Protein 1UI5 (pdb70)

Foldseek 3Di:
DVLVVLPVLLLQLLLVCCLPPNLPPDDLVSSCVSSVHDSVSVCVQDVDSLSSLQVLLVVLQVVLVVLLVVLVPPPDQLVLSLVSLLCCVVVVVGSSNSSNLSCLLVPSDHPVPDRVLVVQLVSQLVSVVSCCVVQFAPPPDPSSVVSNVLSVQSSDCVSCVSLVSNLVVLVVLVVGPPVSRPVSNVSSVVSSVVD/DVLVVLLVLLLQLLLVCCLAPFLVVDDSVNSCVSSVHDSVSVCVNDVDSLVSLQVLLVVLVVLLVVLLVPDPQLVLSLLSLLCLLDQQPGRSNLSLLSCVVVPRDYDPDRDLVVQLVSQLVSVVSCCVVQQDPPPDDSSVVSVQLVCLSCPVSSNRVVVDDGDCNLVSNLVLLVRLVVGDPVCSVVSNVSSVVSSVVRD

Solvent-accessible surface area: 18192 Å² total

InterPro domains:
  IPR001647 DNA-binding HTH domain, TetR-type [PF00440] (14-60)
  IPR001647 DNA-binding HTH domain, TetR-type [PR00455] (14-27)
  IPR001647 DNA-binding HTH domain, TetR-type [PR00455] (35-58)
  IPR001647 DNA-binding HTH domain, TetR-type [PS50977] (8-68)
  IPR009057 Homedomain-like superfamily [SSF46689] (2-75)
  IPR023772 DNA-binding HTH domain, TetR-type, conserved site [PS01081] (26-56)
  IPR036271 Tetracyclin repressor-like, C-terminal domain superfamily [SSF48498] (81-207)
  IPR047923 A-factor receptor protein-like [NF041196] (4-193)
  IPR054126 CprB tetracyclin repressor-like, C-terminal domain [PF21935] (80-194)

Radius of gyration: 22.36 Å; Cα contacts (8 Å, |Δi|>4): 502; chains: 2; bounding box: 39×65×65 Å

Structure (mmCIF, N/CA/C/O backbone):
data_1UI5
#
_entry.id   1UI5
#
_cell.length_a   38.153
_cell.length_b   68.066
_cell.length_c   145.422
_cell.angle_alpha   90.00
_cell.angle_beta   90.00
_cell.angle_gamma   90.00
#
_symmetry.space_group_name_H-M   'P 21 21 21'
#
loop_
_entity.id
_entity.type
_entity.pdbx_description
1 polymer 'A-factor receptor homolog'
2 water water
#
loop_
_atom_site.group_PDB
_atom_site.id
_atom_site.type_symbol
_atom_site.label_atom_id
_atom_site.label_alt_id
_atom_site.label_comp_id
_atom_site.label_asym_id
_atom_site.label_entity_id
_atom_site.label_seq_id
_atom_site.pdbx_PDB_ins_code
_atom_site.Cartn_x
_atom_site.Cartn_y
_atom_site.Cartn_z
_atom_site.occupancy
_atom_site.B_iso_or_equiv
_atom_site.auth_seq_id
_atom_site.auth_comp_id
_atom_site.auth_asym_id
_atom_site.auth_atom_id
_atom_site.pdbx_PDB_model_num
ATOM 1 N N . LEU A 1 5 ? 27.910 69.000 -21.687 1.00 41.00 5 LEU A N 1
ATOM 2 C CA . LEU A 1 5 ? 27.738 67.701 -20.947 1.00 40.86 5 LEU A CA 1
ATOM 3 C C . LEU A 1 5 ? 28.932 66.723 -21.036 1.00 39.49 5 LEU A C 1
ATOM 4 O O . LEU A 1 5 ? 28.727 65.509 -21.113 1.00 39.17 5 LEU A O 1
ATOM 9 N N . ARG A 1 6 ? 30.144 67.277 -21.177 1.00 37.57 6 ARG A N 1
ATOM 10 C CA . ARG A 1 6 ? 31.405 66.609 -20.787 1.00 36.07 6 ARG A CA 1
ATOM 11 C C . ARG A 1 6 ? 31.970 67.285 -19.519 1.00 33.52 6 ARG A C 1
ATOM 12 O O . ARG A 1 6 ? 32.926 66.802 -18.884 1.00 32.65 6 ARG A O 1
ATOM 20 N N . ALA A 1 7 ? 31.381 68.431 -19.188 1.00 30.63 7 ALA A N 1
ATOM 21 C CA . ALA A 1 7 ? 31.686 69.147 -17.977 1.00 28.69 7 ALA A CA 1
ATOM 22 C C . ALA A 1 7 ? 31.230 68.359 -16.745 1.00 26.87 7 ALA A C 1
ATOM 23 O O . ALA A 1 7 ? 31.697 68.609 -15.647 1.00 26.37 7 ALA A O 1
ATOM 25 N N . GLU A 1 8 ? 30.301 67.431 -16.931 1.00 24.91 8 GLU A N 1
ATOM 26 C CA . GLU A 1 8 ? 29.772 66.662 -15.834 1.00 24.14 8 GLU A CA 1
ATOM 27 C C . GLU A 1 8 ? 30.749 65.607 -15.308 1.00 23.56 8 GLU A C 1
ATOM 28 O O . GLU A 1 8 ? 30.771 65.371 -14.090 1.00 23.17 8 GLU A O 1
ATOM 34 N N . GLN A 1 9 ? 31.542 64.996 -16.206 1.00 22.02 9 GLN A N 1
ATOM 35 C CA . GLN A 1 9 ? 32.509 63.958 -15.835 1.00 21.30 9 GLN A CA 1
ATOM 36 C C . GLN A 1 9 ? 33.760 64.524 -15.096 1.00 19.84 9 GLN A C 1
ATOM 37 O O . GLN A 1 9 ? 34.473 63.779 -14.386 1.00 19.63 9 GLN A O 1
ATOM 43 N N . THR A 1 10 ? 34.000 65.833 -15.215 1.00 17.80 10 THR A N 1
ATOM 44 C CA . THR A 1 10 ? 35.154 66.443 -14.558 1.00 16.53 10 THR A CA 1
ATOM 45 C C . THR A 1 10 ? 35.008 66.614 -13.041 1.00 15.34 10 THR A C 1
ATOM 46 O O . THR A 1 10 ? 35.996 66.891 -12.359 1.00 15.42 10 THR A O 1
ATOM 50 N N . ARG A 1 11 ? 33.794 66.460 -12.515 1.00 14.74 11 ARG A N 1
ATOM 51 C CA . ARG A 1 11 ? 33.504 66.707 -11.099 1.00 14.00 11 ARG A CA 1
ATOM 52 C C . ARG A 1 11 ? 34.313 65.847 -10.147 1.00 13.26 11 ARG A C 1
ATOM 53 O O . ARG A 1 11 ? 34.823 66.358 -9.118 1.00 11.97 11 ARG A O 1
ATOM 61 N N . ALA A 1 12 ? 34.398 64.562 -10.489 1.00 12.08 12 ALA A N 1
ATOM 62 C CA . ALA A 1 12 ? 35.122 63.569 -9.699 1.00 12.61 12 ALA A CA 1
ATOM 63 C C . ALA A 1 12 ? 36.652 63.796 -9.763 1.00 12.59 12 ALA A C 1
ATOM 64 O O . ALA A 1 12 ? 37.397 63.526 -8.774 1.00 12.11 12 ALA A O 1
ATOM 66 N N . THR A 1 13 ? 37.103 64.284 -10.914 1.00 11.53 13 THR A N 1
ATOM 67 C CA . THR A 1 13 ? 38.490 64.669 -11.075 1.00 11.19 13 THR A CA 1
ATOM 68 C C . THR A 1 13 ? 38.777 65.863 -10.169 1.00 10.28 13 THR A C 1
ATOM 69 O O . THR A 1 13 ? 39.800 65.870 -9.491 1.00 8.49 13 THR A O 1
ATOM 73 N N . ILE A 1 14 ? 37.888 66.865 -10.172 1.00 9.51 14 ILE A N 1
ATOM 74 C CA . ILE A 1 14 ? 38.091 68.082 -9.329 1.00 9.08 14 ILE A CA 1
ATOM 75 C C . ILE A 1 14 ? 38.106 67.693 -7.861 1.00 8.50 14 ILE A C 1
ATOM 76 O O . ILE A 1 14 ? 38.991 68.065 -7.141 1.00 8.32 14 ILE A O 1
ATOM 81 N N . ILE A 1 15 ? 37.124 66.915 -7.428 1.00 8.74 15 ILE A N 1
ATOM 82 C CA . ILE A 1 15 ? 37.054 66.434 -6.060 1.00 9.36 15 ILE A CA 1
ATOM 83 C C . ILE A 1 15 ? 38.304 65.681 -5.646 1.00 9.20 15 ILE A C 1
ATOM 84 O O . ILE A 1 15 ? 38.856 65.904 -4.541 1.00 9.14 15 ILE A O 1
ATOM 89 N N . GLY A 1 16 ? 38.751 64.770 -6.511 1.00 10.00 16 GLY A N 1
ATOM 90 C CA . GLY A 1 16 ? 39.977 63.999 -6.270 1.00 9.09 16 GLY A CA 1
ATOM 91 C C . GLY A 1 16 ? 41.170 64.926 -6.073 1.00 8.99 16 GLY A C 1
ATOM 92 O O . GLY A 1 16 ? 41.969 64.747 -5.163 1.00 8.76 16 GLY A O 1
ATOM 93 N N . ALA A 1 17 ? 41.249 65.958 -6.914 1.00 8.56 17 ALA A N 1
ATOM 94 C CA . ALA A 1 17 ? 42.344 66.917 -6.884 1.00 8.07 17 ALA A CA 1
ATOM 95 C C . ALA A 1 17 ? 42.306 67.744 -5.613 1.00 8.16 17 ALA A C 1
ATOM 96 O O . ALA A 1 17 ? 43.342 68.022 -4.997 1.00 7.14 17 ALA A O 1
ATOM 98 N N . ALA A 1 18 ? 41.098 68.146 -5.235 1.00 8.07 18 ALA A N 1
ATOM 99 C CA . ALA A 1 18 ? 40.890 68.929 -4.017 1.00 8.06 18 ALA A CA 1
ATOM 100 C C . ALA A 1 18 ? 41.173 68.043 -2.838 1.00 8.16 18 ALA A C 1
ATOM 101 O O . ALA A 1 18 ? 41.835 68.474 -1.887 1.00 8.56 18 ALA A O 1
ATOM 103 N N . ALA A 1 19 ? 40.660 66.813 -2.880 1.00 8.66 19 ALA A N 1
ATOM 104 C CA . ALA A 1 19 ? 40.893 65.866 -1.771 1.00 8.92 19 ALA A CA 1
ATOM 105 C C . ALA A 1 19 ? 42.373 65.677 -1.549 1.00 8.43 19 ALA A C 1
ATOM 106 O O . ALA A 1 19 ? 42.814 65.720 -0.438 1.00 8.50 19 ALA A O 1
ATOM 108 N N . ASP A 1 20 ? 43.121 65.474 -2.623 1.00 8.31 20 ASP A N 1
ATOM 109 C CA . ASP A 1 20 ? 44.562 65.244 -2.536 1.00 9.28 20 ASP A CA 1
ATOM 110 C C . ASP A 1 20 ? 45.345 66.420 -1.930 1.00 9.79 20 ASP A C 1
ATOM 111 O O . ASP A 1 20 ? 46.285 66.212 -1.145 1.00 10.57 20 ASP A O 1
ATOM 116 N N . LEU A 1 21 ? 44.955 67.630 -2.285 1.00 10.17 21 LEU A N 1
ATOM 117 C CA . LEU A 1 21 ? 45.601 68.837 -1.765 1.00 11.11 21 LEU A CA 1
ATOM 118 C C . LEU A 1 21 ? 45.163 69.065 -0.314 1.00 11.39 21 LEU A C 1
ATOM 119 O O . LEU A 1 21 ? 46.016 69.263 0.551 1.00 12.52 21 LEU A O 1
ATOM 124 N N . PHE A 1 22 ? 43.865 69.001 -0.032 1.00 11.62 22 PHE A N 1
ATOM 125 C CA . PHE A 1 22 ? 43.393 69.158 1.344 1.00 12.55 22 PHE A CA 1
ATOM 126 C C . PHE A 1 22 ? 44.068 68.128 2.293 1.00 13.93 22 PHE A C 1
ATOM 127 O O . PHE A 1 22 ? 44.411 68.428 3.440 1.00 13.85 22 PHE A O 1
ATOM 135 N N . ASP A 1 23 ? 44.260 66.917 1.806 1.00 15.17 23 ASP A N 1
ATOM 136 C CA . ASP A 1 23 ? 44.815 65.858 2.608 1.00 16.40 23 ASP A CA 1
ATOM 137 C C . ASP A 1 23 ? 46.245 66.149 2.944 1.00 17.98 23 ASP A C 1
ATOM 138 O O . ASP A 1 23 ? 46.618 66.094 4.107 1.00 19.24 23 ASP A O 1
ATOM 143 N N . ARG A 1 24 ? 47.041 66.457 1.929 1.00 18.88 24 ARG A N 1
ATOM 144 C CA . ARG A 1 24 ? 48.470 66.612 2.102 1.00 20.26 24 ARG A CA 1
ATOM 145 C C . ARG A 1 24 ? 48.848 67.966 2.655 1.00 20.52 24 ARG A C 1
ATOM 146 O O . ARG A 1 24 ? 49.694 68.053 3.548 1.00 20.32 24 ARG A O 1
ATOM 154 N N . ARG A 1 25 ? 48.227 69.016 2.112 1.00 20.94 25 ARG A N 1
ATOM 155 C CA . ARG A 1 25 ? 48.646 70.388 2.398 1.00 21.54 25 ARG A CA 1
ATOM 156 C C . ARG A 1 25 ? 47.646 71.194 3.243 1.00 20.72 25 ARG A C 1
ATOM 157 O O . ARG A 1 25 ? 47.935 72.341 3.616 1.00 19.74 25 ARG A O 1
ATOM 165 N N . GLY A 1 26 ? 46.476 70.600 3.525 1.00 20.02 26 GLY A N 1
ATOM 166 C CA . GLY A 1 26 ? 45.457 71.238 4.361 1.00 19.34 26 GLY A CA 1
ATOM 167 C C . GLY A 1 26 ? 44.461 72.137 3.643 1.00 18.46 26 GLY A C 1
ATOM 168 O O . GLY A 1 26 ? 44.668 72.565 2.519 1.00 18.48 26 GLY A O 1
ATOM 169 N N . TYR A 1 27 ? 43.374 72.457 4.319 1.00 17.63 27 TYR A N 1
ATOM 170 C CA . TYR A 1 27 ? 42.293 73.212 3.703 1.00 16.72 27 TYR A CA 1
ATOM 171 C C . TYR A 1 27 ? 42.597 74.672 3.484 1.00 16.11 27 TYR A C 1
ATOM 172 O O . TYR A 1 27 ? 42.413 75.195 2.390 1.00 15.70 27 TYR A O 1
ATOM 181 N N . GLU A 1 28 ? 43.050 75.323 4.538 1.00 15.54 28 GLU A N 1
ATOM 182 C CA . GLU A 1 28 ? 43.271 76.761 4.516 1.00 16.13 28 GLU A CA 1
ATOM 183 C C . GLU A 1 28 ? 44.195 77.234 3.403 1.00 15.50 28 GLU A C 1
ATOM 184 O O . GLU A 1 28 ? 43.883 78.212 2.741 1.00 15.12 28 GLU A O 1
ATOM 190 N N . SER A 1 29 ? 45.301 76.535 3.197 1.00 15.41 29 SER A N 1
ATOM 191 C CA . SER A 1 29 ? 46.355 77.004 2.300 1.00 16.35 29 SER A CA 1
ATOM 192 C C . SER A 1 29 ? 46.194 76.620 0.814 1.00 15.70 29 SER A C 1
ATOM 193 O O . SER A 1 29 ? 46.867 77.183 -0.040 1.00 15.60 29 SER A O 1
ATOM 196 N N . THR A 1 30 ? 45.308 75.662 0.540 1.00 14.62 30 THR A N 1
ATOM 197 C CA . THR A 1 30 ? 44.996 75.225 -0.812 1.00 13.27 30 THR A CA 1
ATOM 198 C C . THR A 1 30 ? 44.048 76.221 -1.446 1.00 13.10 30 THR A C 1
ATOM 199 O O . THR A 1 30 ? 43.037 76.585 -0.844 1.00 12.51 30 THR A O 1
ATOM 203 N N . THR A 1 31 ? 44.393 76.691 -2.645 1.00 13.01 31 THR A N 1
ATOM 204 C CA . THR A 1 31 ? 43.542 77.615 -3.369 1.00 13.34 31 THR A CA 1
ATOM 205 C C . THR A 1 31 ? 42.814 76.908 -4.505 1.00 13.55 31 THR A C 1
ATOM 206 O O . THR A 1 31 ? 43.171 75.790 -4.886 1.00 13.31 31 THR A O 1
ATOM 210 N N . LEU A 1 32 ? 41.784 77.582 -5.017 1.00 13.52 32 LEU A N 1
ATOM 211 C CA . LEU A 1 32 ? 41.025 77.133 -6.163 1.00 14.01 32 LEU A CA 1
ATOM 212 C C . LEU A 1 32 ? 41.907 77.031 -7.407 1.00 13.74 32 LEU A C 1
ATOM 213 O O . LEU A 1 32 ? 41.688 76.165 -8.261 1.00 13.73 32 LEU A O 1
ATOM 218 N N . SER A 1 33 ? 42.900 77.908 -7.506 1.00 12.97 33 SER A N 1
ATOM 219 C CA . SER A 1 33 ? 43.806 77.926 -8.643 1.00 12.52 33 SER A CA 1
ATOM 220 C C . SER A 1 33 ? 44.738 76.727 -8.609 1.00 12.45 33 SER A C 1
ATOM 221 O O . SER A 1 33 ? 45.041 76.138 -9.637 1.00 12.38 33 SER A O 1
ATOM 224 N N . GLU A 1 34 ? 45.214 76.371 -7.425 1.00 12.54 34 GLU A N 1
ATOM 225 C CA . GLU A 1 34 ? 45.995 75.156 -7.262 1.00 12.06 34 GLU A CA 1
ATOM 226 C C . GLU A 1 34 ? 45.145 73.954 -7.678 1.00 11.23 34 GLU A C 1
ATOM 227 O O . GLU A 1 34 ? 45.561 73.171 -8.501 1.00 11.97 34 GLU A O 1
ATOM 233 N N . ILE A 1 35 ? 43.940 73.828 -7.138 1.00 10.42 35 ILE A N 1
ATOM 234 C CA . ILE A 1 35 ? 43.076 72.692 -7.452 1.00 10.49 35 ILE A CA 1
ATOM 235 C C . ILE A 1 35 ? 42.779 72.524 -8.961 1.00 10.83 35 ILE A C 1
ATOM 236 O O . ILE A 1 35 ? 42.826 71.420 -9.509 1.00 10.96 35 ILE A O 1
ATOM 241 N N . VAL A 1 36 ? 42.470 73.628 -9.613 1.00 10.52 36 VAL A N 1
ATOM 242 C CA . VAL A 1 36 ? 42.202 73.637 -11.023 1.00 11.26 36 VAL A CA 1
ATOM 243 C C . VAL A 1 36 ? 43.442 73.279 -11.853 1.00 11.33 36 VAL A C 1
ATOM 244 O O . VAL A 1 36 ? 43.322 72.632 -12.901 1.00 11.46 36 VAL A O 1
ATOM 248 N N . ALA A 1 37 ? 44.619 73.730 -11.422 1.00 10.79 37 ALA A N 1
ATOM 249 C CA . ALA A 1 37 ? 45.832 73.426 -12.163 1.00 11.40 37 ALA A CA 1
ATOM 250 C C . ALA A 1 37 ? 46.192 71.945 -11.976 1.00 11.91 37 ALA A C 1
ATOM 251 O O . ALA A 1 37 ? 46.640 71.313 -12.921 1.00 11.94 37 ALA A O 1
ATOM 253 N N . HIS A 1 38 ? 45.990 71.414 -10.766 1.00 11.72 38 HIS A N 1
ATOM 254 C CA . HIS A 1 38 ? 46.256 70.002 -10.461 1.00 12.05 38 HIS A CA 1
ATOM 255 C C . HIS A 1 38 ? 45.318 69.111 -11.282 1.00 11.71 38 HIS A C 1
ATOM 256 O O . HIS A 1 38 ? 45.754 68.186 -11.973 1.00 11.39 38 HIS A O 1
ATOM 263 N N . ALA A 1 39 ? 44.042 69.447 -11.283 1.00 11.21 39 ALA A N 1
ATOM 264 C CA . ALA A 1 39 ? 43.055 68.690 -12.053 1.00 11.31 39 ALA A CA 1
ATOM 265 C C . ALA A 1 39 ? 43.144 68.860 -13.578 1.00 10.59 39 ALA A C 1
ATOM 266 O O . ALA A 1 39 ? 42.522 68.133 -14.344 1.00 10.72 39 ALA A O 1
ATOM 268 N N . GLY A 1 40 ? 43.872 69.859 -14.030 1.00 10.66 40 GLY A N 1
ATOM 269 C CA . GLY A 1 40 ? 44.009 70.076 -15.464 1.00 10.51 40 GLY A CA 1
ATOM 270 C C . GLY A 1 40 ? 42.745 70.578 -16.149 1.00 10.47 40 GLY A C 1
ATOM 271 O O . GLY A 1 40 ? 42.552 70.306 -17.334 1.00 10.95 40 GLY A O 1
ATOM 272 N N . VAL A 1 41 ? 41.904 71.322 -15.438 1.00 9.97 41 VAL A N 1
ATOM 273 C CA . VAL A 1 41 ? 40.705 71.894 -16.060 1.00 10.79 41 VAL A CA 1
ATOM 274 C C . VAL A 1 41 ? 40.748 73.394 -16.046 1.00 10.77 41 VAL A C 1
ATOM 275 O O . VAL A 1 41 ? 41.712 73.975 -15.616 1.00 11.46 41 VAL A O 1
ATOM 279 N N . THR A 1 42 ? 39.695 74.021 -16.527 1.00 12.30 42 THR A N 1
ATOM 280 C CA . THR A 1 42 ? 39.529 75.484 -16.434 1.00 12.93 42 THR A CA 1
ATOM 281 C C . THR A 1 42 ? 38.848 75.882 -15.122 1.00 13.38 42 THR A C 1
ATOM 282 O O . THR A 1 42 ? 38.285 75.023 -14.412 1.00 12.54 42 THR A O 1
ATOM 286 N N . LYS A 1 43 ? 38.916 77.179 -14.802 1.00 13.99 43 LYS A N 1
ATOM 287 C CA . LYS A 1 43 ? 38.187 77.760 -13.670 1.00 14.15 43 LYS A CA 1
ATOM 288 C C . LYS A 1 43 ? 36.682 77.633 -13.920 1.00 12.94 43 LYS A C 1
ATOM 289 O O . LYS A 1 43 ? 35.906 77.520 -12.993 1.00 12.40 43 LYS A O 1
ATOM 295 N N . GLY A 1 44 ? 36.277 77.663 -15.181 1.00 12.46 44 GLY A N 1
ATOM 296 C CA . GLY A 1 44 ? 34.872 77.479 -15.526 1.00 12.57 44 GLY A CA 1
ATOM 297 C C . GLY A 1 44 ? 34.329 76.062 -15.213 1.00 12.41 44 GLY A C 1
ATOM 298 O O . GLY A 1 44 ? 33.180 75.872 -14.779 1.00 12.61 44 GLY A O 1
ATOM 299 N N . ALA A 1 45 ? 35.152 75.062 -15.445 1.00 11.19 45 ALA A N 1
ATOM 300 C CA . ALA A 1 45 ? 34.757 73.723 -15.158 1.00 11.15 45 ALA A CA 1
ATOM 301 C C . ALA A 1 45 ? 34.539 73.599 -13.662 1.00 10.83 45 ALA A C 1
ATOM 302 O O . ALA A 1 45 ? 33.631 72.921 -13.211 1.00 10.93 45 ALA A O 1
ATOM 304 N N . LEU A 1 46 ? 35.330 74.290 -12.867 1.00 10.53 46 LEU A N 1
ATOM 305 C CA . LEU A 1 46 ? 35.179 74.138 -11.445 1.00 10.92 46 LEU A CA 1
ATOM 306 C C . LEU A 1 46 ? 33.923 74.862 -11.002 1.00 11.21 46 LEU A C 1
ATOM 307 O O . LEU A 1 46 ? 33.132 74.303 -10.251 1.00 11.39 46 LEU A O 1
ATOM 312 N N . TYR A 1 47 ? 33.727 76.088 -11.483 1.00 10.31 47 TYR A N 1
ATOM 313 C CA . TYR A 1 47 ? 32.567 76.843 -11.114 1.00 11.36 47 TYR A CA 1
ATOM 314 C C . TYR A 1 47 ? 31.288 76.187 -11.594 1.00 11.59 47 TYR A C 1
ATOM 315 O O . TYR A 1 47 ? 30.225 76.420 -11.007 1.00 13.10 47 TYR A O 1
ATOM 324 N N . PHE A 1 48 ? 31.361 75.397 -12.655 1.00 10.58 48 PHE A N 1
ATOM 325 C CA . PHE A 1 48 ? 30.206 74.632 -13.078 1.00 11.54 48 PHE A CA 1
ATOM 326 C C . PHE A 1 48 ? 29.682 73.755 -11.915 1.00 11.31 48 PHE A C 1
ATOM 327 O O . PHE A 1 48 ? 28.499 73.681 -11.742 1.00 10.64 48 PHE A O 1
ATOM 335 N N . HIS A 1 49 ? 30.582 73.149 -11.116 1.00 11.37 49 HIS A N 1
ATOM 336 C CA . HIS A 1 49 ? 30.207 72.241 -9.982 1.00 11.81 49 HIS A CA 1
ATOM 337 C C . HIS A 1 49 ? 30.225 72.844 -8.583 1.00 12.18 49 HIS A C 1
ATOM 338 O O . HIS A 1 49 ? 29.445 72.433 -7.741 1.00 12.51 49 HIS A O 1
ATOM 345 N N . PHE A 1 50 ? 31.100 73.822 -8.356 1.00 12.79 50 PHE A N 1
ATOM 346 C CA . PHE A 1 50 ? 31.325 74.398 -7.038 1.00 13.03 50 PHE A CA 1
ATOM 347 C C . PHE A 1 50 ? 31.506 75.951 -7.099 1.00 13.51 50 PHE A C 1
ATOM 348 O O . PHE A 1 50 ? 32.398 76.461 -7.785 1.00 13.27 50 PHE A O 1
ATOM 356 N N . ALA A 1 51 ? 30.640 76.693 -6.407 1.00 13.16 51 ALA A N 1
ATOM 357 C CA . ALA A 1 51 ? 30.755 78.140 -6.378 1.00 13.22 51 ALA A CA 1
ATOM 358 C C . ALA A 1 51 ? 31.979 78.599 -5.582 1.00 13.69 51 ALA A C 1
ATOM 359 O O . ALA A 1 51 ? 32.550 79.625 -5.884 1.00 13.06 51 ALA A O 1
ATOM 361 N N . ALA A 1 52 ? 32.384 77.816 -4.576 1.00 14.12 52 ALA A N 1
ATOM 362 C CA . ALA A 1 52 ? 33.423 78.249 -3.643 1.00 14.59 52 ALA A CA 1
ATOM 363 C C . ALA A 1 52 ? 34.149 77.097 -2.935 1.00 14.98 52 ALA A C 1
ATOM 364 O O . ALA A 1 52 ? 33.768 75.927 -3.034 1.00 14.97 52 ALA A O 1
ATOM 366 N N . LYS A 1 53 ? 35.212 77.436 -2.231 1.00 15.67 53 LYS A N 1
ATOM 367 C CA . LYS A 1 53 ? 36.048 76.435 -1.612 1.00 16.78 53 LYS A CA 1
ATOM 368 C C . LYS A 1 53 ? 35.234 75.557 -0.674 1.00 17.78 53 LYS A C 1
ATOM 369 O O . LYS A 1 53 ? 35.365 74.331 -0.709 1.00 16.17 53 LYS A O 1
ATOM 375 N N . GLU A 1 54 ? 34.374 76.198 0.128 1.00 19.44 54 GLU A N 1
ATOM 376 C CA . GLU A 1 54 ? 33.528 75.526 1.104 1.00 20.92 54 GLU A CA 1
ATOM 377 C C . GLU A 1 54 ? 32.627 74.448 0.484 1.00 19.20 54 GLU A C 1
ATOM 378 O O . GLU A 1 54 ? 32.371 73.437 1.127 1.00 18.32 54 GLU A O 1
ATOM 384 N N . ASP A 1 55 ? 32.204 74.640 -0.763 1.00 18.67 55 ASP A N 1
ATOM 385 C CA . ASP A 1 55 ? 31.360 73.675 -1.457 1.00 18.15 55 ASP A CA 1
ATOM 386 C C . ASP A 1 55 ? 32.094 72.366 -1.805 1.00 18.03 55 ASP A C 1
ATOM 387 O O . ASP A 1 55 ? 31.476 71.316 -1.875 1.00 18.35 55 ASP A O 1
ATOM 392 N N . LEU A 1 56 ? 33.376 72.448 -2.093 1.00 17.74 56 LEU A N 1
ATOM 393 C CA . LEU A 1 56 ? 34.216 71.286 -2.291 1.00 18.97 56 LEU A CA 1
ATOM 394 C C . LEU A 1 56 ? 34.368 70.591 -0.962 1.00 18.37 56 LEU A C 1
ATOM 395 O O . LEU A 1 56 ? 34.420 69.355 -0.891 1.00 18.52 56 LEU A O 1
ATOM 400 N N . ALA A 1 57 ? 34.478 71.370 0.100 1.00 18.63 57 ALA A N 1
ATOM 401 C CA . ALA A 1 57 ? 34.656 70.776 1.427 1.00 18.75 57 ALA A CA 1
ATOM 402 C C . ALA A 1 57 ? 33.404 70.043 1.808 1.00 17.43 57 ALA A C 1
ATOM 403 O O . ALA A 1 57 ? 33.457 68.931 2.326 1.00 18.60 57 ALA A O 1
ATOM 405 N N . HIS A 1 58 ? 32.273 70.645 1.506 1.00 15.48 58 HIS A N 1
ATOM 406 C CA . HIS A 1 58 ? 31.014 70.021 1.831 1.00 15.81 58 HIS A CA 1
ATOM 407 C C . HIS A 1 58 ? 30.800 68.778 0.998 1.00 14.59 58 HIS A C 1
ATOM 408 O O . HIS A 1 58 ? 30.220 67.806 1.468 1.00 11.93 58 HIS A O 1
ATOM 415 N N . ALA A 1 59 ? 31.245 68.815 -0.248 1.00 15.26 59 ALA A N 1
ATOM 416 C CA . ALA A 1 59 ? 31.056 67.698 -1.136 1.00 15.17 59 ALA A CA 1
ATOM 417 C C . ALA A 1 59 ? 31.864 66.499 -0.616 1.00 14.80 59 ALA A C 1
ATOM 418 O O . ALA A 1 59 ? 31.375 65.366 -0.624 1.00 13.76 59 ALA A O 1
ATOM 420 N N . ILE A 1 60 ? 33.069 66.757 -0.117 1.00 14.55 60 ILE A N 1
ATOM 421 C CA . ILE A 1 60 ? 33.942 65.682 0.340 1.00 14.66 60 ILE A CA 1
ATOM 422 C C . ILE A 1 60 ? 33.349 65.064 1.632 1.00 15.70 60 ILE A C 1
ATOM 423 O O . ILE A 1 60 ? 33.332 63.844 1.805 1.00 15.73 60 ILE A O 1
ATOM 428 N N . LEU A 1 61 ? 32.777 65.907 2.491 1.00 16.91 61 LEU A N 1
ATOM 429 C CA . LEU A 1 61 ? 32.164 65.470 3.750 1.00 16.65 61 LEU A CA 1
ATOM 430 C C . LEU A 1 61 ? 30.865 64.718 3.482 1.00 16.71 61 LEU A C 1
ATOM 431 O O . LEU A 1 61 ? 30.457 63.826 4.238 1.00 14.79 61 LEU A O 1
ATOM 436 N N . GLU A 1 62 ? 30.169 65.120 2.436 1.00 17.41 62 GLU A N 1
ATOM 437 C CA . GLU A 1 62 ? 29.016 64.355 2.028 1.00 18.87 62 GLU A CA 1
ATOM 438 C C . GLU A 1 62 ? 29.448 62.922 1.712 1.00 18.07 62 GLU A C 1
ATOM 439 O O . GLU A 1 62 ? 28.823 61.967 2.133 1.00 18.08 62 GLU A O 1
ATOM 445 N N . ILE A 1 63 ? 30.485 62.767 0.945 1.00 17.93 63 ILE A N 1
ATOM 446 C CA . ILE A 1 63 ? 30.877 61.445 0.481 1.00 18.86 63 ILE A CA 1
ATOM 447 C C . ILE A 1 63 ? 31.335 60.567 1.635 1.00 18.48 63 ILE A C 1
ATOM 448 O O . ILE A 1 63 ? 30.911 59.408 1.741 1.00 18.24 63 ILE A O 1
ATOM 453 N N . GLN A 1 64 ? 32.143 61.151 2.515 1.00 18.76 64 GLN A N 1
ATOM 454 C CA . GLN A 1 64 ? 32.663 60.459 3.692 1.00 18.92 64 GLN A CA 1
ATOM 455 C C . GLN A 1 64 ? 31.511 59.950 4.552 1.00 19.32 64 GLN A C 1
ATOM 456 O O . GLN A 1 64 ? 31.584 58.834 5.072 1.00 18.99 64 GLN A O 1
ATOM 462 N N . SER A 1 65 ? 30.433 60.730 4.625 1.00 18.53 65 SER A N 1
ATOM 463 C CA . SER A 1 65 ? 29.271 60.389 5.439 1.00 19.45 65 SER A CA 1
ATOM 464 C C . SER A 1 65 ? 28.380 59.305 4.829 1.00 19.57 65 SER A C 1
ATOM 465 O O . SER A 1 65 ? 27.935 58.425 5.551 1.00 19.33 65 SER A O 1
ATOM 468 N N . ARG A 1 66 ? 28.056 59.434 3.539 1.00 19.69 66 ARG A N 1
ATOM 469 C CA . ARG A 1 66 ? 27.388 58.395 2.787 1.00 20.12 66 ARG A CA 1
ATOM 470 C C . ARG A 1 66 ? 28.167 57.066 2.875 1.00 19.19 66 ARG A C 1
ATOM 471 O O . ARG A 1 66 ? 27.587 56.011 3.121 1.00 19.00 66 ARG A O 1
ATOM 479 N N . THR A 1 67 ? 29.486 57.128 2.659 1.00 18.24 67 THR A N 1
ATOM 480 C CA . THR A 1 67 ? 30.326 55.952 2.647 1.00 17.96 67 THR A CA 1
ATOM 481 C C . THR A 1 67 ? 30.220 55.222 3.994 1.00 19.01 67 THR A C 1
ATOM 482 O O . THR A 1 67 ? 29.995 54.011 4.035 1.00 17.98 67 THR A O 1
ATOM 486 N N . SER A 1 68 ? 30.359 55.997 5.070 1.00 20.02 68 SER A N 1
ATOM 487 C CA . SER A 1 68 ? 30.188 55.516 6.434 1.00 20.82 68 SER A CA 1
ATOM 488 C C . SER A 1 68 ? 28.854 54.812 6.587 1.00 21.80 68 SER A C 1
ATOM 489 O O . SER A 1 68 ? 28.785 53.694 7.087 1.00 21.29 68 SER A O 1
ATOM 492 N N . ARG A 1 69 ? 27.794 55.493 6.186 1.00 23.09 69 ARG A N 1
ATOM 493 C CA . ARG A 1 69 ? 26.464 54.993 6.396 1.00 25.28 69 ARG A CA 1
ATOM 494 C C . ARG A 1 69 ? 26.199 53.695 5.610 1.00 25.25 69 ARG A C 1
ATOM 495 O O . ARG A 1 69 ? 25.553 52.776 6.098 1.00 25.93 69 ARG A O 1
ATOM 503 N N . ARG A 1 70 ? 26.735 53.630 4.409 1.00 25.15 70 ARG A N 1
ATOM 504 C CA . ARG A 1 70 ? 26.483 52.539 3.502 1.00 24.91 70 ARG A CA 1
ATOM 505 C C . ARG A 1 70 ? 27.193 51.315 4.021 1.00 23.68 70 ARG A C 1
ATOM 506 O O . ARG A 1 70 ? 26.619 50.255 4.102 1.00 23.38 70 ARG A O 1
ATOM 514 N N . LEU A 1 71 ? 28.452 51.469 4.392 1.00 22.55 71 LEU A N 1
ATOM 515 C CA . LEU A 1 71 ? 29.207 50.363 4.921 1.00 22.58 71 LEU A CA 1
ATOM 516 C C . LEU A 1 71 ? 28.558 49.841 6.218 1.00 21.92 71 LEU A C 1
ATOM 517 O O . LEU A 1 71 ? 28.383 48.630 6.370 1.00 21.35 71 LEU A O 1
ATOM 522 N N . ALA A 1 72 ? 28.146 50.740 7.103 1.00 21.53 72 ALA A N 1
ATOM 523 C CA . ALA A 1 72 ? 27.508 50.330 8.364 1.00 22.68 72 ALA A CA 1
ATOM 524 C C . ALA A 1 72 ? 26.200 49.550 8.135 1.00 22.28 72 ALA A C 1
ATOM 525 O O . ALA A 1 72 ? 25.934 48.597 8.843 1.00 20.85 72 ALA A O 1
ATOM 527 N N . LYS A 1 73 ? 25.402 49.990 7.163 1.00 22.59 73 LYS A N 1
ATOM 528 C CA . LYS A 1 73 ? 24.098 49.396 6.893 1.00 23.69 73 LYS A CA 1
ATOM 529 C C . LYS A 1 73 ? 24.289 48.033 6.230 1.00 21.94 73 LYS A C 1
ATOM 530 O O . LYS A 1 73 ? 23.667 47.072 6.586 1.00 21.41 73 LYS A O 1
ATOM 536 N N . ASP A 1 74 ? 25.196 47.972 5.278 1.00 21.19 74 ASP A N 1
ATOM 537 C CA . ASP A 1 74 ? 25.533 46.716 4.612 1.00 20.70 74 ASP A CA 1
ATOM 538 C C . ASP A 1 74 ? 26.065 45.655 5.586 1.00 19.85 74 ASP A C 1
ATOM 539 O O . ASP A 1 74 ? 25.595 44.523 5.553 1.00 19.36 74 ASP A O 1
ATOM 544 N N . LEU A 1 75 ? 27.028 46.020 6.432 1.00 18.60 75 LEU A N 1
ATOM 545 C CA . LEU A 1 75 ? 27.546 45.106 7.440 1.00 18.67 75 LEU A CA 1
ATOM 546 C C . LEU A 1 75 ? 26.535 44.734 8.555 1.00 18.69 75 LEU A C 1
ATOM 547 O O . LEU A 1 75 ? 26.812 43.838 9.354 1.00 20.07 75 LEU A O 1
ATOM 552 N N . ASP A 1 76 ? 25.393 45.411 8.626 1.00 17.64 76 ASP A N 1
ATOM 553 C CA . ASP A 1 76 ? 24.344 45.063 9.572 1.00 17.50 76 ASP A CA 1
ATOM 554 C C . ASP A 1 76 ? 23.282 44.154 8.960 1.00 15.53 76 ASP A C 1
ATOM 555 O O . ASP A 1 76 ? 22.333 43.732 9.644 1.00 13.85 76 ASP A O 1
ATOM 560 N N . GLY A 1 77 ? 23.416 43.885 7.664 1.00 13.27 77 GLY A N 1
ATOM 561 C CA . GLY A 1 77 ? 22.482 43.010 6.981 1.00 11.71 77 GLY A CA 1
ATOM 562 C C . GLY A 1 77 ? 23.057 41.658 6.603 1.00 9.77 77 GLY A C 1
ATOM 563 O O . GLY A 1 77 ? 22.422 40.950 5.868 1.00 9.89 77 GLY A O 1
ATOM 564 N N . ARG A 1 78 ? 24.211 41.275 7.137 1.00 8.27 78 ARG A N 1
ATOM 565 C CA . ARG A 1 78 ? 24.880 40.023 6.714 1.00 7.70 78 ARG A CA 1
ATOM 566 C C . ARG A 1 78 ? 24.846 38.881 7.722 1.00 6.61 78 ARG A C 1
ATOM 567 O O . ARG A 1 78 ? 25.617 37.930 7.587 1.00 5.90 78 ARG A O 1
ATOM 575 N N . GLY A 1 79 ? 23.952 38.972 8.714 1.00 5.87 79 GLY A N 1
ATOM 576 C CA . GLY A 1 79 ? 23.749 37.917 9.680 1.00 4.90 79 GLY A CA 1
ATOM 577 C C . GLY A 1 79 ? 24.847 37.829 10.737 1.00 5.26 79 GLY A C 1
ATOM 578 O O . GLY A 1 79 ? 24.897 36.837 11.489 1.00 4.91 79 GLY A O 1
ATOM 579 N N . TYR A 1 80 ? 25.720 38.836 10.788 1.00 3.77 80 TYR A N 1
ATOM 580 C CA . TYR A 1 80 ? 26.785 38.853 11.746 1.00 4.37 80 TYR A CA 1
ATOM 581 C C . TYR A 1 80 ? 26.246 39.214 13.135 1.00 4.48 80 TYR A C 1
ATOM 582 O O . TYR A 1 80 ? 25.175 39.788 13.252 1.00 4.23 80 TYR A O 1
ATOM 591 N N . SER A 1 81 ? 26.998 38.834 14.171 1.00 3.95 81 SER A N 1
ATOM 592 C CA . SER A 1 81 ? 26.818 39.369 15.512 1.00 4.53 81 SER A CA 1
ATOM 593 C C . SER A 1 81 ? 27.081 40.890 15.467 1.00 4.60 81 SER A C 1
ATOM 594 O O . SER A 1 81 ? 27.803 41.386 14.609 1.00 5.12 81 SER A O 1
ATOM 597 N N . SER A 1 82 ? 26.454 41.634 16.353 1.00 4.72 82 SER A N 1
ATOM 598 C CA . SER A 1 82 ? 26.666 43.057 16.387 1.00 5.98 82 SER A CA 1
ATOM 599 C C . SER A 1 82 ? 28.159 43.479 16.594 1.00 6.01 82 SER A C 1
ATOM 600 O O . SER A 1 82 ? 28.619 44.462 16.005 1.00 4.96 82 SER A O 1
ATOM 603 N N . LEU A 1 83 ? 28.916 42.726 17.400 1.00 5.63 83 LEU A N 1
ATOM 604 C CA . LEU A 1 83 ? 30.321 43.042 17.601 1.00 4.93 83 LEU A CA 1
ATOM 605 C C . LEU A 1 83 ? 31.177 42.730 16.355 1.00 4.81 83 LEU A C 1
ATOM 606 O O . LEU A 1 83 ? 32.163 43.424 16.103 1.00 4.34 83 LEU A O 1
ATOM 611 N N . GLU A 1 84 ? 30.817 41.702 15.592 1.00 4.08 84 GLU A N 1
ATOM 612 C CA . GLU A 1 84 ? 31.544 41.382 14.370 1.00 4.10 84 GLU A CA 1
ATOM 613 C C . GLU A 1 84 ? 31.309 42.407 13.286 1.00 4.05 84 GLU A C 1
ATOM 614 O O . GLU A 1 84 ? 32.200 42.673 12.454 1.00 3.34 84 GLU A O 1
ATOM 620 N N . ALA A 1 85 ? 30.103 42.982 13.295 1.00 3.90 85 ALA A N 1
ATOM 621 C CA . ALA A 1 85 ? 29.753 44.033 12.352 1.00 3.97 85 ALA A CA 1
ATOM 622 C C . ALA A 1 85 ? 30.590 45.258 12.627 1.00 4.23 85 ALA A C 1
ATOM 623 O O . ALA A 1 85 ? 31.140 45.867 11.702 1.00 4.64 85 ALA A O 1
ATOM 625 N N . LEU A 1 86 ? 30.635 45.651 13.890 1.00 4.14 86 LEU A N 1
ATOM 626 C CA . LEU A 1 86 ? 31.387 46.824 14.288 1.00 4.53 86 LEU A CA 1
ATOM 627 C C . LEU A 1 86 ? 32.854 46.600 13.925 1.00 4.37 86 LEU A C 1
ATOM 628 O O . LEU A 1 86 ? 33.517 47.519 13.433 1.00 5.27 86 LEU A O 1
ATOM 641 N N . ARG A 1 88 ? 34.185 44.676 11.677 1.00 3.13 88 ARG A N 1
ATOM 642 C CA . ARG A 1 88 ? 34.413 44.696 10.217 1.00 4.79 88 ARG A CA 1
ATOM 643 C C . ARG A 1 88 ? 34.281 46.103 9.651 1.00 5.65 88 ARG A C 1
ATOM 644 O O . ARG A 1 88 ? 34.917 46.426 8.643 1.00 6.51 88 ARG A O 1
ATOM 652 N N . LEU A 1 89 ? 33.416 46.915 10.258 1.00 6.03 89 LEU A N 1
ATOM 653 C CA . LEU A 1 89 ? 33.235 48.286 9.852 1.00 6.44 89 LEU A CA 1
ATOM 654 C C . LEU A 1 89 ? 34.499 49.108 10.064 1.00 6.35 89 LEU A C 1
ATOM 655 O O . LEU A 1 89 ? 34.846 49.902 9.205 1.00 6.67 89 LEU A O 1
ATOM 660 N N . THR A 1 90 ? 35.196 48.920 11.178 1.00 5.70 90 THR A N 1
ATOM 661 C CA . THR A 1 90 ? 36.437 49.655 11.395 1.00 5.34 90 THR A CA 1
ATOM 662 C C . THR A 1 90 ? 37.469 49.272 10.337 1.00 5.21 90 THR A C 1
ATOM 663 O O . THR A 1 90 ? 38.114 50.134 9.752 1.00 6.06 90 THR A O 1
ATOM 667 N N . PHE A 1 91 ? 37.573 47.986 10.043 1.00 4.57 91 PHE A N 1
ATOM 668 C CA . PHE A 1 91 ? 38.580 47.514 9.110 1.00 4.44 91 PHE A CA 1
ATOM 669 C C . PHE A 1 91 ? 38.194 47.854 7.718 1.00 4.42 91 PHE A C 1
ATOM 670 O O . PHE A 1 91 ? 39.054 48.043 6.857 1.00 4.40 91 PHE A O 1
ATOM 678 N N . GLY A 1 92 ? 36.887 47.928 7.500 1.00 5.04 92 GLY A N 1
ATOM 679 C CA . GLY A 1 92 ? 36.338 48.251 6.203 1.00 5.01 92 GLY A CA 1
ATOM 680 C C . GLY A 1 92 ? 36.571 49.715 5.891 1.00 5.35 92 GLY A C 1
ATOM 681 O O . GLY A 1 92 ? 36.988 50.048 4.775 1.00 6.52 92 GLY A O 1
ATOM 690 N N . ALA A 1 94 ? 39.040 51.571 7.192 1.00 6.24 94 ALA A N 1
ATOM 691 C CA . ALA A 1 94 ? 40.504 51.717 7.010 1.00 6.74 94 ALA A CA 1
ATOM 692 C C . ALA A 1 94 ? 40.933 51.282 5.636 1.00 6.60 94 ALA A C 1
ATOM 693 O O . ALA A 1 94 ? 41.782 51.879 5.066 1.00 5.96 94 ALA A O 1
ATOM 695 N N . ARG A 1 95 ? 40.375 50.197 5.143 1.00 8.64 95 ARG A N 1
ATOM 696 C CA . ARG A 1 95 ? 40.652 49.713 3.788 1.00 10.07 95 ARG A CA 1
ATOM 697 C C . ARG A 1 95 ? 40.262 50.735 2.719 1.00 10.12 95 ARG A C 1
ATOM 698 O O . ARG A 1 95 ? 41.014 50.961 1.775 1.00 9.60 95 ARG A O 1
ATOM 706 N N . LEU A 1 96 ? 39.115 51.378 2.874 1.00 10.63 96 LEU A N 1
ATOM 707 C CA . LEU A 1 96 ? 38.709 52.402 1.888 1.00 11.75 96 LEU A CA 1
ATOM 708 C C . LEU A 1 96 ? 39.576 53.677 1.997 1.00 11.55 96 LEU A C 1
ATOM 709 O O . LEU A 1 96 ? 39.837 54.345 0.993 1.00 11.08 96 LEU A O 1
ATOM 714 N N . CYS A 1 97 ? 40.044 53.967 3.207 1.00 11.80 97 CYS A N 1
ATOM 715 C CA . CYS A 1 97 ? 40.830 55.153 3.472 1.00 12.81 97 CYS A CA 1
ATOM 716 C C . CYS A 1 97 ? 42.243 55.108 2.882 1.00 12.26 97 CYS A C 1
ATOM 717 O O . CYS A 1 97 ? 42.750 56.118 2.473 1.00 11.73 97 CYS A O 1
ATOM 720 N N . VAL A 1 98 ? 42.897 53.961 2.859 1.00 11.87 98 VAL A N 1
ATOM 721 C CA . VAL A 1 98 ? 44.186 53.912 2.198 1.00 12.56 98 VAL A CA 1
ATOM 722 C C . VAL A 1 98 ? 44.001 53.856 0.687 1.00 12.44 98 VAL A C 1
ATOM 723 O O . VAL A 1 98 ? 44.908 54.175 -0.028 1.00 12.60 98 VAL A O 1
ATOM 727 N N . GLN A 1 99 ? 42.810 53.473 0.233 1.00 12.77 99 GLN A N 1
ATOM 728 C CA . GLN A 1 99 ? 42.465 53.350 -1.180 1.00 14.08 99 GLN A CA 1
ATOM 729 C C . GLN A 1 99 ? 41.954 54.640 -1.830 1.00 14.09 99 GLN A C 1
ATOM 730 O O . GLN A 1 99 ? 41.804 54.708 -3.042 1.00 12.81 99 GLN A O 1
ATOM 736 N N . GLY A 1 100 ? 41.669 55.653 -1.031 1.00 14.72 100 GLY A N 1
ATOM 737 C CA . GLY A 1 100 ? 41.232 56.904 -1.622 1.00 15.38 100 GLY A CA 1
ATOM 738 C C . GLY A 1 100 ? 41.450 58.123 -0.744 1.00 15.09 100 GLY A C 1
ATOM 739 O O . GLY A 1 100 ? 41.127 58.097 0.443 1.00 16.33 100 GLY A O 1
ATOM 740 N N . PRO A 1 101 ? 41.952 59.198 -1.322 1.00 13.74 101 PRO A N 1
ATOM 741 C CA . PRO A 1 101 ? 42.109 60.449 -0.599 1.00 13.16 101 PRO A CA 1
ATOM 742 C C . PRO A 1 101 ? 40.832 61.116 -0.134 1.00 12.03 101 PRO A C 1
ATOM 743 O O . PRO A 1 101 ? 40.924 61.937 0.744 1.00 10.80 101 PRO A O 1
ATOM 747 N N . VAL A 1 102 ? 39.678 60.778 -0.677 1.00 11.36 102 VAL A N 1
ATOM 748 C CA . VAL A 1 102 ? 38.483 61.517 -0.333 1.00 11.17 102 VAL A CA 1
ATOM 749 C C . VAL A 1 102 ? 38.124 61.385 1.138 1.00 11.03 102 VAL A C 1
ATOM 750 O O . VAL A 1 102 ? 37.658 62.345 1.758 1.00 11.61 102 VAL A O 1
ATOM 754 N N . LEU A 1 103 ? 38.346 60.218 1.713 1.00 11.12 103 LEU A N 1
ATOM 755 C CA . LEU A 1 103 ? 38.063 60.022 3.135 1.00 11.47 103 LEU A CA 1
ATOM 756 C C . LEU A 1 103 ? 39.150 60.630 3.977 1.00 10.89 103 LEU A C 1
ATOM 757 O O . LEU A 1 103 ? 38.902 61.118 5.110 1.00 12.12 103 LEU A O 1
ATOM 762 N N . ARG A 1 104 ? 40.370 60.610 3.455 1.00 9.45 104 ARG A N 1
ATOM 763 C CA . ARG A 1 104 ? 41.487 61.177 4.191 1.00 9.42 104 ARG A CA 1
ATOM 764 C C . ARG A 1 104 ? 41.290 62.686 4.304 1.00 8.93 104 ARG A C 1
ATOM 765 O O . ARG A 1 104 ? 41.417 63.264 5.372 1.00 8.97 104 ARG A O 1
ATOM 773 N N . ALA A 1 105 ? 40.994 63.313 3.177 1.00 8.78 105 ALA A N 1
ATOM 774 C CA . ALA A 1 105 ? 40.612 64.703 3.137 1.00 8.73 105 ALA A CA 1
ATOM 775 C C . ALA A 1 105 ? 39.430 64.942 4.075 1.00 9.42 105 ALA A C 1
ATOM 776 O O . ALA A 1 105 ? 39.403 65.917 4.788 1.00 8.90 105 ALA A O 1
ATOM 778 N N . GLY A 1 106 ? 38.429 64.073 4.050 1.00 10.01 106 GLY A N 1
ATOM 779 C CA . GLY A 1 106 ? 37.304 64.274 4.942 1.00 11.83 106 GLY A CA 1
ATOM 780 C C . GLY A 1 106 ? 37.726 64.307 6.409 1.00 12.97 106 GLY A C 1
ATOM 781 O O . GLY A 1 106 ? 37.254 65.132 7.198 1.00 13.76 106 GLY A O 1
ATOM 782 N N . LEU A 1 107 ? 38.617 63.397 6.779 1.00 14.15 107 LEU A N 1
ATOM 783 C CA . LEU A 1 107 ? 39.164 63.378 8.130 1.00 15.21 107 LEU A CA 1
ATOM 784 C C . LEU A 1 107 ? 39.989 64.623 8.404 1.00 15.51 107 LEU A C 1
ATOM 785 O O . LEU A 1 107 ? 39.900 65.156 9.491 1.00 16.08 107 LEU A O 1
ATOM 790 N N . ARG A 1 108 ? 40.775 65.105 7.431 1.00 15.81 108 ARG A N 1
ATOM 791 C CA . ARG A 1 108 ? 41.587 66.300 7.640 1.00 16.45 108 ARG A CA 1
ATOM 792 C C . ARG A 1 108 ? 40.726 67.543 7.781 1.00 16.65 108 ARG A C 1
ATOM 793 O O . ARG A 1 108 ? 41.094 68.495 8.484 1.00 17.57 108 ARG A O 1
ATOM 801 N N . LEU A 1 109 ? 39.587 67.577 7.101 1.00 16.40 109 LEU A N 1
ATOM 802 C CA . LEU A 1 109 ? 38.709 68.717 7.221 1.00 16.34 109 LEU A CA 1
ATOM 803 C C . LEU A 1 109 ? 38.111 68.763 8.636 1.00 16.41 109 LEU A C 1
ATOM 804 O O . LEU A 1 109 ? 37.943 69.832 9.205 1.00 14.26 109 LEU A O 1
ATOM 809 N N . ALA A 1 110 ? 37.788 67.587 9.180 1.00 17.05 110 ALA A N 1
ATOM 810 C CA . ALA A 1 110 ? 37.248 67.486 10.533 1.00 18.33 110 ALA A CA 1
ATOM 811 C C . ALA A 1 110 ? 38.254 67.909 11.577 1.00 18.65 110 ALA A C 1
ATOM 812 O O . ALA A 1 110 ? 37.908 68.657 12.478 1.00 18.78 110 ALA A O 1
ATOM 814 N N . THR A 1 111 ? 39.502 67.473 11.445 1.00 19.52 111 THR A N 1
ATOM 815 C CA . THR A 1 111 ? 40.537 67.833 12.427 1.00 20.53 111 THR A CA 1
ATOM 816 C C . THR A 1 111 ? 40.798 69.316 12.455 1.00 20.88 111 THR A C 1
ATOM 817 O O . THR A 1 111 ? 41.086 69.870 13.514 1.00 21.89 111 THR A O 1
ATOM 821 N N . ALA A 1 112 ? 40.700 69.963 11.297 1.00 21.02 112 ALA A N 1
ATOM 822 C CA . ALA A 1 112 ? 40.958 71.395 11.184 1.00 21.05 112 ALA A CA 1
ATOM 823 C C . ALA A 1 112 ? 39.722 72.251 11.492 1.00 21.13 112 ALA A C 1
ATOM 824 O O . ALA A 1 112 ? 39.778 73.475 11.485 1.00 20.77 112 ALA A O 1
ATOM 826 N N . GLY A 1 113 ? 38.587 71.614 11.712 1.00 21.96 113 GLY A N 1
ATOM 827 C CA . GLY A 1 113 ? 37.412 72.337 12.174 1.00 22.83 113 GLY A CA 1
ATOM 828 C C . GLY A 1 113 ? 36.591 73.116 11.152 1.00 23.74 113 GLY A C 1
ATOM 829 O O . GLY A 1 113 ? 35.840 74.033 11.511 1.00 23.09 113 GLY A O 1
ATOM 830 N N . VAL A 1 114 ? 36.716 72.746 9.881 1.00 24.99 114 VAL A N 1
ATOM 831 C CA . VAL A 1 114 ? 35.878 73.319 8.826 1.00 26.20 114 VAL A CA 1
ATOM 832 C C . VAL A 1 114 ? 34.437 72.932 9.114 1.00 27.29 114 VAL A C 1
ATOM 833 O O . VAL A 1 114 ? 34.119 71.765 9.222 1.00 27.41 114 VAL A O 1
ATOM 837 N N . PRO A 1 115 ? 33.545 73.890 9.232 1.00 28.86 115 PRO A N 1
ATOM 838 C CA . PRO A 1 115 ? 32.174 73.574 9.667 1.00 29.88 115 PRO A CA 1
ATOM 839 C C . PRO A 1 115 ? 31.468 72.576 8.770 1.00 30.60 115 PRO A C 1
ATOM 840 O O . PRO A 1 115 ? 31.676 72.570 7.557 1.00 30.93 115 PRO A O 1
ATOM 844 N N . VAL A 1 116 ? 30.674 71.710 9.387 1.00 31.27 116 VAL A N 1
ATOM 845 C CA . VAL A 1 116 ? 29.838 70.782 8.666 1.00 32.05 116 VAL A CA 1
ATOM 846 C C . VAL A 1 116 ? 28.499 71.483 8.487 1.00 32.65 116 VAL A C 1
ATOM 847 O O . VAL A 1 116 ? 28.025 72.141 9.400 1.00 32.85 116 VAL A O 1
ATOM 851 N N . ARG A 1 117 ? 27.888 71.315 7.323 1.00 33.52 117 ARG A N 1
ATOM 852 C CA . ARG A 1 117 ? 26.651 72.006 6.961 1.00 34.35 117 ARG A CA 1
ATOM 853 C C . ARG A 1 117 ? 25.397 71.371 7.569 1.00 35.03 117 ARG A C 1
ATOM 854 O O . ARG A 1 117 ? 25.230 70.168 7.510 1.00 34.46 117 ARG A O 1
ATOM 862 N N . PRO A 1 118 ? 24.514 72.174 8.159 1.00 36.56 118 PRO A N 1
ATOM 863 C CA . PRO A 1 118 ? 23.253 71.649 8.671 1.00 37.41 118 PRO A CA 1
ATOM 864 C C . PRO A 1 118 ? 22.215 71.562 7.546 1.00 37.65 118 PRO A C 1
ATOM 865 O O . PRO A 1 118 ? 22.045 70.463 6.994 1.00 38.12 118 PRO A O 1
ATOM 869 N N . LEU A 1 120 ? 23.771 68.006 7.706 1.00 20.76 120 LEU A N 1
ATOM 870 C CA . LEU A 1 120 ? 24.793 66.932 7.939 1.00 20.61 120 LEU A CA 1
ATOM 871 C C . LEU A 1 120 ? 25.421 67.030 9.345 1.00 19.30 120 LEU A C 1
ATOM 872 O O . LEU A 1 120 ? 25.907 68.094 9.757 1.00 19.64 120 LEU A O 1
ATOM 877 N N . PRO A 1 121 ? 25.422 65.927 10.085 1.00 17.48 121 PRO A N 1
ATOM 878 C CA . PRO A 1 121 ? 26.036 65.894 11.415 1.00 15.82 121 PRO A CA 1
ATOM 879 C C . PRO A 1 121 ? 27.554 65.753 11.366 1.00 13.60 121 PRO A C 1
ATOM 880 O O . PRO A 1 121 ? 28.093 65.340 10.348 1.00 12.96 121 PRO A O 1
ATOM 884 N N . HIS A 1 122 ? 28.238 66.107 12.453 1.00 11.86 122 HIS A N 1
ATOM 885 C CA . HIS A 1 122 ? 29.677 65.944 12.517 1.00 10.62 122 HIS A CA 1
ATOM 886 C C . HIS A 1 122 ? 30.006 64.448 12.317 1.00 10.21 122 HIS A C 1
ATOM 887 O O . HIS A 1 122 ? 29.385 63.593 12.925 1.00 9.92 122 HIS A O 1
ATOM 894 N N . PRO A 1 123 ? 30.972 64.128 11.476 1.00 9.88 123 PRO A N 1
ATOM 895 C CA . PRO A 1 123 ? 31.328 62.724 11.234 1.00 9.53 123 PRO A CA 1
ATOM 896 C C . PRO A 1 123 ? 31.715 61.977 12.499 1.00 9.79 123 PRO A C 1
ATOM 897 O O . PRO A 1 123 ? 31.376 60.815 12.622 1.00 8.71 123 PRO A O 1
ATOM 901 N N . PHE A 1 124 ? 32.384 62.642 13.436 1.00 10.68 124 PHE A N 1
ATOM 902 C CA . PHE A 1 124 ? 32.817 61.988 14.675 1.00 11.17 124 PHE A CA 1
ATOM 903 C C . PHE A 1 124 ? 31.655 61.666 15.567 1.00 11.03 124 PHE A C 1
ATOM 904 O O . PHE A 1 124 ? 31.725 60.693 16.298 1.00 10.37 124 PHE A O 1
ATOM 912 N N . THR A 1 125 ? 30.620 62.515 15.559 1.00 11.80 125 THR A N 1
ATOM 913 C CA . THR A 1 125 ? 29.396 62.265 16.358 1.00 12.41 125 THR A CA 1
ATOM 914 C C . THR A 1 125 ? 28.581 61.071 15.740 1.00 13.09 125 THR A C 1
ATOM 915 O O . THR A 1 125 ? 28.062 60.215 16.437 1.00 12.78 125 THR A O 1
ATOM 919 N N . GLU A 1 126 ? 28.478 61.063 14.421 1.00 13.42 126 GLU A N 1
ATOM 920 C CA . GLU A 1 126 ? 27.854 59.992 13.654 1.00 13.98 126 GLU A CA 1
ATOM 921 C C . GLU A 1 126 ? 28.588 58.659 13.933 1.00 12.86 126 GLU A C 1
ATOM 922 O O . GLU A 1 126 ? 27.948 57.652 14.208 1.00 13.46 126 GLU A O 1
ATOM 928 N N . TRP A 1 127 ? 29.913 58.653 13.909 1.00 10.98 127 TRP A N 1
ATOM 929 C CA . TRP A 1 127 ? 30.635 57.423 14.144 1.00 11.11 127 TRP A CA 1
ATOM 930 C C . TRP A 1 127 ? 30.459 56.959 15.592 1.00 10.29 127 TRP A C 1
ATOM 931 O O . TRP A 1 127 ? 30.372 55.775 15.843 1.00 9.39 127 TRP A O 1
ATOM 942 N N . ARG A 1 128 ? 30.425 57.891 16.541 1.00 10.25 128 ARG A N 1
ATOM 943 C CA . ARG A 1 128 ? 30.248 57.528 17.941 1.00 10.86 128 ARG A CA 1
ATOM 944 C C . ARG A 1 128 ? 28.890 56.892 18.163 1.00 10.02 128 ARG A C 1
ATOM 945 O O . ARG A 1 128 ? 28.742 55.994 18.972 1.00 8.42 128 ARG A O 1
ATOM 953 N N . GLU A 1 129 ? 27.891 57.393 17.448 1.00 10.50 129 GLU A N 1
ATOM 954 C CA . GLU A 1 129 ? 26.509 56.868 17.531 1.00 10.73 129 GLU A CA 1
ATOM 955 C C . GLU A 1 129 ? 26.443 55.426 17.036 1.00 9.27 129 GLU A C 1
ATOM 956 O O . GLU A 1 129 ? 25.818 54.583 17.659 1.00 8.48 129 GLU A O 1
ATOM 962 N N . ILE A 1 130 ? 27.089 55.185 15.904 1.00 9.24 130 ILE A N 1
ATOM 963 C CA . ILE A 1 130 ? 27.203 53.862 15.294 1.00 9.77 130 ILE A CA 1
ATOM 964 C C . ILE A 1 130 ? 27.893 52.875 16.234 1.00 9.20 130 ILE A C 1
ATOM 965 O O . ILE A 1 130 ? 27.396 51.797 16.517 1.00 8.35 130 ILE A O 1
ATOM 970 N N . ALA A 1 131 ? 29.046 53.262 16.741 1.00 9.14 131 ALA A N 1
ATOM 971 C CA . ALA A 1 131 ? 29.745 52.399 17.641 1.00 9.24 131 ALA A CA 1
ATOM 972 C C . ALA A 1 131 ? 28.897 52.157 18.890 1.00 9.09 131 ALA A C 1
ATOM 973 O O . ALA A 1 131 ? 28.824 51.051 19.419 1.00 8.57 131 ALA A O 1
ATOM 975 N N . THR A 1 132 ? 28.257 53.203 19.368 1.00 9.17 132 THR A N 1
ATOM 976 C CA . THR A 1 132 ? 27.481 53.095 20.591 1.00 10.04 132 THR A CA 1
ATOM 977 C C . THR A 1 132 ? 26.352 52.112 20.426 1.00 9.42 132 THR A C 1
ATOM 978 O O . THR A 1 132 ? 26.113 51.280 21.300 1.00 10.01 132 THR A O 1
ATOM 982 N N . SER A 1 133 ? 25.667 52.225 19.297 1.00 8.62 133 SER A N 1
ATOM 983 C CA . SER A 1 133 ? 24.554 51.350 19.000 1.00 8.69 133 SER A CA 1
ATOM 984 C C . SER A 1 133 ? 24.988 49.896 18.791 1.00 7.85 133 SER A C 1
ATOM 985 O O . SER A 1 133 ? 24.302 49.008 19.165 1.00 7.61 133 SER A O 1
ATOM 988 N N . ARG A 1 134 ? 26.136 49.657 18.190 1.00 7.85 134 ARG A N 1
ATOM 989 C CA . ARG A 1 134 ? 26.596 48.307 18.007 1.00 8.74 134 ARG A CA 1
ATOM 990 C C . ARG A 1 134 ? 27.084 47.748 19.328 1.00 8.40 134 ARG A C 1
ATOM 991 O O . ARG A 1 134 ? 26.944 46.570 19.583 1.00 7.87 134 ARG A O 1
ATOM 999 N N . LEU A 1 135 ? 27.663 48.598 20.176 1.00 8.16 135 LEU A N 1
ATOM 1000 C CA . LEU A 1 135 ? 28.156 48.155 21.482 1.00 7.91 135 LEU A CA 1
ATOM 1001 C C . LEU A 1 135 ? 27.016 47.757 22.423 1.00 7.39 135 LEU A C 1
ATOM 1002 O O . LEU A 1 135 ? 27.146 46.814 23.173 1.00 6.28 135 LEU A O 1
ATOM 1007 N N . LEU A 1 136 ? 25.903 48.477 22.364 1.00 7.33 136 LEU A N 1
ATOM 1008 C CA . LEU A 1 136 ? 24.713 48.123 23.132 1.00 7.12 136 LEU A CA 1
ATOM 1009 C C . LEU A 1 136 ? 24.106 46.807 22.639 1.00 6.69 136 LEU A C 1
ATOM 1010 O O . LEU A 1 136 ? 23.726 45.948 23.447 1.00 5.84 136 LEU A O 1
ATOM 1015 N N . ASP A 1 137 ? 24.020 46.631 21.320 1.00 6.43 137 ASP A N 1
ATOM 1016 C CA . ASP A 1 137 ? 23.556 45.350 20.764 1.00 6.97 137 ASP A CA 1
ATOM 1017 C C . ASP A 1 137 ? 24.411 44.166 21.211 1.00 5.68 137 ASP A C 1
ATOM 1018 O O . ASP A 1 137 ? 23.894 43.091 21.503 1.00 4.36 137 ASP A O 1
ATOM 1023 N N . ALA A 1 138 ? 25.718 44.387 21.229 1.00 5.13 138 ALA A N 1
ATOM 1024 C CA . ALA A 1 138 ? 26.686 43.397 21.610 1.00 5.78 138 ALA A CA 1
ATOM 1025 C C . ALA A 1 138 ? 26.529 43.001 23.065 1.00 6.19 138 ALA A C 1
ATOM 1026 O O . ALA A 1 138 ? 26.656 41.822 23.408 1.00 5.21 138 ALA A O 1
ATOM 1028 N N . VAL A 1 139 ? 26.253 43.981 23.925 1.00 6.58 139 VAL A N 1
ATOM 1029 C CA . VAL A 1 139 ? 26.011 43.697 25.345 1.00 7.21 139 VAL A CA 1
ATOM 1030 C C . VAL A 1 139 ? 24.791 42.801 25.494 1.00 7.79 139 VAL A C 1
ATOM 1031 O O . VAL A 1 139 ? 24.844 41.820 26.210 1.00 7.49 139 VAL A O 1
ATOM 1035 N N . ARG A 1 140 ? 23.703 43.152 24.806 1.00 9.44 140 ARG A N 1
ATOM 1036 C CA . ARG A 1 140 ? 22.455 42.357 24.763 1.00 10.64 140 ARG A CA 1
ATOM 1037 C C . ARG A 1 140 ? 22.650 40.935 24.201 1.00 10.47 140 ARG A C 1
ATOM 1038 O O . ARG A 1 140 ? 21.959 39.976 24.593 1.00 10.98 140 ARG A O 1
ATOM 1046 N N . GLN A 1 141 ? 23.615 40.783 23.301 1.00 10.03 141 GLN A N 1
ATOM 1047 C CA . GLN A 1 141 ? 23.942 39.473 22.716 1.00 9.22 141 GLN A CA 1
ATOM 1048 C C . GLN A 1 141 ? 24.965 38.708 23.551 1.00 8.73 141 GLN A C 1
ATOM 1049 O O . GLN A 1 141 ? 25.421 37.660 23.128 1.00 8.04 141 GLN A O 1
ATOM 1055 N N . SER A 1 142 ? 25.336 39.271 24.707 1.00 8.42 142 SER A N 1
ATOM 1056 C CA . SER A 1 142 ? 26.274 38.669 25.648 1.00 8.40 142 SER A CA 1
ATOM 1057 C C . SER A 1 142 ? 27.722 38.591 25.129 1.00 8.12 142 SER A C 1
ATOM 1058 O O . SER A 1 142 ? 28.511 37.829 25.625 1.00 8.46 142 SER A O 1
ATOM 1061 N N . ASP A 1 143 ? 28.065 39.375 24.129 1.00 8.08 143 ASP A N 1
ATOM 1062 C CA . ASP A 1 143 ? 29.442 39.434 23.653 1.00 8.10 143 ASP A CA 1
ATOM 1063 C C . ASP A 1 143 ? 30.311 40.471 24.367 1.00 7.92 143 ASP A C 1
ATOM 1064 O O . ASP A 1 143 ? 31.505 40.390 24.246 1.00 8.32 143 ASP A O 1
ATOM 1069 N N . VAL A 1 144 ? 29.707 41.425 25.080 1.00 7.95 144 VAL A N 1
ATOM 1070 C CA . VAL A 1 144 ? 30.394 42.458 25.869 1.00 7.89 144 VAL A CA 1
ATOM 1071 C C . VAL A 1 144 ? 29.750 42.515 27.292 1.00 8.62 144 VAL A C 1
ATOM 1072 O O . VAL A 1 144 ? 28.528 42.433 27.415 1.00 7.81 144 VAL A O 1
ATOM 1076 N N . HIS A 1 145 ? 30.565 42.627 28.355 1.00 9.69 145 HIS A N 1
ATOM 1077 C CA . HIS A 1 145 ? 30.064 42.531 29.723 1.00 10.54 145 HIS A CA 1
ATOM 1078 C C . HIS A 1 145 ? 28.976 43.557 29.971 1.00 10.07 145 HIS A C 1
ATOM 1079 O O . HIS A 1 145 ? 29.068 44.689 29.500 1.00 9.85 145 HIS A O 1
ATOM 1086 N N . GLN A 1 146 ? 27.972 43.153 30.723 1.00 9.41 146 GLN A N 1
ATOM 1087 C CA . GLN A 1 146 ? 26.857 43.999 31.075 1.00 10.89 146 GLN A CA 1
ATOM 1088 C C . GLN A 1 146 ? 27.234 45.310 31.768 1.00 10.76 146 GLN A C 1
ATOM 1089 O O . GLN A 1 146 ? 26.530 46.296 31.602 1.00 9.58 146 GLN A O 1
ATOM 1095 N N . ASP A 1 147 ? 28.323 45.317 32.541 1.00 11.14 147 ASP A N 1
ATOM 1096 C CA . ASP A 1 147 ? 28.680 46.489 33.350 1.00 12.56 147 ASP A CA 1
ATOM 1097 C C . ASP A 1 147 ? 29.602 47.481 32.614 1.00 12.25 147 ASP A C 1
ATOM 1098 O O . ASP A 1 147 ? 30.004 48.487 33.158 1.00 12.13 147 ASP A O 1
ATOM 1103 N N . ILE A 1 148 ? 29.900 47.190 31.355 1.00 12.18 148 ILE A N 1
ATOM 1104 C CA . ILE A 1 148 ? 30.707 48.044 30.543 1.00 11.93 148 ILE A CA 1
ATOM 1105 C C . ILE A 1 148 ? 29.934 49.294 30.164 1.00 11.60 148 ILE A C 1
ATOM 1106 O O . ILE A 1 148 ? 28.808 49.230 29.692 1.00 11.42 148 ILE A O 1
ATOM 1111 N N . ASP A 1 149 ? 30.555 50.431 30.412 1.00 11.21 149 ASP A N 1
ATOM 1112 C CA . ASP A 1 149 ? 30.068 51.718 29.962 1.00 11.57 149 ASP A CA 1
ATOM 1113 C C . ASP A 1 149 ? 30.323 51.845 28.441 1.00 11.28 149 ASP A C 1
ATOM 1114 O O . ASP A 1 149 ? 31.382 52.256 28.001 1.00 10.75 149 ASP A O 1
ATOM 1119 N N . VAL A 1 150 ? 29.337 51.500 27.633 1.00 11.59 150 VAL A N 1
ATOM 1120 C CA . VAL A 1 150 ? 29.526 51.507 26.187 1.00 12.03 150 VAL A CA 1
ATOM 1121 C C . VAL A 1 150 ? 29.831 52.900 25.634 1.00 11.63 150 VAL A C 1
ATOM 1122 O O . VAL A 1 150 ? 30.699 53.051 24.776 1.00 11.92 150 VAL A O 1
ATOM 1126 N N . ASP A 1 151 ? 29.123 53.910 26.120 1.00 10.50 151 ASP A N 1
ATOM 1127 C CA . ASP A 1 151 ? 29.363 55.267 25.699 1.00 10.83 151 ASP A CA 1
ATOM 1128 C C . ASP A 1 151 ? 30.849 55.672 25.768 1.00 10.28 151 ASP A C 1
ATOM 1129 O O . ASP A 1 151 ? 31.384 56.261 24.834 1.00 10.77 151 ASP A O 1
ATOM 1134 N N . SER A 1 152 ? 31.523 55.334 26.866 1.00 9.15 152 SER A N 1
ATOM 1135 C CA . SER A 1 152 ? 32.925 55.667 27.019 1.00 7.47 152 SER A CA 1
ATOM 1136 C C . SER A 1 152 ? 33.818 54.913 26.031 1.00 6.97 152 SER A C 1
ATOM 1137 O O . SER A 1 152 ? 34.795 55.465 25.496 1.00 5.10 152 SER A O 1
ATOM 1140 N N . VAL A 1 153 ? 33.492 53.650 25.788 1.00 6.64 153 VAL A N 1
ATOM 1141 C CA . VAL A 1 153 ? 34.225 52.852 24.813 1.00 6.81 153 VAL A CA 1
ATOM 1142 C C . VAL A 1 153 ? 34.045 53.425 23.386 1.00 6.15 153 VAL A C 1
ATOM 1143 O O . VAL A 1 153 ? 34.999 53.528 22.642 1.00 6.28 153 VAL A O 1
ATOM 1147 N N . ALA A 1 154 ? 32.821 53.800 23.024 1.00 5.98 154 ALA A N 1
ATOM 1148 C CA . ALA A 1 154 ? 32.529 54.354 21.706 1.00 5.68 154 ALA A CA 1
ATOM 1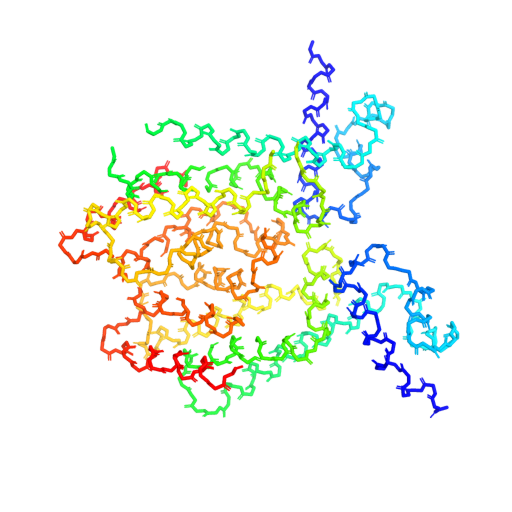149 C C . ALA A 1 154 ? 33.362 55.579 21.469 1.00 5.89 154 ALA A C 1
ATOM 1150 O O . ALA A 1 154 ? 33.926 55.698 20.400 1.00 5.77 154 ALA A O 1
ATOM 1152 N N . HIS A 1 155 ? 33.460 56.478 22.461 1.00 6.13 155 HIS A N 1
ATOM 1153 C CA . HIS A 1 155 ? 34.337 57.641 22.332 1.00 6.76 155 HIS A CA 1
ATOM 1154 C C . HIS A 1 155 ? 35.803 57.256 22.084 1.00 7.07 155 HIS A C 1
ATOM 1155 O O . HIS A 1 155 ? 36.507 57.863 21.273 1.00 7.06 155 HIS A O 1
ATOM 1162 N N . THR A 1 156 ? 36.268 56.248 22.780 1.00 7.80 156 THR A N 1
ATOM 1163 C CA . THR A 1 156 ? 37.679 55.857 22.720 1.00 8.16 156 THR A CA 1
ATOM 1164 C C . THR A 1 156 ? 37.981 55.220 21.386 1.00 8.40 156 THR A C 1
ATOM 1165 O O . THR A 1 156 ? 39.023 55.468 20.801 1.00 7.94 156 THR A O 1
ATOM 1169 N N . LEU A 1 157 ? 37.058 54.374 20.947 1.00 9.71 157 LEU A N 1
ATOM 1170 C CA . LEU A 1 157 ? 37.113 53.666 19.664 1.00 10.51 157 LEU A CA 1
ATOM 1171 C C . LEU A 1 157 ? 37.139 54.624 18.511 1.00 9.80 157 LEU A C 1
ATOM 1172 O O . LEU A 1 157 ? 37.877 54.453 17.562 1.00 10.76 157 LEU A O 1
ATOM 1177 N N . VAL A 1 158 ? 36.318 55.646 18.589 1.00 9.94 158 VAL A N 1
ATOM 1178 C CA . VAL A 1 158 ? 36.212 56.587 17.492 1.00 9.24 158 VAL A CA 1
ATOM 1179 C C . VAL A 1 158 ? 37.517 57.356 17.422 1.00 9.30 158 VAL A C 1
ATOM 1180 O O . VAL A 1 158 ? 38.078 57.480 16.356 1.00 9.71 158 VAL A O 1
ATOM 1184 N N . CYS A 1 159 ? 38.019 57.831 18.552 1.00 9.06 159 CYS A N 1
ATOM 1185 C CA . CYS A 1 159 ? 39.300 58.542 18.576 1.00 9.97 159 CYS A CA 1
ATOM 1186 C C . CYS A 1 159 ? 40.460 57.620 18.184 1.00 10.80 159 CYS A C 1
ATOM 1187 O O . CYS A 1 159 ? 41.358 58.039 17.493 1.00 10.50 159 CYS A O 1
ATOM 1190 N N . SER A 1 160 ? 40.412 56.363 18.610 1.00 12.01 160 SER A N 1
ATOM 1191 C CA . SER A 1 160 ? 41.466 55.387 18.308 1.00 13.39 160 SER A CA 1
ATOM 1192 C C . SER A 1 160 ? 41.534 55.029 16.804 1.00 14.11 160 SER A C 1
ATOM 1193 O O . SER A 1 160 ? 42.520 55.279 16.133 1.00 14.21 160 SER A O 1
ATOM 1196 N N . VAL A 1 161 ? 40.444 54.483 16.290 1.00 15.27 161 VAL A N 1
ATOM 1197 C CA . VAL A 1 161 ? 40.316 54.074 14.893 1.00 15.84 161 VAL A CA 1
ATOM 1198 C C . VAL A 1 161 ? 40.759 55.164 13.944 1.00 15.99 161 VAL A C 1
ATOM 1199 O O . VAL A 1 161 ? 41.397 54.916 12.944 1.00 16.22 161 VAL A O 1
ATOM 1203 N N . VAL A 1 162 ? 40.412 56.389 14.268 1.00 16.41 162 VAL A N 1
ATOM 1204 C CA . VAL A 1 162 ? 40.659 57.512 13.376 1.00 16.53 162 VAL A CA 1
ATOM 1205 C C . VAL A 1 162 ? 42.173 57.768 13.151 1.00 16.87 162 VAL A C 1
ATOM 1206 O O . VAL A 1 162 ? 42.556 58.340 12.169 1.00 16.03 162 VAL A O 1
ATOM 1210 N N . GLY A 1 163 ? 43.026 57.357 14.081 1.00 17.79 163 GLY A N 1
ATOM 1211 C CA . GLY A 1 163 ? 44.465 57.320 13.828 1.00 18.09 163 GLY A CA 1
ATOM 1212 C C . GLY A 1 163 ? 45.258 58.386 14.544 1.00 18.44 163 GLY A C 1
ATOM 1213 O O . GLY A 1 163 ? 44.679 59.373 14.962 1.00 18.01 163 GLY A O 1
ATOM 1214 N N . THR A 1 164 ? 46.576 58.215 14.627 1.00 19.52 164 THR A N 1
ATOM 1215 C CA . THR A 1 164 ? 47.413 59.153 15.368 1.00 21.19 164 THR A CA 1
ATOM 1216 C C . THR A 1 164 ? 47.653 60.476 14.625 1.00 21.64 164 THR A C 1
ATOM 1217 O O . THR A 1 164 ? 48.153 61.415 15.212 1.00 20.42 164 THR A O 1
ATOM 1221 N N . ARG A 1 165 ? 47.318 60.559 13.342 1.00 22.82 165 ARG A N 1
ATOM 1222 C CA . ARG A 1 165 ? 47.427 61.861 12.664 1.00 24.06 165 ARG A CA 1
ATOM 1223 C C . ARG A 1 165 ? 46.496 62.899 13.313 1.00 24.02 165 ARG A C 1
ATOM 1224 O O . ARG A 1 165 ? 46.842 64.077 13.403 1.00 22.94 165 ARG A O 1
ATOM 1232 N N . VAL A 1 166 ? 45.326 62.433 13.760 1.00 24.01 166 VAL A N 1
ATOM 1233 C CA . VAL A 1 166 ? 44.318 63.279 14.385 1.00 24.37 166 VAL A CA 1
ATOM 1234 C C . VAL A 1 166 ? 44.741 63.747 15.807 1.00 24.73 166 VAL A C 1
ATOM 1235 O O . VAL A 1 166 ? 44.317 64.797 16.280 1.00 23.38 166 VAL A O 1
ATOM 1239 N N . VAL A 1 167 ? 45.567 62.949 16.474 1.00 25.30 167 VAL A N 1
ATOM 1240 C CA . VAL A 1 167 ? 46.187 63.373 17.706 1.00 26.37 167 VAL A CA 1
ATOM 1241 C C . VAL A 1 167 ? 47.610 63.819 17.336 1.00 26.40 167 VAL A C 1
ATOM 1242 O O . VAL A 1 167 ? 48.255 64.565 18.068 1.00 26.92 167 VAL A O 1
ATOM 1246 N N . ARG A 1 176 ? 50.270 49.475 7.348 1.00 31.48 176 ARG A N 1
ATOM 1247 C CA . ARG A 1 176 ? 50.379 49.490 8.839 1.00 31.31 176 ARG A CA 1
ATOM 1248 C C . ARG A 1 176 ? 49.010 49.471 9.512 1.00 30.29 176 ARG A C 1
ATOM 1249 O O . ARG A 1 176 ? 48.830 48.819 10.538 1.00 29.75 176 ARG A O 1
ATOM 1257 N N . GLU A 1 177 ? 48.050 50.201 8.955 1.00 29.41 177 GLU A N 1
ATOM 1258 C CA . GLU A 1 177 ? 46.711 50.319 9.578 1.00 29.27 177 GLU A CA 1
ATOM 1259 C C . GLU A 1 177 ? 46.029 49.020 10.093 1.00 27.88 177 GLU A C 1
ATOM 1260 O O . GLU A 1 177 ? 45.624 48.959 11.252 1.00 27.19 177 GLU A O 1
ATOM 1266 N N . PRO A 1 178 ? 45.905 47.991 9.263 1.00 26.81 178 PRO A N 1
ATOM 1267 C CA . PRO A 1 178 ? 45.323 46.716 9.719 1.00 26.02 178 PRO A CA 1
ATOM 1268 C C . PRO A 1 178 ? 45.976 46.141 10.995 1.00 24.85 178 PRO A C 1
ATOM 1269 O O . PRO A 1 178 ? 45.266 45.670 11.877 1.00 24.89 178 PRO A O 1
ATOM 1273 N N . ARG A 1 179 ? 47.297 46.195 11.090 1.00 23.49 179 ARG A N 1
ATOM 1274 C CA . ARG A 1 179 ? 48.032 45.717 12.264 1.00 22.61 179 ARG A CA 1
ATOM 1275 C C . ARG A 1 179 ? 47.678 46.544 13.515 1.00 20.74 179 ARG A C 1
ATOM 1276 O O . ARG A 1 179 ? 47.320 45.996 14.554 1.00 19.45 179 ARG A O 1
ATOM 1284 N N . ARG A 1 180 ? 47.772 47.859 13.386 1.00 19.23 180 ARG A N 1
ATOM 1285 C CA . ARG A 1 180 ? 47.417 48.806 14.445 1.00 18.90 180 ARG A CA 1
ATOM 1286 C C . ARG A 1 180 ? 45.974 48.615 14.942 1.00 17.73 180 ARG A C 1
ATOM 1287 O O . ARG A 1 180 ? 45.706 48.558 16.130 1.00 17.22 180 ARG A O 1
ATOM 1295 N N . LEU A 1 181 ? 45.046 48.490 14.004 1.00 16.56 181 LEU A N 1
ATOM 1296 C CA . LEU A 1 181 ? 43.655 48.354 14.342 1.00 15.50 181 LEU A CA 1
ATOM 1297 C C . LEU A 1 181 ? 43.440 47.009 15.032 1.00 13.89 181 LEU A C 1
ATOM 1298 O O . LEU A 1 181 ? 42.626 46.880 15.935 1.00 14.54 181 LEU A O 1
ATOM 1303 N N . ALA A 1 182 ? 44.187 46.003 14.644 1.00 11.84 182 ALA A N 1
ATOM 1304 C CA . ALA A 1 182 ? 44.029 44.703 15.269 1.00 10.74 182 ALA A CA 1
ATOM 1305 C C . ALA A 1 182 ? 44.525 44.724 16.714 1.00 9.40 182 ALA A C 1
ATOM 1306 O O . ALA A 1 182 ? 43.958 44.045 17.538 1.00 8.11 182 ALA A O 1
ATOM 1308 N N . GLU A 1 183 ? 45.563 45.505 17.005 1.00 9.18 183 GLU A N 1
ATOM 1309 C CA . GLU A 1 183 ? 46.099 45.628 18.373 1.00 9.85 183 GLU A CA 1
ATOM 1310 C C . GLU A 1 183 ? 45.127 46.356 19.293 1.00 9.66 183 GLU A C 1
ATOM 1311 O O . GLU A 1 183 ? 44.876 45.918 20.429 1.00 9.89 183 GLU A O 1
ATOM 1325 N N . TRP A 1 185 ? 41.884 46.314 18.817 1.00 4.11 185 TRP A N 1
ATOM 1326 C CA . TRP A 1 185 ? 40.786 45.375 19.111 1.00 5.63 185 TRP A CA 1
ATOM 1327 C C . TRP A 1 185 ? 41.214 44.299 20.124 1.00 5.18 185 TRP A C 1
ATOM 1328 O O . TRP A 1 185 ? 40.439 43.945 21.017 1.00 6.13 185 TRP A O 1
ATOM 1339 N N . TYR A 1 186 ? 42.401 43.737 19.961 1.00 5.14 186 TYR A N 1
ATOM 1340 C CA . TYR A 1 186 ? 42.927 42.780 20.952 1.00 5.99 186 TYR A CA 1
ATOM 1341 C C . TYR A 1 186 ? 42.755 43.289 22.405 1.00 5.30 186 TYR A C 1
ATOM 1342 O O . TYR A 1 186 ? 42.365 42.563 23.288 1.00 4.55 186 TYR A O 1
ATOM 1351 N N . ILE A 1 187 ? 43.063 44.552 22.630 1.00 5.90 187 ILE A N 1
ATOM 1352 C CA . ILE A 1 187 ? 42.958 45.154 23.947 1.00 6.62 187 ILE A CA 1
ATOM 1353 C C . ILE A 1 187 ? 41.504 45.201 24.367 1.00 7.37 187 ILE A C 1
ATOM 1354 O O . ILE A 1 187 ? 41.139 44.701 25.435 1.00 6.16 187 ILE A O 1
ATOM 1359 N N . LEU A 1 188 ? 40.655 45.749 23.498 1.00 7.76 188 LEU A N 1
ATOM 1360 C CA . LEU A 1 188 ? 39.234 45.824 23.814 1.00 8.64 188 LEU A CA 1
ATOM 1361 C C . LEU A 1 188 ? 38.608 44.448 24.066 1.00 9.20 188 LEU A C 1
ATOM 1362 O O . LEU A 1 188 ? 37.806 44.271 24.987 1.00 9.96 188 LEU A O 1
ATOM 1367 N N . ILE A 1 189 ? 38.941 43.483 23.223 1.00 9.68 189 ILE A N 1
ATOM 1368 C CA . ILE A 1 189 ? 38.381 42.127 23.347 1.00 9.61 189 ILE A CA 1
ATOM 1369 C C . ILE A 1 189 ? 38.756 41.485 24.701 1.00 8.89 189 ILE A C 1
ATOM 1370 O O . ILE A 1 189 ? 37.903 40.942 25.403 1.00 7.53 189 ILE A O 1
ATOM 1375 N N . ARG A 1 190 ? 40.029 41.570 25.059 1.00 8.84 190 ARG A N 1
ATOM 1376 C CA . ARG A 1 190 ? 40.497 40.957 26.306 1.00 10.25 190 ARG A CA 1
ATOM 1377 C C . ARG A 1 190 ? 39.816 41.564 27.527 1.00 9.70 190 ARG A C 1
ATOM 1378 O O . ARG A 1 190 ? 39.507 40.875 28.489 1.00 10.39 190 ARG A O 1
ATOM 1386 N N . GLY A 1 191 ? 39.513 42.846 27.430 1.00 9.79 191 GLY A N 1
ATOM 1387 C CA . GLY A 1 191 ? 38.971 43.607 28.525 1.00 10.10 191 GLY A CA 1
ATOM 1388 C C . GLY A 1 191 ? 37.477 43.714 28.561 1.00 9.12 191 GLY A C 1
ATOM 1389 O O . GLY A 1 191 ? 36.944 43.892 29.632 1.00 9.51 191 GLY A O 1
ATOM 1398 N N . VAL A 1 193 ? 35.099 41.456 26.684 1.00 10.28 193 VAL A N 1
ATOM 1399 C CA . VAL A 1 193 ? 34.382 40.314 26.051 1.00 11.20 193 VAL A CA 1
ATOM 1400 C C . VAL A 1 193 ? 34.506 39.175 27.011 1.00 11.75 193 VAL A C 1
ATOM 1401 O O . VAL A 1 193 ? 35.598 38.903 27.456 1.00 12.30 193 VAL A O 1
ATOM 1405 N N . PRO A 1 194 ? 33.413 38.518 27.367 1.00 13.17 194 PRO A N 1
ATOM 1406 C CA . PRO A 1 194 ? 33.495 37.366 28.295 1.00 13.60 194 PRO A CA 1
ATOM 1407 C C . PRO A 1 194 ? 34.487 36.322 27.755 1.00 14.16 194 PRO A C 1
ATOM 1408 O O . PRO A 1 194 ? 34.596 36.123 26.532 1.00 13.13 194 PRO A O 1
ATOM 1412 N N . VAL A 1 195 ? 35.207 35.697 28.693 1.00 14.78 195 VAL A N 1
ATOM 1413 C CA . VAL A 1 195 ? 36.308 34.828 28.407 1.00 15.33 195 VAL A CA 1
ATOM 1414 C C . VAL A 1 195 ? 35.963 33.737 27.440 1.00 15.75 195 VAL A C 1
ATOM 1415 O O . VAL A 1 195 ? 36.816 33.391 26.660 1.00 16.03 195 VAL A O 1
ATOM 1419 N N . THR A 1 196 ? 34.732 33.219 27.470 1.00 16.37 196 THR A N 1
ATOM 1420 C CA . THR A 1 196 ? 34.318 32.131 26.569 1.00 17.14 196 THR A CA 1
ATOM 1421 C C . THR A 1 196 ? 33.966 32.603 25.172 1.00 17.55 196 THR A C 1
ATOM 1422 O O . THR A 1 196 ? 34.039 31.837 24.207 1.00 18.89 196 THR A O 1
ATOM 1426 N N . ARG A 1 197 ? 33.559 33.851 25.041 1.00 17.78 197 ARG A N 1
ATOM 1427 C CA . ARG A 1 197 ? 33.321 34.430 23.715 1.00 17.68 197 ARG A CA 1
ATOM 1428 C C . ARG A 1 197 ? 34.613 34.963 23.084 1.00 17.25 197 ARG A C 1
ATOM 1429 O O . ARG A 1 197 ? 34.617 35.291 21.900 1.00 17.64 197 ARG A O 1
ATOM 1437 N N . ARG A 1 198 ? 35.708 34.972 23.843 1.00 16.49 198 ARG A N 1
ATOM 1438 C CA . ARG A 1 198 ? 36.937 35.693 23.486 1.00 17.22 198 ARG A CA 1
ATOM 1439 C C . ARG A 1 198 ? 37.748 35.259 22.254 1.00 16.03 198 ARG A C 1
ATOM 1440 O O . ARG A 1 198 ? 38.077 36.070 21.389 1.00 15.77 198 ARG A O 1
ATOM 1448 N N . ALA A 1 199 ? 38.088 33.985 22.184 1.00 15.54 199 ALA A N 1
ATOM 1449 C CA . ALA A 1 199 ? 38.905 33.465 21.094 1.00 14.84 199 ALA A CA 1
ATOM 1450 C C . ALA A 1 199 ? 38.305 33.764 19.723 1.00 13.93 199 ALA A C 1
ATOM 1451 O O . ALA A 1 199 ? 39.015 34.127 18.817 1.00 13.67 199 ALA A O 1
ATOM 1453 N N . ARG A 1 200 ? 36.997 33.629 19.573 1.00 13.38 200 ARG A N 1
ATOM 1454 C CA . ARG A 1 200 ? 36.357 33.894 18.284 1.00 13.20 200 ARG A CA 1
ATOM 1455 C C . ARG A 1 200 ? 36.654 35.323 17.741 1.00 11.80 200 ARG A C 1
ATOM 1456 O O . ARG A 1 200 ? 36.961 35.511 16.582 1.00 11.77 200 ARG A O 1
ATOM 1464 N N . TYR A 1 201 ? 36.579 36.321 18.598 1.00 10.42 201 TYR A N 1
ATOM 1465 C CA . TYR A 1 201 ? 36.841 37.687 18.190 1.00 9.51 201 TYR A CA 1
ATOM 1466 C C . TYR A 1 201 ? 38.346 38.030 18.052 1.00 9.24 201 TYR A C 1
ATOM 1467 O O . TYR A 1 201 ? 38.699 38.873 17.254 1.00 8.77 201 TYR A O 1
ATOM 1476 N N . VAL A 1 202 ? 39.228 37.387 18.816 1.00 8.45 202 VAL A N 1
ATOM 1477 C CA . VAL A 1 202 ? 40.646 37.566 18.612 1.00 8.10 202 VAL A CA 1
ATOM 1478 C C . VAL A 1 202 ? 40.954 37.018 17.218 1.00 8.46 202 VAL A C 1
ATOM 1479 O O . VAL A 1 202 ? 41.614 37.670 16.394 1.00 8.14 202 VAL A O 1
ATOM 1483 N N . THR A 1 203 ? 40.474 35.804 16.963 1.00 8.55 203 THR A N 1
ATOM 1484 C CA . THR A 1 203 ? 40.593 35.171 15.648 1.00 8.95 203 THR A CA 1
ATOM 1485 C C . THR A 1 203 ? 40.043 36.063 14.527 1.00 9.07 203 THR A C 1
ATOM 1486 O O . THR A 1 203 ? 40.671 36.197 13.452 1.00 9.36 203 THR A O 1
ATOM 1490 N N . LEU A 1 204 ? 38.880 36.682 14.751 1.00 8.75 204 LEU A N 1
ATOM 1491 C CA . LEU A 1 204 ? 38.317 37.555 13.722 1.00 8.88 204 LEU A CA 1
ATOM 1492 C C . LEU A 1 204 ? 39.220 38.771 13.434 1.00 8.92 204 LEU A C 1
ATOM 1493 O O . LEU A 1 204 ? 39.452 39.118 12.282 1.00 8.50 204 LEU A O 1
ATOM 1498 N N . ALA A 1 205 ? 39.729 39.396 14.492 1.00 8.69 205 ALA A N 1
ATOM 1499 C CA . ALA A 1 205 ? 40.605 40.568 14.380 1.00 9.07 205 ALA A CA 1
ATOM 1500 C C . ALA A 1 205 ? 41.858 40.259 13.591 1.00 9.71 205 ALA A C 1
ATOM 1501 O O . ALA A 1 205 ? 42.258 41.043 12.718 1.00 8.92 205 ALA A O 1
ATOM 1503 N N . ALA A 1 206 ? 42.481 39.126 13.933 1.00 10.26 206 ALA A N 1
ATOM 1504 C CA . ALA A 1 206 ? 43.667 38.645 13.234 1.00 11.22 206 ALA A CA 1
ATOM 1505 C C . ALA A 1 206 ? 43.326 38.333 11.788 1.00 11.49 206 ALA A C 1
ATOM 1506 O O . ALA A 1 206 ? 44.124 38.581 10.901 1.00 11.10 206 ALA A O 1
ATOM 1508 N N . ARG A 1 207 ? 42.135 37.791 11.573 1.00 12.25 207 ARG A N 1
ATOM 1509 C CA . ARG A 1 207 ? 41.680 37.458 10.233 1.00 13.49 207 ARG A CA 1
ATOM 1510 C C . ARG A 1 207 ? 41.482 38.717 9.393 1.00 13.13 207 ARG A C 1
ATOM 1511 O O . ARG A 1 207 ? 41.881 38.747 8.226 1.00 13.34 207 ARG A O 1
ATOM 1519 N N . LEU A 1 208 ? 40.917 39.766 9.981 1.00 13.28 208 LEU A N 1
ATOM 1520 C CA . LEU A 1 208 ? 40.657 40.996 9.223 1.00 13.90 208 LEU A CA 1
ATOM 1521 C C . LEU A 1 208 ? 41.961 41.724 8.894 1.00 14.69 208 LEU A C 1
ATOM 1522 O O . LEU A 1 208 ? 42.099 42.322 7.838 1.00 15.07 208 LEU A O 1
ATOM 1527 N N . GLU A 1 209 ? 42.923 41.658 9.798 1.00 15.77 209 GLU A N 1
ATOM 1528 C CA . GLU A 1 209 ? 44.244 42.242 9.563 1.00 17.16 209 GLU A CA 1
ATOM 1529 C C . GLU A 1 209 ? 44.902 41.542 8.381 1.00 16.84 209 GLU A C 1
ATOM 1530 O O . GLU A 1 209 ? 45.407 42.189 7.484 1.00 16.01 209 GLU A O 1
ATOM 1536 N N . GLN A 1 210 ? 44.892 40.213 8.409 1.00 17.41 210 GLN A N 1
ATOM 1537 C CA . GLN A 1 210 ? 45.435 39.386 7.327 1.00 18.06 210 GLN A CA 1
ATOM 1538 C C . GLN A 1 210 ? 44.741 39.638 5.996 1.00 18.45 210 GLN A C 1
ATOM 1539 O O . GLN A 1 210 ? 45.403 39.686 4.977 1.00 18.57 210 GLN A O 1
ATOM 1545 N N . GLU A 1 211 ? 43.413 39.789 6.017 1.00 18.63 211 GLU A N 1
ATOM 1546 C CA . GLU A 1 211 ? 42.636 40.032 4.807 1.00 19.39 211 GLU A CA 1
ATOM 1547 C C . GLU A 1 211 ? 42.812 41.454 4.217 1.00 19.45 211 GLU A C 1
ATOM 1548 O O . GLU A 1 211 ? 42.514 41.664 3.034 1.00 19.75 211 GLU A O 1
ATOM 1554 N N . THR A 1 212 ? 43.301 42.418 4.989 1.00 19.31 212 THR A N 1
ATOM 1555 C CA . THR A 1 212 ? 43.352 43.787 4.466 1.00 19.97 212 THR A CA 1
ATOM 1556 C C . THR A 1 212 ? 44.732 44.416 4.378 1.00 20.63 212 THR A C 1
ATOM 1557 O O . THR A 1 212 ? 44.857 45.496 3.804 1.00 20.40 212 THR A O 1
ATOM 1561 N N . LEU B 1 5 ? 51.670 94.481 37.101 1.00 21.70 5 LEU B N 1
ATOM 1562 C CA . LEU B 1 5 ? 51.554 93.138 36.426 1.00 21.63 5 LEU B CA 1
ATOM 1563 C C . LEU B 1 5 ? 50.280 92.998 35.583 1.00 21.33 5 LEU B C 1
ATOM 1564 O O . LEU B 1 5 ? 49.880 91.881 35.231 1.00 21.22 5 LEU B O 1
ATOM 1569 N N . ARG B 1 6 ? 49.620 94.109 35.273 1.00 20.57 6 ARG B N 1
ATOM 1570 C CA . ARG B 1 6 ? 48.471 94.025 34.395 1.00 20.94 6 ARG B CA 1
ATOM 1571 C C . ARG B 1 6 ? 48.768 93.692 32.903 1.00 19.64 6 ARG B C 1
ATOM 1572 O O . ARG B 1 6 ? 47.886 93.172 32.203 1.00 18.97 6 ARG B O 1
ATOM 1580 N N . ALA B 1 7 ? 49.983 93.966 32.422 1.00 17.77 7 ALA B N 1
ATOM 1581 C CA . ALA B 1 7 ? 50.345 93.622 31.039 1.00 17.06 7 ALA B CA 1
ATOM 1582 C C . ALA B 1 7 ? 50.462 92.104 30.865 1.00 16.12 7 ALA B C 1
ATOM 1583 O O . ALA B 1 7 ? 50.096 91.576 29.823 1.00 14.44 7 ALA B O 1
ATOM 1585 N N . GLU B 1 8 ? 51.001 91.453 31.895 1.00 15.24 8 GLU B N 1
ATOM 1586 C CA . GLU B 1 8 ? 51.165 90.020 31.982 1.00 15.48 8 GLU B CA 1
ATOM 1587 C C . GLU B 1 8 ? 49.817 89.240 32.161 1.00 14.61 8 GLU B C 1
ATOM 1588 O O . GLU B 1 8 ? 49.688 88.076 31.725 1.00 12.51 8 GLU B O 1
ATOM 1594 N N . GLN B 1 9 ? 48.844 89.868 32.835 1.00 13.31 9 GLN B N 1
ATOM 1595 C CA . GLN B 1 9 ? 47.501 89.310 32.944 1.00 12.89 9 GLN B CA 1
ATOM 1596 C C . GLN B 1 9 ? 46.816 89.385 31.593 1.00 10.66 9 GLN B C 1
ATOM 1597 O O . GLN B 1 9 ? 46.073 88.482 31.225 1.00 9.80 9 GLN B O 1
ATOM 1603 N N . THR B 1 10 ? 47.087 90.451 30.857 1.00 9.71 10 THR B N 1
ATOM 1604 C CA . THR B 1 10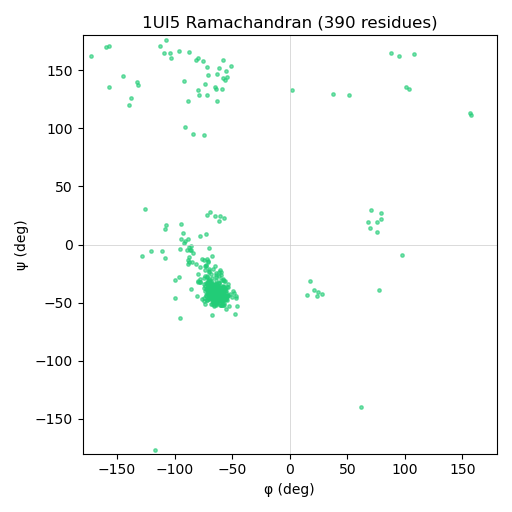 ? 46.555 90.649 29.508 1.00 9.52 10 THR B CA 1
ATOM 1605 C C . THR B 1 10 ? 47.082 89.539 28.591 1.00 9.90 10 THR B C 1
ATOM 1606 O O . THR B 1 10 ? 46.311 88.898 27.842 1.00 10.04 10 THR B O 1
ATOM 1610 N N . ARG B 1 11 ? 48.376 89.267 28.670 1.00 10.18 11 ARG B N 1
ATOM 1611 C CA . ARG B 1 11 ? 48.972 88.182 27.872 1.00 10.91 11 ARG B CA 1
ATOM 1612 C C . ARG B 1 11 ? 48.288 86.826 28.164 1.00 10.07 11 ARG B C 1
ATOM 1613 O O . ARG B 1 11 ? 47.920 86.103 27.234 1.00 9.77 11 ARG B O 1
ATOM 1621 N N . ALA B 1 12 ? 48.149 86.509 29.450 1.00 8.75 12 ALA B N 1
ATOM 1622 C CA . ALA B 1 12 ? 47.529 85.288 29.915 1.00 8.74 12 ALA B CA 1
ATOM 1623 C C . ALA B 1 12 ? 46.094 85.244 29.447 1.00 8.95 12 ALA B C 1
ATOM 1624 O O . ALA B 1 12 ? 45.633 84.195 29.044 1.00 10.69 12 ALA B O 1
ATOM 1626 N N . THR B 1 13 ? 45.394 86.373 29.464 1.00 7.84 13 THR B N 1
ATOM 1627 C CA . THR B 1 13 ? 44.010 86.367 29.023 1.00 7.82 13 THR B CA 1
ATOM 1628 C C . THR B 1 13 ? 43.874 86.149 27.506 1.00 7.18 13 THR B C 1
ATOM 1629 O O . THR B 1 13 ? 42.953 85.481 27.043 1.00 7.19 13 THR B O 1
ATOM 1633 N N . ILE B 1 14 ? 44.807 86.686 26.741 1.00 6.87 14 ILE B N 1
ATOM 1634 C CA . ILE B 1 14 ? 44.810 86.496 25.301 1.00 7.04 14 ILE B CA 1
ATOM 1635 C C . ILE B 1 14 ? 45.099 85.012 25.011 1.00 7.99 14 ILE B C 1
ATOM 1636 O O . ILE B 1 14 ? 44.403 84.359 24.193 1.00 7.93 14 ILE B O 1
ATOM 1641 N N . ILE B 1 15 ? 46.095 84.470 25.724 1.00 7.76 15 ILE B N 1
ATOM 1642 C CA . ILE B 1 15 ? 46.460 83.075 25.562 1.00 7.70 15 ILE B CA 1
ATOM 1643 C C . ILE B 1 15 ? 45.259 82.196 25.839 1.00 7.98 15 ILE B C 1
ATOM 1644 O O . ILE B 1 15 ? 44.974 81.315 25.045 1.00 8.02 15 ILE B O 1
ATOM 1649 N N . GLY B 1 16 ? 44.583 82.415 26.975 1.00 7.83 16 GLY B N 1
ATOM 1650 C CA . GLY B 1 16 ? 43.390 81.651 27.341 1.00 7.51 16 GLY B CA 1
ATOM 1651 C C . GLY B 1 16 ? 42.276 81.737 26.315 1.00 8.24 16 GLY B C 1
ATOM 1652 O O . GLY B 1 16 ? 41.676 80.741 26.006 1.00 9.07 16 GLY B O 1
ATOM 1653 N N . ALA B 1 17 ? 42.039 82.908 25.729 1.00 8.23 17 ALA B N 1
ATOM 1654 C CA . ALA B 1 17 ? 40.976 83.051 24.748 1.00 8.34 17 ALA B CA 1
ATOM 1655 C C . ALA B 1 17 ? 41.313 82.332 23.438 1.00 8.77 17 ALA B C 1
ATOM 1656 O O . ALA B 1 17 ? 40.430 81.808 22.745 1.00 8.39 17 ALA B O 1
ATOM 1658 N N . ALA B 1 18 ? 42.592 82.323 23.094 1.00 8.67 18 ALA B N 1
ATOM 1659 C CA . ALA B 1 18 ? 43.017 81.685 21.861 1.00 8.75 18 ALA B CA 1
ATOM 1660 C C . ALA B 1 18 ? 42.872 80.186 22.030 1.00 9.07 18 ALA B C 1
ATOM 1661 O O . ALA B 1 18 ? 42.411 79.497 21.103 1.00 9.85 18 ALA B O 1
ATOM 1663 N N . ALA B 1 19 ? 43.260 79.684 23.191 1.00 8.57 19 ALA B N 1
ATOM 1664 C CA . ALA B 1 19 ? 43.182 78.257 23.466 1.00 9.27 19 ALA B CA 1
ATOM 1665 C C . ALA B 1 19 ? 41.755 77.776 23.473 1.00 9.47 19 ALA B C 1
ATOM 1666 O O . ALA B 1 19 ? 41.473 76.687 22.984 1.00 8.89 19 ALA B O 1
ATOM 1668 N N . ASP B 1 20 ? 40.868 78.580 24.046 1.00 9.56 20 ASP B N 1
ATOM 1669 C CA . ASP B 1 20 ? 39.451 78.242 24.092 1.00 10.08 20 ASP B CA 1
ATOM 1670 C C . ASP B 1 20 ? 38.869 78.125 22.674 1.00 9.63 20 ASP B C 1
ATOM 1671 O O . ASP B 1 20 ? 38.231 77.130 22.340 1.00 8.93 20 ASP B O 1
ATOM 1676 N N . LEU B 1 21 ? 39.166 79.116 21.850 1.00 9.59 21 LEU B N 1
ATOM 1677 C CA . LEU B 1 21 ? 38.732 79.164 20.447 1.00 9.74 21 LEU B CA 1
ATOM 1678 C C . LEU B 1 21 ? 39.355 78.062 19.602 1.00 9.00 21 LEU B C 1
ATOM 1679 O O . LEU B 1 21 ? 38.670 77.432 18.833 1.00 8.44 21 LEU B O 1
ATOM 1684 N N . PHE B 1 22 ? 40.650 77.831 19.750 1.00 8.49 22 PHE B N 1
ATOM 1685 C CA . PHE B 1 22 ? 41.270 76.758 19.024 1.00 8.83 22 PHE B CA 1
ATOM 1686 C C . PHE B 1 22 ? 40.574 75.457 19.380 1.00 8.58 22 PHE B C 1
ATOM 1687 O O . PHE B 1 22 ? 40.204 74.680 18.508 1.00 8.41 22 PHE B O 1
ATOM 1695 N N . ASP B 1 23 ? 40.356 75.241 20.660 1.00 9.00 23 ASP B N 1
ATOM 1696 C CA . ASP B 1 23 ? 39.722 74.011 21.127 1.00 9.55 23 ASP B CA 1
ATOM 1697 C C . ASP B 1 23 ? 38.337 73.848 20.538 1.00 9.76 23 ASP B C 1
ATOM 1698 O O . ASP B 1 23 ? 37.996 72.782 20.028 1.00 9.24 23 ASP B O 1
ATOM 1703 N N . ARG B 1 24 ? 37.576 74.933 20.525 1.00 10.54 24 ARG B N 1
ATOM 1704 C CA . ARG B 1 24 ? 36.184 74.910 20.037 1.00 11.21 24 ARG B CA 1
ATOM 1705 C C . ARG B 1 24 ? 35.970 74.951 18.490 1.00 11.10 24 ARG B C 1
ATOM 1706 O O . ARG B 1 24 ? 35.048 74.359 17.975 1.00 9.95 24 ARG B O 1
ATOM 1714 N N . ARG B 1 25 ? 36.870 75.610 17.777 1.00 11.82 25 ARG B N 1
ATOM 1715 C CA . ARG B 1 25 ? 36.693 75.914 16.376 1.00 12.62 25 ARG B CA 1
ATOM 1716 C C . ARG B 1 25 ? 37.874 75.505 15.486 1.00 12.53 25 ARG B C 1
ATOM 1717 O O . ARG B 1 25 ? 37.736 75.514 14.243 1.00 12.48 25 ARG B O 1
ATOM 1725 N N . GLY B 1 26 ? 38.999 75.109 16.089 1.00 11.89 26 GLY B N 1
ATOM 1726 C CA . GLY B 1 26 ? 40.186 74.753 15.327 1.00 12.04 26 GLY B CA 1
ATOM 1727 C C . GLY B 1 26 ? 41.140 75.944 15.206 1.00 13.01 26 GLY B C 1
ATOM 1728 O O . GLY B 1 26 ? 40.755 77.099 15.418 1.00 13.09 26 GLY B O 1
ATOM 1729 N N . TYR B 1 27 ? 42.391 75.655 14.867 1.00 13.48 27 TYR B N 1
ATOM 1730 C CA . TYR B 1 27 ? 43.413 76.665 14.675 1.00 14.05 27 TYR B CA 1
ATOM 1731 C C . TYR B 1 27 ? 43.207 77.475 13.414 1.00 14.50 27 TYR B C 1
ATOM 1732 O O . TYR B 1 27 ? 43.211 78.681 13.478 1.00 14.29 27 TYR B O 1
ATOM 1741 N N . GLU B 1 28 ? 42.951 76.800 12.298 1.00 15.99 28 GLU B N 1
ATOM 1742 C CA . GLU B 1 28 ? 42.966 77.425 10.976 1.00 17.24 28 GLU B CA 1
ATOM 1743 C C . GLU B 1 28 ? 41.881 78.450 10.739 1.00 17.05 28 GLU B C 1
ATOM 1744 O O . GLU B 1 28 ? 42.149 79.527 10.225 1.00 17.63 28 GLU B O 1
ATOM 1750 N N . SER B 1 29 ? 40.656 78.129 11.099 1.00 17.39 29 SER B N 1
ATOM 1751 C CA . SER B 1 29 ? 39.553 79.062 10.848 1.00 17.65 29 SER B CA 1
ATOM 1752 C C . SER B 1 29 ? 39.366 80.121 11.968 1.00 16.87 29 SER B C 1
ATOM 1753 O O . SER B 1 29 ? 38.487 80.992 11.861 1.00 17.06 29 SER B O 1
ATOM 1756 N N . THR B 1 30 ? 40.187 80.053 13.020 1.00 15.43 30 THR B N 1
ATOM 1757 C CA . THR B 1 30 ? 40.126 81.042 14.083 1.00 14.80 30 THR B CA 1
ATOM 1758 C C . THR B 1 30 ? 41.040 82.241 13.743 1.00 14.16 30 THR B C 1
ATOM 1759 O O . THR B 1 30 ? 42.241 82.091 13.503 1.00 13.41 30 THR B O 1
ATOM 1763 N N . THR B 1 31 ? 40.464 83.437 13.713 1.00 13.05 31 THR B N 1
ATOM 1764 C CA . THR B 1 31 ? 41.228 84.626 13.355 1.00 12.35 31 THR B CA 1
ATOM 1765 C C . THR B 1 31 ? 41.722 85.352 14.573 1.00 11.97 31 THR B C 1
ATOM 1766 O O . THR B 1 31 ? 41.321 85.086 15.712 1.00 11.43 31 THR B O 1
ATOM 1770 N N . LEU B 1 32 ? 42.644 86.263 14.328 1.00 12.46 32 LEU B N 1
ATOM 1771 C CA . LEU B 1 32 ? 43.163 87.100 15.394 1.00 12.69 32 LEU B CA 1
ATOM 1772 C C . LEU B 1 32 ? 42.084 88.039 15.895 1.00 12.24 32 LEU B C 1
ATOM 1773 O O . LEU B 1 32 ? 42.053 88.347 17.079 1.00 12.28 32 LEU B O 1
ATOM 1778 N N . SER B 1 33 ? 41.200 88.489 15.000 1.00 11.67 33 SER B N 1
ATOM 1779 C CA . SER B 1 33 ? 40.133 89.407 15.399 1.00 11.96 33 SER B CA 1
ATOM 1780 C C . SER B 1 33 ? 39.090 88.731 16.308 1.00 11.70 33 SER B C 1
ATOM 1781 O O . SER B 1 33 ? 38.509 89.384 17.165 1.00 11.84 33 SER B O 1
ATOM 1784 N N . GLU B 1 34 ? 38.866 87.432 16.130 1.00 10.91 34 GLU B N 1
ATOM 1785 C CA . GLU B 1 34 ? 37.943 86.700 16.975 1.00 10.34 34 GLU B CA 1
ATOM 1786 C C . GLU B 1 34 ? 38.525 86.559 18.368 1.00 9.76 34 GLU B C 1
ATOM 1787 O O . GLU B 1 34 ? 37.811 86.644 19.374 1.00 8.71 34 GLU B O 1
ATOM 1793 N N . ILE B 1 35 ? 39.841 86.390 18.416 1.00 9.27 35 ILE B N 1
ATOM 1794 C CA . ILE B 1 35 ? 40.557 86.204 19.658 1.00 8.71 35 ILE B CA 1
ATOM 1795 C C . ILE B 1 35 ? 40.662 87.528 20.459 1.00 9.13 35 ILE B C 1
ATOM 1796 O O . ILE B 1 35 ? 40.576 87.544 21.680 1.00 8.47 35 ILE B O 1
ATOM 1801 N N . VAL B 1 36 ? 40.894 88.624 19.756 1.00 8.97 36 VAL B N 1
ATOM 1802 C CA . VAL B 1 36 ? 40.916 89.956 20.360 1.00 9.64 36 VAL B CA 1
ATOM 1803 C C . VAL B 1 36 ? 39.568 90.272 21.054 1.00 8.48 36 VAL B C 1
ATOM 1804 O O . VAL B 1 36 ? 39.538 90.729 22.191 1.00 8.42 36 VAL B O 1
ATOM 1808 N N . ALA B 1 37 ? 38.469 89.995 20.366 1.00 7.46 37 ALA B N 1
ATOM 1809 C CA . ALA B 1 37 ? 37.140 90.230 20.870 1.00 7.59 37 ALA B CA 1
ATOM 1810 C C . ALA B 1 37 ? 36.807 89.287 22.051 1.00 7.95 37 ALA B C 1
ATOM 1811 O O . ALA B 1 37 ? 36.183 89.720 23.009 1.00 8.23 37 ALA B O 1
ATOM 1813 N N . HIS B 1 38 ? 37.212 88.018 21.955 1.00 8.06 38 HIS B N 1
ATOM 1814 C CA . HIS B 1 38 ? 36.957 86.997 22.964 1.00 7.99 38 HIS B CA 1
ATOM 1815 C C . HIS B 1 38 ? 37.825 87.263 24.204 1.00 8.26 38 HIS B C 1
ATOM 1816 O O . HIS B 1 38 ? 37.442 86.915 25.314 1.00 7.45 38 HIS B O 1
ATOM 1823 N N . ALA B 1 39 ? 38.966 87.922 24.009 1.00 8.52 39 ALA B N 1
ATOM 1824 C CA . ALA B 1 39 ? 39.881 88.276 25.117 1.00 8.47 39 ALA B CA 1
ATOM 1825 C C . ALA B 1 39 ? 39.546 89.632 25.766 1.00 8.72 39 ALA B C 1
ATOM 1826 O O . ALA B 1 39 ? 40.069 89.995 26.826 1.00 9.14 39 ALA B O 1
ATOM 1828 N N . GLY B 1 40 ? 38.698 90.406 25.111 1.00 9.82 40 GLY B N 1
ATOM 1829 C CA . GLY B 1 40 ? 38.336 91.723 25.596 1.00 10.37 40 GLY B CA 1
ATOM 1830 C C . GLY B 1 40 ? 39.408 92.791 25.388 1.00 10.66 40 GLY B C 1
ATOM 1831 O O . GLY B 1 40 ? 39.366 93.819 26.008 1.00 10.37 40 GLY B O 1
ATOM 1832 N N . VAL B 1 41 ? 40.344 92.571 24.485 1.00 11.64 41 VAL B N 1
ATOM 1833 C CA . VAL B 1 41 ? 41.458 93.499 24.338 1.00 12.07 41 VAL B CA 1
ATOM 1834 C C . VAL B 1 41 ? 41.420 94.226 23.008 1.00 12.49 41 VAL B C 1
ATOM 1835 O O . VAL B 1 41 ? 40.628 93.891 22.143 1.00 12.44 41 VAL B O 1
ATOM 1839 N N . THR B 1 42 ? 42.277 95.234 22.848 1.00 13.43 42 THR B N 1
ATOM 1840 C CA . THR B 1 42 ? 42.419 95.926 21.569 1.00 14.00 42 THR B CA 1
ATOM 1841 C C . THR B 1 42 ? 43.329 95.145 20.630 1.00 14.09 42 THR B C 1
ATOM 1842 O O . THR B 1 42 ? 44.122 94.314 21.043 1.00 13.53 42 THR B O 1
ATOM 1846 N N . LYS B 1 43 ? 43.191 95.408 19.346 1.00 14.70 43 LYS B N 1
ATOM 1847 C CA . LYS B 1 43 ? 44.034 94.769 18.364 1.00 15.29 43 LYS B CA 1
ATOM 1848 C C . LYS B 1 43 ? 45.492 95.144 18.690 1.00 14.21 43 LYS B C 1
ATOM 1849 O O . LYS B 1 43 ? 46.371 94.328 18.620 1.00 13.55 43 LYS B O 1
ATOM 1855 N N . GLY B 1 44 ? 45.724 96.387 19.076 1.00 13.80 44 GLY B N 1
ATOM 1856 C CA . GLY B 1 44 ? 47.048 96.847 19.418 1.00 13.73 44 GLY B CA 1
ATOM 1857 C C . GLY B 1 44 ? 47.629 96.161 20.623 1.00 13.71 44 GLY B C 1
ATOM 1858 O O . GLY B 1 44 ? 48.835 96.054 20.755 1.00 15.49 44 GLY B O 1
ATOM 1859 N N . ALA B 1 45 ? 46.779 95.716 21.519 1.00 13.48 45 ALA B N 1
ATOM 1860 C CA . ALA B 1 45 ? 47.208 95.012 22.704 1.00 13.26 45 ALA B CA 1
ATOM 1861 C C . ALA B 1 45 ? 47.674 93.624 22.349 1.00 13.23 45 ALA B C 1
ATOM 1862 O O . ALA B 1 45 ? 48.693 93.168 22.850 1.00 13.26 45 ALA B O 1
ATOM 1864 N N . LEU B 1 46 ? 46.927 92.949 21.487 1.00 13.69 46 LEU B N 1
ATOM 1865 C CA . LEU B 1 46 ? 47.319 91.630 21.016 1.00 14.17 46 LEU B CA 1
ATOM 1866 C C . LEU B 1 46 ? 48.652 91.668 20.290 1.00 14.09 46 LEU B C 1
ATOM 1867 O O . LEU B 1 46 ? 49.511 90.821 20.541 1.00 14.06 46 LEU B O 1
ATOM 1872 N N . TYR B 1 47 ? 48.833 92.625 19.379 1.00 14.02 47 TYR B N 1
ATOM 1873 C CA . TYR B 1 47 ? 50.090 92.691 18.616 1.00 14.41 47 TYR B CA 1
ATOM 1874 C C . TYR B 1 47 ? 51.265 93.113 19.486 1.00 14.57 47 TYR B C 1
ATOM 1875 O O . TYR B 1 47 ? 52.375 92.813 19.159 1.00 14.96 47 TYR B O 1
ATOM 1884 N N . PHE B 1 48 ? 51.003 93.786 20.595 1.00 15.48 48 PHE B N 1
ATOM 1885 C CA . PHE B 1 48 ? 52.048 94.134 21.585 1.00 16.01 48 PHE B CA 1
ATOM 1886 C C . PHE B 1 48 ? 52.732 92.864 22.140 1.00 15.71 48 PHE B C 1
ATOM 1887 O O . PHE B 1 48 ? 53.952 92.841 22.310 1.00 15.42 48 PHE B O 1
ATOM 1895 N N . HIS B 1 49 ? 51.937 91.828 22.409 1.00 15.07 49 HIS B N 1
ATOM 1896 C CA . HIS B 1 49 ? 52.430 90.557 22.980 1.00 15.71 49 HIS B CA 1
ATOM 1897 C C . HIS B 1 49 ? 52.731 89.431 21.952 1.00 16.20 49 HIS B C 1
ATOM 1898 O O . HIS B 1 49 ? 53.588 88.588 22.205 1.00 16.74 49 HIS B O 1
ATOM 1905 N N . PHE B 1 50 ? 52.033 89.431 20.804 1.00 16.17 50 PHE B N 1
ATOM 1906 C CA . PHE B 1 50 ? 52.183 88.400 19.769 1.00 15.45 50 PHE B CA 1
ATOM 1907 C C . PHE B 1 50 ? 52.206 88.944 18.321 1.00 15.09 50 PHE B C 1
ATOM 1908 O O . PHE B 1 50 ? 51.293 89.622 17.892 1.00 15.89 50 PHE B O 1
ATOM 1916 N N . ALA B 1 51 ? 53.224 88.604 17.556 1.00 14.35 51 ALA B N 1
ATOM 1917 C CA . ALA B 1 51 ? 53.310 89.070 16.178 1.00 15.05 51 ALA B CA 1
ATOM 1918 C C . ALA B 1 51 ? 52.330 88.355 15.239 1.00 15.22 51 ALA B C 1
ATOM 1919 O O . ALA B 1 51 ? 51.892 88.923 14.225 1.00 14.14 51 ALA B O 1
ATOM 1921 N N . ALA B 1 52 ? 51.975 87.119 15.595 1.00 15.34 52 ALA B N 1
ATOM 1922 C CA . ALA B 1 52 ? 51.215 86.254 14.710 1.00 15.48 52 ALA B CA 1
ATOM 1923 C C . ALA B 1 52 ? 50.503 85.117 15.445 1.00 15.66 52 ALA B C 1
ATOM 1924 O O . ALA B 1 52 ? 50.738 84.889 16.619 1.00 15.99 52 ALA B O 1
ATOM 1926 N N . LYS B 1 53 ? 49.628 84.425 14.733 1.00 16.19 53 LYS B N 1
ATOM 1927 C CA . LYS B 1 53 ? 48.912 83.284 15.258 1.00 17.85 53 LYS B CA 1
ATOM 1928 C C . LYS B 1 53 ? 49.871 82.239 15.813 1.00 19.05 53 LYS B C 1
ATOM 1929 O O . LYS B 1 53 ? 49.687 81.705 16.908 1.00 18.76 53 LYS B O 1
ATOM 1935 N N . GLU B 1 54 ? 50.916 81.987 15.053 1.00 20.79 54 GLU B N 1
ATOM 1936 C CA . GLU B 1 54 ? 51.907 80.980 15.387 1.00 22.65 54 GLU B CA 1
ATOM 1937 C C . GLU B 1 54 ? 52.611 81.231 16.748 1.00 22.00 54 GLU B C 1
ATOM 1938 O O . GLU B 1 54 ? 53.110 80.289 17.377 1.00 20.74 54 GLU B O 1
ATOM 1944 N N . ASP B 1 55 ? 52.670 82.491 17.182 1.00 21.52 55 ASP B N 1
ATOM 1945 C CA . ASP B 1 55 ? 53.286 82.804 18.491 1.00 22.35 55 ASP B CA 1
ATOM 1946 C C . ASP B 1 55 ? 52.345 82.488 19.612 1.00 21.74 55 ASP B C 1
ATOM 1947 O O . ASP B 1 55 ? 52.793 82.161 20.695 1.00 21.57 55 ASP B O 1
ATOM 1952 N N . LEU B 1 56 ? 51.045 82.651 19.354 1.00 21.64 56 LEU B N 1
ATOM 1953 C CA . LEU B 1 56 ? 50.011 82.235 20.292 1.00 21.84 56 LEU B CA 1
ATOM 1954 C C . LEU B 1 56 ? 50.026 80.722 20.410 1.00 21.48 56 LEU B C 1
ATOM 1955 O O . LEU B 1 56 ? 49.804 80.172 21.468 1.00 20.17 56 LEU B O 1
ATOM 1960 N N . ALA B 1 57 ? 50.298 80.056 19.302 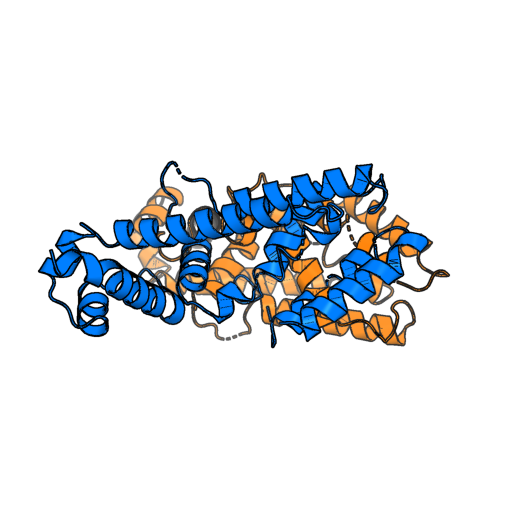1.00 22.13 57 ALA B N 1
ATOM 1961 C CA . ALA B 1 57 ? 50.318 78.597 19.297 1.00 23.09 57 ALA B CA 1
ATOM 1962 C C . ALA B 1 57 ? 51.531 78.116 20.066 1.00 22.60 57 ALA B C 1
ATOM 1963 O O . ALA B 1 57 ? 51.441 77.230 20.881 1.00 22.22 57 ALA B O 1
ATOM 1965 N N . HIS B 1 58 ? 52.672 78.712 19.805 1.00 23.68 58 HIS B N 1
ATOM 1966 C CA . HIS B 1 58 ? 53.872 78.347 20.559 1.00 25.02 58 HIS B CA 1
ATOM 1967 C C . HIS B 1 58 ? 53.677 78.549 22.038 1.00 23.53 58 HIS B C 1
ATOM 1968 O O . HIS B 1 58 ? 54.167 77.748 22.839 1.00 23.72 58 HIS B O 1
ATOM 1975 N N . ALA B 1 59 ? 52.995 79.621 22.421 1.00 22.75 59 ALA B N 1
ATOM 1976 C CA . ALA B 1 59 ? 52.824 79.901 23.858 1.00 22.04 59 ALA B CA 1
ATOM 1977 C C . ALA B 1 59 ? 51.947 78.815 24.508 1.00 21.56 59 ALA B C 1
ATOM 1978 O O . ALA B 1 59 ? 52.243 78.371 25.624 1.00 20.95 59 ALA B O 1
ATOM 1980 N N . ILE B 1 60 ? 50.929 78.358 23.770 1.00 20.34 60 ILE B N 1
ATOM 1981 C CA . ILE B 1 60 ? 50.038 77.335 24.242 1.00 20.05 60 ILE B CA 1
ATOM 1982 C C . ILE B 1 60 ? 50.807 76.045 24.396 1.00 19.98 60 ILE B C 1
ATOM 1983 O O . ILE B 1 60 ? 50.750 75.447 25.450 1.00 20.48 60 ILE B O 1
ATOM 1988 N N . LEU B 1 61 ? 51.550 75.627 23.380 1.00 20.33 61 LEU B N 1
ATOM 1989 C CA . LEU B 1 61 ? 52.335 74.394 23.438 1.00 20.46 61 LEU B CA 1
ATOM 1990 C C . LEU B 1 61 ? 53.346 74.394 24.581 1.00 21.21 61 LEU B C 1
ATOM 1991 O O . LEU B 1 61 ? 53.541 73.392 25.237 1.00 21.18 61 LEU B O 1
ATOM 1996 N N . GLU B 1 62 ? 54.005 75.526 24.784 1.00 22.49 62 GLU B N 1
ATOM 1997 C CA . GLU B 1 62 ? 54.910 75.735 25.916 1.00 23.59 62 GLU B CA 1
ATOM 1998 C C . GLU B 1 62 ? 54.141 75.563 27.245 1.00 22.69 62 GLU B C 1
ATOM 1999 O O . GLU B 1 62 ? 54.638 74.910 28.130 1.00 22.96 62 GLU B O 1
ATOM 2005 N N . ILE B 1 63 ? 52.938 76.110 27.384 1.00 21.89 63 ILE B N 1
ATOM 2006 C CA . ILE B 1 63 ? 52.197 75.952 28.641 1.00 22.08 63 ILE B CA 1
ATOM 2007 C C . ILE B 1 63 ? 51.777 74.472 28.889 1.00 23.00 63 ILE B C 1
ATOM 2008 O O . ILE B 1 63 ? 52.006 73.899 29.971 1.00 22.65 63 ILE B O 1
ATOM 2013 N N . GLN B 1 64 ? 51.179 73.840 27.888 1.00 23.67 64 GLN B N 1
ATOM 2014 C CA . GLN B 1 64 ? 50.713 72.463 28.064 1.00 24.80 64 GLN B CA 1
ATOM 2015 C C . GLN B 1 64 ? 51.873 71.513 28.357 1.00 24.23 64 GLN B C 1
ATOM 2016 O O . GLN B 1 64 ? 51.722 70.585 29.109 1.00 23.02 64 GLN B O 1
ATOM 2022 N N . SER B 1 65 ? 53.036 71.782 27.796 1.00 24.56 65 SER B N 1
ATOM 2023 C CA . SER B 1 65 ? 54.174 70.931 28.045 1.00 25.48 65 SER B CA 1
ATOM 2024 C C . SER B 1 65 ? 54.710 71.101 29.460 1.00 25.58 65 SER B C 1
ATOM 2025 O O . SER B 1 65 ? 55.114 70.141 30.091 1.00 25.22 65 SER B O 1
ATOM 2028 N N . ARG B 1 66 ? 54.728 72.332 29.939 1.00 25.72 66 ARG B N 1
ATOM 2029 C CA . ARG B 1 66 ? 55.137 72.610 31.294 1.00 26.77 66 ARG B CA 1
ATOM 2030 C C . ARG B 1 66 ? 54.210 71.926 32.317 1.00 27.10 66 ARG B C 1
ATOM 2031 O O . ARG B 1 66 ? 54.657 71.358 33.303 1.00 26.43 66 ARG B O 1
ATOM 2039 N N . THR B 1 67 ? 52.914 72.033 32.070 1.00 28.05 67 THR B N 1
ATOM 2040 C CA . THR B 1 67 ? 51.869 71.522 32.969 1.00 29.05 67 THR B CA 1
ATOM 2041 C C . THR B 1 67 ? 51.930 70.014 33.094 1.00 28.95 67 THR B C 1
ATOM 2042 O O . THR B 1 67 ? 51.972 69.466 34.193 1.00 28.40 67 THR B O 1
ATOM 2046 N N . SER B 1 68 ? 51.943 69.346 31.952 1.00 29.53 68 SER B N 1
ATOM 2047 C CA . SER B 1 68 ? 52.150 67.912 31.907 1.00 30.13 68 SER B CA 1
ATOM 2048 C C . SER B 1 68 ? 53.332 67.467 32.752 1.00 30.62 68 SER B C 1
ATOM 2049 O O . SER B 1 68 ? 53.172 66.690 33.684 1.00 30.29 68 SER B O 1
ATOM 2052 N N . ARG B 1 69 ? 54.514 67.968 32.428 1.00 31.10 69 ARG B N 1
ATOM 2053 C CA . ARG B 1 69 ? 55.726 67.580 33.146 1.00 32.00 69 ARG B CA 1
ATOM 2054 C C . ARG B 1 69 ? 55.687 67.855 34.653 1.00 32.22 69 ARG B C 1
ATOM 2055 O O . ARG B 1 69 ? 56.330 67.145 35.427 1.00 31.84 69 ARG B O 1
ATOM 2063 N N . ARG B 1 70 ? 54.962 68.898 35.068 1.00 33.55 70 ARG B N 1
ATOM 2064 C CA . ARG B 1 70 ? 54.830 69.204 36.493 1.00 34.80 70 ARG B CA 1
ATOM 2065 C C . ARG B 1 70 ? 54.115 68.049 37.202 1.00 35.25 70 ARG B C 1
ATOM 2066 O O . ARG B 1 70 ? 54.565 67.631 38.248 1.00 35.17 70 ARG B O 1
ATOM 2074 N N . LEU B 1 71 ? 53.016 67.541 36.629 1.00 35.78 71 LEU B N 1
ATOM 2075 C CA . LEU B 1 71 ? 52.288 66.401 37.191 1.00 36.67 71 LEU B CA 1
ATOM 2076 C C . LEU B 1 71 ? 53.171 65.190 37.313 1.00 37.28 71 LEU B C 1
ATOM 2077 O O . LEU B 1 71 ? 53.150 64.514 38.328 1.00 36.58 71 LEU B O 1
ATOM 2082 N N . ALA B 1 72 ? 53.927 64.911 36.256 1.00 38.91 72 ALA B N 1
ATOM 2083 C CA . ALA B 1 72 ? 54.772 63.718 36.209 1.00 40.66 72 ALA B CA 1
ATOM 2084 C C . ALA B 1 72 ? 55.818 63.744 37.293 1.00 41.91 72 ALA B C 1
ATOM 2085 O O . ALA B 1 72 ? 56.072 62.731 37.943 1.00 41.65 72 ALA B O 1
ATOM 2087 N N . LYS B 1 73 ? 56.391 64.929 37.500 1.00 43.94 73 LYS B N 1
ATOM 2088 C CA . LYS B 1 73 ? 57.465 65.142 38.480 1.00 45.13 73 LYS B CA 1
ATOM 2089 C C . LYS B 1 73 ? 56.981 64.916 39.920 1.00 45.54 73 LYS B C 1
ATOM 2090 O O . LYS B 1 73 ? 57.745 64.401 40.751 1.00 45.64 73 LYS B O 1
ATOM 2096 N N . ASP B 1 74 ? 55.716 65.262 40.198 1.00 45.80 74 ASP B N 1
ATOM 2097 C CA . ASP B 1 74 ? 55.156 65.148 41.549 1.00 46.40 74 ASP B CA 1
ATOM 2098 C C . ASP B 1 74 ? 54.870 63.710 42.040 1.00 46.37 74 ASP B C 1
ATOM 2099 O O . ASP B 1 74 ? 54.246 63.528 43.081 1.00 46.64 74 ASP B O 1
ATOM 2104 N N . LEU B 1 75 ? 55.299 62.687 41.311 1.00 46.55 75 LEU B N 1
ATOM 2105 C CA . LEU B 1 75 ? 55.074 61.308 41.764 1.00 46.67 75 LEU B CA 1
ATOM 2106 C C . LEU B 1 75 ? 56.369 60.650 42.248 1.00 46.99 75 LEU B C 1
ATOM 2107 O O . LEU B 1 75 ? 57.072 61.175 43.133 1.00 47.17 75 LEU B O 1
ATOM 2112 N N . TYR B 1 80 ? 55.205 54.547 44.696 1.00 6.61 80 TYR B N 1
ATOM 2113 C CA . TYR B 1 80 ? 54.121 54.015 43.799 1.00 6.49 80 TYR B CA 1
ATOM 2114 C C . TYR B 1 80 ? 54.720 53.028 42.829 1.00 5.13 80 TYR B C 1
ATOM 2115 O O . TYR B 1 80 ? 55.785 53.274 42.287 1.00 3.72 80 TYR B O 1
ATOM 2124 N N . SER B 1 81 ? 54.077 51.879 42.665 1.00 4.36 81 SER B N 1
ATOM 2125 C CA . SER B 1 81 ? 54.416 51.033 41.535 1.00 4.18 81 SER B CA 1
ATOM 2126 C C . SER B 1 81 ? 54.369 51.897 40.259 1.00 4.21 81 SER B C 1
ATOM 2127 O O . SER B 1 81 ? 53.614 52.886 40.192 1.00 4.53 81 SER B O 1
ATOM 2130 N N . SER B 1 82 ? 55.126 51.514 39.238 1.00 3.68 82 SER B N 1
ATOM 2131 C CA . SER B 1 82 ? 55.053 52.205 37.954 1.00 3.81 82 SER B CA 1
ATOM 2132 C C . SER B 1 82 ? 53.639 52.231 37.357 1.00 3.54 82 SER B C 1
ATOM 2133 O O . SER B 1 82 ? 53.246 53.224 36.760 1.00 4.36 82 SER B O 1
ATOM 2136 N N . LEU B 1 83 ? 52.869 51.161 37.503 1.00 3.19 83 LEU B N 1
ATOM 2137 C CA . LEU B 1 83 ? 51.519 51.149 36.949 1.00 3.02 83 LEU B CA 1
ATOM 2138 C C . LEU B 1 83 ? 50.640 52.158 37.676 1.00 3.16 83 LEU B C 1
ATOM 2139 O O . LEU B 1 83 ? 49.855 52.852 37.044 1.00 2.98 83 LEU B O 1
ATOM 2144 N N . GLU B 1 84 ? 50.741 52.205 39.001 1.00 3.25 84 GLU B N 1
ATOM 2145 C CA . GLU B 1 84 ? 49.929 53.127 39.803 1.00 3.63 84 GLU B CA 1
ATOM 2146 C C . GLU B 1 84 ? 50.300 54.590 39.480 1.00 4.31 84 GLU B C 1
ATOM 2147 O O . GLU B 1 84 ? 49.423 55.481 39.353 1.00 4.14 84 GLU B O 1
ATOM 2153 N N . ALA B 1 85 ? 51.609 54.828 39.343 1.00 4.28 85 ALA B N 1
ATOM 2154 C CA . ALA B 1 85 ? 52.084 56.145 38.962 1.00 3.56 85 ALA B CA 1
ATOM 2155 C C . ALA B 1 85 ? 51.467 56.545 37.616 1.00 2.71 85 ALA B C 1
ATOM 2156 O O . ALA B 1 85 ? 50.873 57.598 37.486 1.00 2.55 85 ALA B O 1
ATOM 2158 N N . LEU B 1 86 ? 51.579 55.688 36.623 1.00 2.38 86 LEU B N 1
ATOM 2159 C CA . LEU B 1 86 ? 51.007 55.981 35.329 1.00 3.19 86 LEU B CA 1
ATOM 2160 C C . LEU B 1 86 ? 49.503 56.261 35.430 1.00 3.98 86 LEU B C 1
ATOM 2161 O O . LEU B 1 86 ? 48.977 57.257 34.869 1.00 4.55 86 LEU B O 1
ATOM 2174 N N . ARG B 1 88 ? 47.846 57.294 38.168 1.00 2.53 88 ARG B N 1
ATOM 2175 C CA . ARG B 1 88 ? 47.639 58.608 38.805 1.00 3.90 88 ARG B CA 1
ATOM 2176 C C . ARG B 1 88 ? 47.857 59.791 37.862 1.00 3.66 88 ARG B C 1
ATOM 2177 O O . ARG B 1 88 ? 47.182 60.801 37.963 1.00 4.63 88 ARG B O 1
ATOM 2185 N N . LEU B 1 89 ? 48.865 59.684 37.019 1.00 3.59 89 LEU B N 1
ATOM 2186 C CA . LEU B 1 89 ? 49.178 60.714 36.054 1.00 3.63 89 LEU B CA 1
ATOM 2187 C C . LEU B 1 89 ? 48.073 60.922 35.037 1.00 3.13 89 LEU B C 1
ATOM 2188 O O . LEU B 1 89 ? 47.769 62.053 34.709 1.00 2.54 89 LEU B O 1
ATOM 2193 N N . THR B 1 90 ? 47.460 59.851 34.549 1.00 3.67 90 THR B N 1
ATOM 2194 C CA . THR B 1 90 ? 46.437 60.004 33.515 1.00 4.59 90 THR B CA 1
ATOM 2195 C C . THR B 1 90 ? 45.297 60.736 34.106 1.00 4.34 90 THR B C 1
ATOM 2196 O O . THR B 1 90 ? 44.783 61.658 33.466 1.00 6.04 90 THR B O 1
ATOM 2200 N N . PHE B 1 91 ? 44.941 60.379 35.333 1.00 3.94 91 PHE B N 1
ATOM 2201 C CA . PHE B 1 91 ? 43.833 61.027 36.038 1.00 4.58 91 PHE B CA 1
ATOM 2202 C C . PHE B 1 91 ? 44.132 62.492 36.289 1.00 4.35 91 PHE B C 1
ATOM 2203 O O . PHE B 1 91 ? 43.225 63.310 36.263 1.00 3.62 91 PHE B O 1
ATOM 2211 N N . GLY B 1 92 ? 45.404 62.798 36.557 1.00 4.35 92 GLY B N 1
ATOM 2212 C CA . GLY B 1 92 ? 45.840 64.176 36.735 1.00 4.58 92 GLY B CA 1
ATOM 2213 C C . GLY B 1 92 ? 45.678 64.930 35.418 1.00 4.59 92 GLY B C 1
ATOM 2214 O O . GLY B 1 92 ? 45.143 66.045 35.384 1.00 4.99 92 GLY B O 1
ATOM 2223 N N . ALA B 1 94 ? 43.505 64.082 32.926 1.00 3.85 94 ALA B N 1
ATOM 2224 C CA . ALA B 1 94 ? 42.086 64.195 32.648 1.00 5.46 94 ALA B CA 1
ATOM 2225 C C . ALA B 1 94 ? 41.535 65.421 33.382 1.00 5.91 94 ALA B C 1
ATOM 2226 O O . ALA B 1 94 ? 40.737 66.179 32.833 1.00 3.54 94 ALA B O 1
ATOM 2228 N N . ARG B 1 95 ? 41.974 65.592 34.623 1.00 7.00 95 ARG B N 1
ATOM 2229 C CA . ARG B 1 95 ? 41.575 66.751 35.435 1.00 9.40 95 ARG B CA 1
ATOM 2230 C C . ARG B 1 95 ? 41.921 68.097 34.786 1.00 9.25 95 ARG B C 1
ATOM 2231 O O . ARG B 1 95 ? 41.178 69.035 34.880 1.00 10.03 95 ARG B O 1
ATOM 2239 N N . LEU B 1 96 ? 43.055 68.186 34.128 1.00 9.96 96 LEU B N 1
ATOM 2240 C CA . LEU B 1 96 ? 43.387 69.394 33.377 1.00 10.53 96 LEU B CA 1
ATOM 2241 C C . LEU B 1 96 ? 42.451 69.607 32.185 1.00 10.13 96 LEU B C 1
ATOM 2242 O O . LEU B 1 96 ? 42.095 70.727 31.862 1.00 10.09 96 LEU B O 1
ATOM 2247 N N . CYS B 1 97 ? 42.103 68.521 31.509 1.00 10.98 97 CYS B N 1
ATOM 2248 C CA . CYS B 1 97 ? 41.218 68.556 30.371 1.00 12.19 97 CYS B CA 1
ATOM 2249 C C . CYS B 1 97 ? 39.814 68.937 30.768 1.00 12.67 97 CYS B C 1
ATOM 2250 O O . CYS B 1 97 ? 39.108 69.513 29.976 1.00 14.06 97 CYS B O 1
ATOM 2253 N N . VAL B 1 98 ? 39.408 68.618 31.994 1.00 13.21 98 VAL B N 1
ATOM 2254 C CA . VAL B 1 98 ? 38.140 69.066 32.537 1.00 13.43 98 VAL B CA 1
ATOM 2255 C C . VAL B 1 98 ? 38.136 70.569 32.783 1.00 13.42 98 VAL B C 1
ATOM 2256 O O . VAL B 1 98 ? 37.205 71.234 32.419 1.00 12.74 98 VAL B O 1
ATOM 2260 N N . GLN B 1 99 ? 39.197 71.112 33.349 1.00 14.02 99 GLN B N 1
ATOM 2261 C CA . GLN B 1 99 ? 39.193 72.531 33.773 1.00 14.85 99 GLN B CA 1
ATOM 2262 C C . GLN B 1 99 ? 39.638 73.592 32.743 1.00 14.82 99 GLN B C 1
ATOM 2263 O O . GLN B 1 99 ? 39.598 74.801 33.022 1.00 15.63 99 GLN B O 1
ATOM 2269 N N . GLY B 1 100 ? 40.088 73.165 31.562 1.00 14.36 100 GLY B N 1
ATOM 2270 C CA . GLY B 1 100 ? 40.612 74.124 30.603 1.00 13.34 100 GLY B CA 1
ATOM 2271 C C . GLY B 1 100 ? 40.934 73.570 29.236 1.00 11.85 100 GLY B C 1
ATOM 2272 O O . GLY B 1 100 ? 41.086 72.382 29.026 1.00 12.70 100 GLY B O 1
ATOM 2273 N N . PRO B 1 101 ? 41.061 74.456 28.281 1.00 10.71 101 PRO B N 1
ATOM 2274 C CA . PRO B 1 101 ? 41.242 74.048 26.899 1.00 10.08 101 PRO B CA 1
ATOM 2275 C C . PRO B 1 101 ? 42.689 73.904 26.475 1.00 9.62 101 PRO B C 1
ATOM 2276 O O . PRO B 1 101 ? 42.933 73.561 25.338 1.00 8.52 101 PRO B O 1
ATOM 2280 N N . VAL B 1 102 ? 43.643 74.134 27.371 1.00 10.31 102 VAL B N 1
ATOM 2281 C CA . VAL B 1 102 ? 45.024 74.228 26.936 1.00 11.01 102 VAL B CA 1
ATOM 2282 C C . VAL B 1 102 ? 45.547 72.924 26.329 1.00 11.29 102 VAL B C 1
ATOM 2283 O O . VAL B 1 102 ? 46.055 72.936 25.231 1.00 10.86 102 VAL B O 1
ATOM 2287 N N . LEU B 1 103 ? 45.368 71.805 27.017 1.00 11.78 103 LEU B N 1
ATOM 2288 C CA . LEU B 1 103 ? 45.864 70.527 26.548 1.00 12.19 103 LEU B CA 1
ATOM 2289 C C . LEU B 1 103 ? 45.203 70.106 25.222 1.00 12.22 103 LEU B C 1
ATOM 2290 O O . LEU B 1 103 ? 45.859 69.610 24.301 1.00 12.08 103 LEU B O 1
ATOM 2295 N N . ARG B 1 104 ? 43.892 70.266 25.131 1.00 12.11 104 ARG B N 1
ATOM 2296 C CA . ARG B 1 104 ? 43.218 69.944 23.880 1.00 12.32 104 ARG B CA 1
ATOM 2297 C C . ARG B 1 104 ? 43.704 70.861 22.782 1.00 11.90 104 ARG B C 1
ATOM 2298 O O . ARG B 1 104 ? 43.977 70.395 21.672 1.00 11.24 104 ARG B O 1
ATOM 2306 N N . ALA B 1 105 ? 43.811 72.161 23.089 1.00 11.54 105 ALA B N 1
ATOM 2307 C CA . ALA B 1 105 ? 44.259 73.128 22.087 1.00 11.40 105 ALA B CA 1
ATOM 2308 C C . ALA B 1 105 ? 45.628 72.734 21.590 1.00 11.85 105 ALA B C 1
ATOM 2309 O O . ALA B 1 105 ? 45.925 72.885 20.400 1.00 10.65 105 ALA B O 1
ATOM 2311 N N . GLY B 1 106 ? 46.452 72.190 22.501 1.00 12.29 106 GLY B N 1
ATOM 2312 C CA . GLY B 1 106 ? 47.765 71.681 22.144 1.00 12.49 106 GLY B CA 1
ATOM 2313 C C . GLY B 1 106 ? 47.710 70.620 21.046 1.00 12.74 106 GLY B C 1
ATOM 2314 O O . GLY B 1 106 ? 48.561 70.601 20.157 1.00 11.51 106 GLY B O 1
ATOM 2315 N N . LEU B 1 107 ? 46.715 69.738 21.106 1.00 13.79 107 LEU B N 1
ATOM 2316 C CA . LEU B 1 107 ? 46.528 68.709 20.067 1.00 15.22 107 LEU B CA 1
ATOM 2317 C C . LEU B 1 107 ? 46.102 69.313 18.750 1.00 15.60 107 LEU B C 1
ATOM 2318 O O . LEU B 1 107 ? 46.624 68.938 17.690 1.00 15.72 107 LEU B O 1
ATOM 2323 N N . ARG B 1 108 ? 45.138 70.226 18.814 1.00 16.36 108 ARG B N 1
ATOM 2324 C CA . ARG B 1 108 ? 44.694 70.936 17.618 1.00 16.74 108 ARG B CA 1
ATOM 2325 C C . ARG B 1 108 ? 45.880 71.584 16.914 1.00 17.07 108 ARG B C 1
ATOM 2326 O O . ARG B 1 108 ? 45.936 71.587 15.707 1.00 16.87 108 ARG B O 1
ATOM 2334 N N . LEU B 1 109 ? 46.843 72.089 17.678 1.00 17.88 109 LEU B N 1
ATOM 2335 C CA . LEU B 1 109 ? 47.975 72.809 17.112 1.00 18.57 109 LEU B CA 1
ATOM 2336 C C . LEU B 1 109 ? 48.964 71.865 16.434 1.00 19.34 109 LEU B C 1
ATOM 2337 O O . LEU B 1 109 ? 49.538 72.200 15.387 1.00 19.82 109 LEU B O 1
ATOM 2342 N N . ALA B 1 110 ? 49.151 70.695 17.033 1.00 19.93 110 ALA B N 1
ATOM 2343 C CA . ALA B 1 110 ? 50.061 69.680 16.516 1.00 20.82 110 ALA B CA 1
ATOM 2344 C C . ALA B 1 110 ? 49.508 69.065 15.228 1.00 21.35 110 ALA B C 1
ATOM 2345 O O . ALA B 1 110 ? 50.216 68.861 14.254 1.00 20.75 110 ALA B O 1
ATOM 2347 N N . THR B 1 111 ? 48.223 68.781 15.244 1.00 22.25 111 THR B N 1
ATOM 2348 C CA . THR B 1 111 ? 47.529 68.285 14.064 1.00 23.38 111 THR B CA 1
ATOM 2349 C C . THR B 1 111 ? 47.566 69.268 12.896 1.00 23.57 111 THR B C 1
ATOM 2350 O O . THR B 1 111 ? 47.478 68.858 11.736 1.00 23.47 111 THR B O 1
ATOM 2354 N N . ALA B 1 112 ? 47.674 70.563 13.199 1.00 23.66 112 ALA B N 1
ATOM 2355 C CA . ALA B 1 112 ? 47.669 71.588 12.152 1.00 23.60 112 ALA B CA 1
ATOM 2356 C C . ALA B 1 112 ? 49.065 71.834 11.553 1.00 23.72 112 ALA B C 1
ATOM 2357 O O . ALA B 1 112 ? 49.221 72.606 10.625 1.00 22.36 112 ALA B O 1
ATOM 2359 N N . GLY B 1 113 ? 50.080 71.185 12.102 1.00 24.62 113 GLY B N 1
ATOM 2360 C CA . GLY B 1 113 ? 51.419 71.312 11.566 1.00 25.41 113 GLY B CA 1
ATOM 2361 C C . GLY B 1 113 ? 52.130 72.590 11.982 1.00 26.51 113 GLY B C 1
ATOM 2362 O O . GLY B 1 113 ? 52.989 73.119 11.271 1.00 26.25 113 GLY B O 1
ATOM 2363 N N . VAL B 1 114 ? 51.750 73.127 13.128 1.00 27.47 114 VAL B N 1
ATOM 2364 C CA . VAL B 1 114 ? 52.514 74.217 13.677 1.00 28.44 114 VAL B CA 1
ATOM 2365 C C . VAL B 1 114 ? 53.886 73.613 13.969 1.00 29.42 114 VAL B C 1
ATOM 2366 O O . VAL B 1 114 ? 53.967 72.529 14.522 1.00 29.81 114 VAL B O 1
ATOM 2370 N N . PRO B 1 115 ? 54.963 74.282 13.592 1.00 30.32 115 PRO B N 1
ATOM 2371 C CA . PRO B 1 115 ? 56.299 73.794 13.937 1.00 30.87 115 PRO B CA 1
ATOM 2372 C C . PRO B 1 115 ? 56.569 74.025 15.424 1.00 31.50 115 PRO B C 1
ATOM 2373 O O . PRO B 1 115 ? 56.218 75.092 15.954 1.00 31.75 115 PRO B O 1
ATOM 2377 N N . VAL B 1 116 ? 57.178 73.036 16.075 1.00 31.89 116 VAL B N 1
ATOM 2378 C CA . VAL B 1 116 ? 57.556 73.105 17.484 1.00 32.30 116 VAL B CA 1
ATOM 2379 C C . VAL B 1 116 ? 59.096 73.201 17.585 1.00 32.43 116 VAL B C 1
ATOM 2380 O O . VAL B 1 116 ? 59.776 73.010 16.581 1.00 32.87 116 VAL B O 1
ATOM 2384 N N . ARG B 1 117 ? 59.632 73.585 18.750 1.00 32.49 117 ARG B N 1
ATOM 2385 C CA . ARG B 1 117 ? 61.076 73.466 19.058 1.00 32.84 117 ARG B CA 1
ATOM 2386 C C . ARG B 1 117 ? 61.516 74.434 20.140 1.00 32.76 117 ARG B C 1
ATOM 2387 O O . ARG B 1 117 ? 62.651 74.930 20.095 1.00 32.44 117 ARG B O 1
ATOM 2395 N N . LEU B 1 120 ? 62.011 71.095 22.041 1.00 30.25 120 LEU B N 1
ATOM 2396 C CA . LEU B 1 120 ? 60.625 70.813 22.405 1.00 30.79 120 LEU B CA 1
ATOM 2397 C C . LEU B 1 120 ? 59.958 69.757 21.486 1.00 30.14 120 LEU B C 1
ATOM 2398 O O . LEU B 1 120 ? 60.151 69.793 20.267 1.00 30.54 120 LEU B O 1
ATOM 2403 N N . PRO B 1 121 ? 59.225 68.804 22.064 1.00 29.22 121 PRO B N 1
ATOM 2404 C CA . PRO B 1 121 ? 58.483 67.793 21.290 1.00 28.42 121 PRO B CA 1
ATOM 2405 C C . PRO B 1 121 ? 56.963 68.028 21.193 1.00 26.98 121 PRO B C 1
ATOM 2406 O O . PRO B 1 121 ? 56.412 68.764 21.998 1.00 26.33 121 PRO B O 1
ATOM 2410 N N . HIS B 1 122 ? 56.299 67.408 20.222 1.00 25.65 122 HIS B N 1
ATOM 2411 C CA . HIS B 1 122 ? 54.845 67.554 20.084 1.00 25.34 122 HIS B CA 1
ATOM 2412 C C . HIS B 1 122 ? 54.138 66.788 21.212 1.00 23.46 122 HIS B C 1
ATOM 2413 O O . HIS B 1 122 ? 54.665 65.816 21.728 1.00 23.48 122 HIS B O 1
ATOM 2420 N N . PRO B 1 123 ? 52.947 67.213 21.600 1.00 21.82 123 PRO B N 1
ATOM 2421 C CA . PRO B 1 123 ? 52.284 66.640 22.787 1.00 20.96 123 PRO B CA 1
ATOM 2422 C C . PRO B 1 123 ? 52.122 65.120 22.754 1.00 19.81 123 PRO B C 1
ATOM 2423 O O . PRO B 1 123 ? 52.590 64.459 23.660 1.00 17.80 123 PRO B O 1
ATOM 2427 N N . PHE B 1 124 ? 51.499 64.580 21.715 1.00 19.93 124 PHE B N 1
ATOM 2428 C CA . PHE B 1 124 ? 51.318 63.122 21.610 1.00 20.38 124 PHE B CA 1
ATOM 2429 C C . PHE B 1 124 ? 52.622 62.347 21.632 1.00 20.53 124 PHE B C 1
ATOM 2430 O O . PHE B 1 124 ? 52.635 61.256 22.213 1.00 19.65 124 PHE B O 1
ATOM 2438 N N . THR B 1 125 ? 53.688 62.888 21.012 1.00 20.55 125 THR B N 1
ATOM 2439 C CA . THR B 1 125 ? 55.018 62.242 21.050 1.00 21.13 125 THR B CA 1
ATOM 2440 C C . THR B 1 125 ? 55.534 62.100 22.499 1.00 20.97 125 THR B C 1
ATOM 2441 O O . THR B 1 125 ? 56.026 61.046 22.908 1.00 21.14 125 THR B O 1
ATOM 2445 N N . GLU B 1 126 ? 55.425 63.171 23.268 1.00 20.52 126 GLU B N 1
ATOM 2446 C CA . GLU B 1 126 ? 55.854 63.151 24.659 1.00 20.75 126 GLU B CA 1
ATOM 2447 C C . GLU B 1 126 ? 54.958 62.217 25.504 1.00 19.67 126 GLU B C 1
ATOM 2448 O O . GLU B 1 126 ? 55.438 61.403 26.268 1.00 18.63 126 GLU B O 1
ATOM 2454 N N . TRP B 1 127 ? 53.657 62.314 25.314 1.00 19.09 127 TRP B N 1
ATOM 2455 C CA . TRP B 1 127 ? 52.723 61.499 26.053 1.00 19.23 127 TRP B CA 1
ATOM 2456 C C . TRP B 1 127 ? 52.910 60.009 25.828 1.00 18.68 127 TRP B C 1
ATOM 2457 O O . TRP B 1 127 ? 52.740 59.227 26.757 1.00 18.52 127 TRP B O 1
ATOM 2468 N N . ARG B 1 128 ? 53.241 59.624 24.606 1.00 18.48 128 ARG B N 1
ATOM 2469 C CA . ARG B 1 128 ? 53.480 58.220 24.264 1.00 18.71 128 ARG B CA 1
ATOM 2470 C C . ARG B 1 128 ? 54.789 57.736 24.894 1.00 17.38 128 ARG B C 1
ATOM 2471 O O . ARG B 1 128 ? 54.856 56.624 25.368 1.00 16.09 128 ARG B O 1
ATOM 2479 N N . GLU B 1 129 ? 55.811 58.587 24.897 1.00 17.07 129 GLU B N 1
ATOM 2480 C CA . GLU B 1 129 ? 57.082 58.283 25.565 1.00 17.00 129 GLU B CA 1
ATOM 2481 C C . GLU B 1 129 ? 56.913 58.022 27.064 1.00 15.87 129 GLU B C 1
ATOM 2482 O O . GLU B 1 129 ? 57.383 57.020 27.578 1.00 14.74 129 GLU B O 1
ATOM 2488 N N . ILE B 1 130 ? 56.254 58.946 27.754 1.00 15.43 130 ILE B N 1
ATOM 2489 C CA . ILE B 1 130 ? 56.100 58.857 29.203 1.00 15.72 130 ILE B CA 1
ATOM 2490 C C . ILE B 1 130 ? 55.304 57.565 29.500 1.00 15.71 130 ILE B C 1
ATOM 2491 O O . ILE B 1 130 ? 55.662 56.770 30.388 1.00 15.78 130 ILE B O 1
ATOM 2496 N N . ALA B 1 131 ? 54.233 57.356 28.735 1.00 14.63 131 ALA B N 1
ATOM 2497 C CA . ALA B 1 131 ? 53.365 56.213 28.969 1.00 14.29 131 ALA B CA 1
ATOM 2498 C C . ALA B 1 131 ? 54.036 54.883 28.640 1.00 13.63 131 ALA B C 1
ATOM 2499 O O . ALA B 1 131 ? 53.909 53.927 29.412 1.00 12.27 131 ALA B O 1
ATOM 2501 N N . THR B 1 132 ? 54.718 54.817 27.498 1.00 12.91 132 THR B N 1
ATOM 2502 C CA . THR B 1 132 ? 55.351 53.588 27.105 1.00 13.09 132 THR B CA 1
ATOM 2503 C C . THR B 1 132 ? 56.451 53.267 28.114 1.00 13.65 132 THR B C 1
ATOM 2504 O O . THR B 1 132 ? 56.608 52.110 28.563 1.00 14.51 132 THR B O 1
ATOM 2508 N N . SER B 1 133 ? 57.202 54.288 28.498 1.00 13.49 133 SER B N 1
ATOM 2509 C CA . SER B 1 133 ? 58.243 54.109 29.479 1.00 13.33 133 SER B CA 1
ATOM 2510 C C . SER B 1 133 ? 57.713 53.599 30.845 1.00 12.88 133 SER B C 1
ATOM 2511 O O . SER B 1 133 ? 58.342 52.726 31.472 1.00 12.19 133 SER B O 1
ATOM 2514 N N . ARG B 1 134 ? 56.565 54.122 31.297 1.00 11.62 134 ARG B N 1
ATOM 2515 C CA . ARG B 1 134 ? 55.975 53.666 32.549 1.00 10.40 134 ARG B CA 1
ATOM 2516 C C . ARG B 1 134 ? 55.376 52.256 32.378 1.00 9.09 134 ARG B C 1
ATOM 2517 O O . ARG B 1 134 ? 55.441 51.421 33.274 1.00 8.38 134 ARG B O 1
ATOM 2525 N N . LEU B 1 135 ? 54.856 51.958 31.199 1.00 7.98 135 LEU B N 1
ATOM 2526 C CA . LEU B 1 135 ? 54.279 50.654 30.969 1.00 7.72 135 LEU B CA 1
ATOM 2527 C C . LEU B 1 135 ? 55.340 49.586 30.905 1.00 7.68 135 LEU B C 1
ATOM 2528 O O . LEU B 1 135 ? 55.102 48.480 31.344 1.00 6.56 135 LEU B O 1
ATOM 2533 N N . LEU B 1 136 ? 56.493 49.914 30.331 1.00 8.03 136 LEU B N 1
ATOM 2534 C CA . LEU B 1 136 ? 57.575 48.958 30.210 1.00 8.66 136 LEU B CA 1
ATOM 2535 C C . LEU B 1 136 ? 58.208 48.665 31.596 1.00 8.24 136 LEU B C 1
ATOM 2536 O O . LEU B 1 136 ? 58.678 47.567 31.860 1.00 7.87 136 LEU B O 1
ATOM 2541 N N . ASP B 1 137 ? 58.217 49.658 32.465 1.00 7.77 137 ASP B N 1
ATOM 2542 C CA . ASP B 1 137 ? 58.658 49.451 33.817 1.00 7.84 137 ASP B CA 1
ATOM 2543 C C . ASP B 1 137 ? 57.625 48.600 34.588 1.00 6.97 137 ASP B C 1
ATOM 2544 O O . ASP B 1 137 ? 57.972 47.796 35.463 1.00 6.29 137 ASP B O 1
ATOM 2549 N N . ALA B 1 138 ? 56.359 48.781 34.262 1.00 6.10 138 ALA B N 1
ATOM 2550 C CA . ALA B 1 138 ? 55.303 47.977 34.881 1.00 6.76 138 ALA B CA 1
ATOM 2551 C C . ALA B 1 138 ? 55.483 46.509 34.491 1.00 5.99 138 ALA B C 1
ATOM 2552 O O . ALA B 1 138 ? 55.228 45.623 35.297 1.00 5.84 138 ALA B O 1
ATOM 2554 N N . VAL B 1 139 ? 55.968 46.291 33.281 1.00 5.70 139 VAL B N 1
ATOM 2555 C CA . VAL B 1 139 ? 56.219 44.9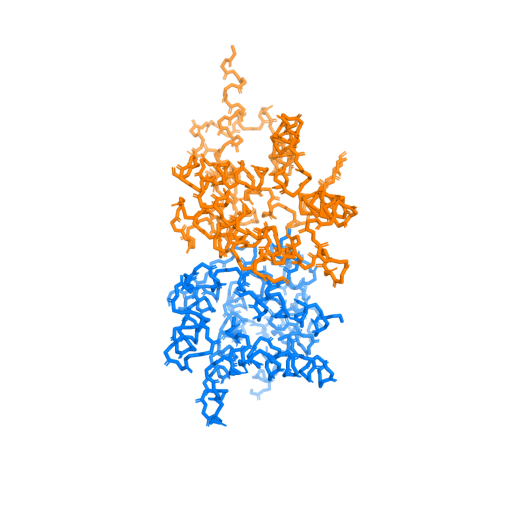66 32.760 1.00 6.39 139 VAL B CA 1
ATOM 2556 C C . VAL B 1 139 ? 57.324 44.244 33.524 1.00 6.68 139 VAL B C 1
ATOM 2557 O O . VAL B 1 139 ? 57.176 43.065 33.878 1.00 6.32 139 VAL B O 1
ATOM 2561 N N . ARG B 1 140 ? 58.436 44.923 33.774 1.00 6.98 140 ARG B N 1
ATOM 2562 C CA . ARG B 1 140 ? 59.508 44.284 34.502 1.00 7.42 140 ARG B CA 1
ATOM 2563 C C . ARG B 1 140 ? 59.152 44.120 35.968 1.00 6.58 140 ARG B C 1
ATOM 2564 O O . ARG B 1 140 ? 59.748 43.315 36.664 1.00 6.34 140 ARG B O 1
ATOM 2572 N N . GLN B 1 141 ? 58.160 44.871 36.430 1.00 6.41 141 GLN B N 1
ATOM 2573 C CA . GLN B 1 141 ? 57.675 44.758 37.815 1.00 5.86 141 GLN B CA 1
ATOM 2574 C C . GLN B 1 141 ? 56.611 43.682 37.919 1.00 4.90 141 GLN B C 1
ATOM 2575 O O . GLN B 1 141 ? 56.101 43.457 38.983 1.00 3.44 141 GLN B O 1
ATOM 2581 N N . SER B 1 142 ? 56.259 43.073 36.793 1.00 4.45 142 SER B N 1
ATOM 2582 C CA . SER B 1 142 ? 55.251 42.016 36.735 1.00 5.82 142 SER B CA 1
ATOM 2583 C C . SER B 1 142 ? 53.792 42.458 36.989 1.00 6.31 142 SER B C 1
ATOM 2584 O O . SER B 1 142 ? 52.947 41.627 37.228 1.00 7.20 142 SER B O 1
ATOM 2587 N N . ASP B 1 143 ? 53.523 43.754 36.941 1.00 6.78 143 ASP B N 1
ATOM 2588 C CA . ASP B 1 143 ? 52.158 44.249 36.981 1.00 7.49 143 ASP B CA 1
ATOM 2589 C C . ASP B 1 143 ? 51.432 44.196 35.625 1.00 7.78 143 ASP B C 1
ATOM 2590 O O . ASP B 1 143 ? 50.203 44.330 35.580 1.00 7.84 143 ASP B O 1
ATOM 2595 N N . VAL B 1 144 ? 52.194 44.049 34.552 1.00 8.15 144 VAL B N 1
ATOM 2596 C CA . VAL B 1 144 ? 51.684 43.974 33.192 1.00 9.67 144 VAL B CA 1
ATOM 2597 C C . VAL B 1 144 ? 52.319 42.783 32.410 1.00 10.92 144 VAL B C 1
ATOM 2598 O O . VAL B 1 144 ? 53.517 42.527 32.518 1.00 11.41 144 VAL B O 1
ATOM 2602 N N . HIS B 1 145 ? 51.534 42.075 31.607 1.00 12.18 145 HIS B N 1
ATOM 2603 C CA . HIS B 1 145 ? 52.074 40.986 30.784 1.00 13.70 145 HIS B CA 1
ATOM 2604 C C . HIS B 1 145 ? 53.085 41.550 29.793 1.00 14.20 145 HIS B C 1
ATOM 2605 O O . HIS B 1 145 ? 52.954 42.674 29.310 1.00 14.73 145 HIS B O 1
ATOM 2612 N N . GLN B 1 146 ? 54.102 40.784 29.471 1.00 15.60 146 GLN B N 1
ATOM 2613 C CA . GLN B 1 146 ? 55.108 41.268 28.532 1.00 17.11 146 GLN B CA 1
ATOM 2614 C C . GLN B 1 146 ? 54.597 41.416 27.090 1.00 17.20 146 GLN B C 1
ATOM 2615 O O . GLN B 1 146 ? 55.104 42.233 26.347 1.00 17.41 146 GLN B O 1
ATOM 2621 N N . ASP B 1 147 ? 53.575 40.656 26.713 1.00 17.90 147 ASP B N 1
ATOM 2622 C CA . ASP B 1 147 ? 53.100 40.617 25.326 1.00 18.82 147 ASP B CA 1
ATOM 2623 C C . ASP B 1 147 ? 52.241 41.821 24.932 1.00 18.19 147 ASP B C 1
ATOM 2624 O O . ASP B 1 147 ? 51.676 41.824 23.843 1.00 18.11 147 ASP B O 1
ATOM 2629 N N . ILE B 1 148 ? 52.132 42.835 25.788 1.00 17.99 148 ILE B N 1
ATOM 2630 C CA . ILE B 1 148 ? 51.343 44.009 25.408 1.00 17.85 148 ILE B CA 1
ATOM 2631 C C . ILE B 1 1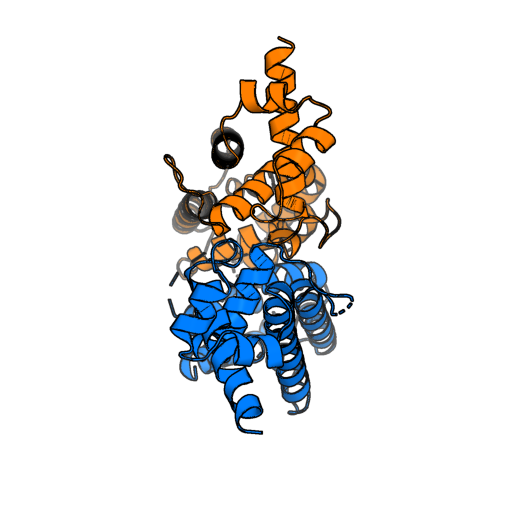48 ? 52.011 44.853 24.337 1.00 16.61 148 ILE B C 1
ATOM 2632 O O . ILE B 1 148 ? 53.213 44.950 24.291 1.00 16.71 148 ILE B O 1
ATOM 2637 N N . ASP B 1 149 ? 51.199 45.441 23.466 1.00 16.05 149 ASP B N 1
ATOM 2638 C CA . ASP B 1 149 ? 51.653 46.450 22.528 1.00 15.67 149 ASP B CA 1
ATOM 2639 C C . ASP B 1 149 ? 51.468 47.802 23.220 1.00 14.42 149 ASP B C 1
ATOM 2640 O O . ASP B 1 149 ? 50.356 48.317 23.300 1.00 15.15 149 ASP B O 1
ATOM 2645 N N . VAL B 1 150 ? 52.564 48.343 23.734 1.00 13.14 150 VAL B N 1
ATOM 2646 C CA . VAL B 1 150 ? 52.577 49.565 24.515 1.00 12.71 150 VAL B CA 1
ATOM 2647 C C . VAL B 1 150 ? 52.078 50.775 23.753 1.00 11.97 150 VAL B C 1
ATOM 2648 O O . VAL B 1 150 ? 51.394 51.602 24.314 1.00 10.98 150 VAL B O 1
ATOM 2652 N N . ASP B 1 151 ? 52.399 50.854 22.469 1.00 11.96 151 ASP B N 1
ATOM 2653 C CA . ASP B 1 151 ? 51.948 51.964 21.643 1.00 12.50 151 ASP B CA 1
ATOM 2654 C C . ASP B 1 151 ? 50.428 52.023 21.642 1.00 11.46 151 ASP B C 1
ATOM 2655 O O . ASP B 1 151 ? 49.850 53.071 21.905 1.00 10.02 151 ASP B O 1
ATOM 2660 N N . SER B 1 152 ? 49.799 50.892 21.336 1.00 10.73 152 SER B N 1
ATOM 2661 C CA . SER B 1 152 ? 48.344 50.807 21.340 1.00 10.48 152 SER B CA 1
ATOM 2662 C C . SER B 1 152 ? 47.782 51.152 22.708 1.00 9.98 152 SER B C 1
ATOM 2663 O O . SER B 1 152 ? 46.751 51.825 22.799 1.00 8.86 152 SER B O 1
ATOM 2666 N N . VAL B 1 153 ? 48.439 50.686 23.772 1.00 9.47 153 VAL B N 1
ATOM 2667 C CA . VAL B 1 153 ? 47.956 51.011 25.128 1.00 9.35 153 VAL B CA 1
ATOM 2668 C C . VAL B 1 153 ? 48.022 52.515 25.343 1.00 8.66 153 VAL B C 1
ATOM 2669 O O . VAL B 1 153 ? 47.063 53.116 25.805 1.00 8.50 153 VAL B O 1
ATOM 2673 N N . ALA B 1 154 ? 49.151 53.123 24.995 1.00 8.09 154 ALA B N 1
ATOM 2674 C CA . ALA B 1 154 ? 49.297 54.582 25.160 1.00 7.79 154 ALA B CA 1
ATOM 2675 C C . ALA B 1 154 ? 48.225 55.355 24.387 1.00 6.93 154 ALA B C 1
ATOM 2676 O O . ALA B 1 154 ? 47.676 56.322 24.894 1.00 6.31 154 ALA B O 1
ATOM 2678 N N . HIS B 1 155 ? 47.944 54.921 23.164 1.00 6.76 155 HIS B N 1
ATOM 2679 C CA . HIS B 1 155 ? 46.994 55.605 22.300 1.00 7.72 155 HIS B CA 1
ATOM 2680 C C . HIS B 1 155 ? 45.596 55.529 22.907 1.00 7.89 155 HIS B C 1
ATOM 2681 O O . HIS B 1 155 ? 44.859 56.523 23.025 1.00 7.38 155 HIS B O 1
ATOM 2688 N N . THR B 1 156 ? 45.240 54.313 23.282 1.00 9.31 156 THR B N 1
ATOM 2689 C CA . THR B 1 156 ? 43.995 53.997 24.018 1.00 9.54 156 THR B CA 1
ATOM 2690 C 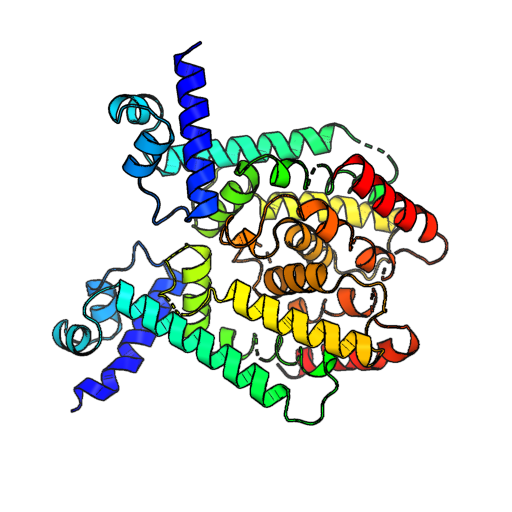C . THR B 1 156 ? 43.728 54.931 25.196 1.00 8.98 156 THR B C 1
ATOM 2691 O O . THR B 1 156 ? 42.617 55.431 25.376 1.00 8.58 156 THR B O 1
ATOM 2695 N N . LEU B 1 157 ? 44.760 55.172 25.996 1.00 8.93 157 LEU B N 1
ATOM 2696 C CA . LEU B 1 157 ? 44.619 56.002 27.192 1.00 8.61 157 LEU B CA 1
ATOM 2697 C C . LEU B 1 157 ? 44.356 57.474 26.814 1.00 8.68 157 LEU B C 1
ATOM 2698 O O . LEU B 1 157 ? 43.455 58.101 27.352 1.00 7.30 157 LEU B O 1
ATOM 2703 N N . VAL B 1 158 ? 45.141 57.992 25.869 1.00 8.62 158 VAL B N 1
ATOM 2704 C CA . VAL B 1 158 ? 44.966 59.344 25.376 1.00 9.82 158 VAL B CA 1
ATOM 2705 C C . VAL B 1 158 ? 43.532 59.534 24.821 1.00 9.74 158 VAL B C 1
ATOM 2706 O O . VAL B 1 158 ? 42.844 60.510 25.133 1.00 7.14 158 VAL B O 1
ATOM 2710 N N . CYS B 1 159 ? 43.082 58.543 24.057 1.00 10.35 159 CYS B N 1
ATOM 2711 C CA . CYS B 1 159 ? 41.808 58.628 23.362 1.00 10.55 159 CYS B CA 1
ATOM 2712 C C . CYS B 1 159 ? 40.607 58.474 24.286 1.00 11.16 159 CYS B C 1
ATOM 2713 O O . CYS B 1 159 ? 39.498 58.898 23.943 1.00 10.53 159 CYS B O 1
ATOM 2716 N N . SER B 1 160 ? 40.823 57.859 25.441 1.00 10.62 160 SER B N 1
ATOM 2717 C CA . SER B 1 160 ? 39.772 57.799 26.410 1.00 11.58 160 SER B CA 1
ATOM 2718 C C . SER B 1 160 ? 39.584 59.188 27.024 1.00 11.83 160 SER B C 1
ATOM 2719 O O . SER B 1 160 ? 38.468 59.618 27.269 1.00 13.54 160 SER B O 1
ATOM 2722 N N . VAL B 1 161 ? 40.664 59.907 27.249 1.00 12.20 161 VAL B N 1
ATOM 2723 C CA . VAL B 1 161 ? 40.568 61.251 27.819 1.00 12.08 161 VAL B CA 1
ATOM 2724 C C . VAL B 1 161 ? 39.880 62.260 26.881 1.00 12.69 161 VAL B C 1
ATOM 2725 O O . VAL B 1 161 ? 38.985 62.961 27.328 1.00 13.42 161 VAL B O 1
ATOM 2729 N N . VAL B 1 162 ? 40.279 62.352 25.604 1.00 12.00 162 VAL B N 1
ATOM 2730 C CA . VAL B 1 162 ? 39.715 63.383 24.711 1.00 11.83 162 VAL B CA 1
ATOM 2731 C C . VAL B 1 162 ? 38.401 62.984 24.027 1.00 11.53 162 VAL B C 1
ATOM 2732 O O . VAL B 1 162 ? 37.510 63.848 23.847 1.00 12.28 162 VAL B O 1
ATOM 2736 N N . GLY B 1 163 ? 38.298 61.711 23.629 1.00 9.43 163 GLY B N 1
ATOM 2737 C CA . GLY B 1 163 ? 37.127 61.204 22.951 1.00 9.03 163 GLY B CA 1
ATOM 2738 C C . GLY B 1 163 ? 36.929 61.936 21.623 1.00 8.64 163 GLY B C 1
ATOM 2739 O O . GLY B 1 163 ? 37.886 62.231 20.940 1.00 7.89 163 GLY B O 1
ATOM 2740 N N . THR B 1 164 ? 35.686 62.249 21.280 1.00 8.10 164 THR B N 1
ATOM 2741 C CA . THR B 1 164 ? 35.416 62.994 20.074 1.00 8.54 164 THR B CA 1
ATOM 2742 C C . THR B 1 164 ? 35.849 64.460 20.223 1.00 9.31 164 THR B C 1
ATOM 2743 O O . THR B 1 164 ? 35.893 65.178 19.220 1.00 8.52 164 THR B O 1
ATOM 2747 N N . ARG B 1 165 ? 36.145 64.914 21.452 1.00 9.97 165 ARG B N 1
ATOM 2748 C CA . ARG B 1 165 ? 36.565 66.315 21.653 1.00 10.59 165 ARG B CA 1
ATOM 2749 C C . ARG B 1 165 ? 37.953 66.569 21.079 1.00 10.63 165 ARG B C 1
ATOM 2750 O O . ARG B 1 165 ? 38.432 67.692 21.090 1.00 11.06 165 ARG B O 1
ATOM 2758 N N . VAL B 1 166 ? 38.571 65.517 20.574 1.00 10.97 166 VAL B N 1
ATOM 2759 C CA . VAL B 1 166 ? 39.871 65.611 19.958 1.00 11.61 166 VAL B CA 1
ATOM 2760 C C . VAL B 1 166 ? 39.844 66.523 18.737 1.00 12.39 166 VAL B C 1
ATOM 2761 O O . VAL B 1 166 ? 40.873 67.029 18.376 1.00 12.67 166 VAL B O 1
ATOM 2765 N N . VAL B 1 167 ? 38.683 66.716 18.108 1.00 13.27 167 VAL B N 1
ATOM 2766 C CA . VAL B 1 167 ? 38.551 67.636 16.994 1.00 14.60 167 VAL B CA 1
ATOM 2767 C C . VAL B 1 167 ? 37.434 68.683 17.194 1.00 15.32 167 VAL B C 1
ATOM 2768 O O . VAL B 1 167 ? 36.824 69.160 16.226 1.00 15.83 167 VAL B O 1
ATOM 2772 N N . GLY B 1 168 ? 37.185 69.052 18.442 1.00 15.50 168 GLY B N 1
ATOM 2773 C CA . GLY B 1 168 ? 36.146 70.026 18.764 1.00 15.21 168 GLY B CA 1
ATOM 2774 C C . GLY B 1 168 ? 35.655 69.899 20.210 1.00 14.89 168 GLY B C 1
ATOM 2775 O O . GLY B 1 168 ? 35.031 68.906 20.579 1.00 13.27 168 GLY B O 1
ATOM 2776 N N . GLY B 1 169 ? 35.972 70.902 21.025 1.00 15.17 169 GLY B N 1
ATOM 2777 C CA . GLY B 1 169 ? 35.551 70.954 22.412 1.00 15.76 169 GLY B CA 1
ATOM 2778 C C . GLY B 1 169 ? 34.038 70.941 22.622 1.00 16.12 169 GLY B C 1
ATOM 2779 O O . GLY B 1 169 ? 33.599 70.564 23.702 1.00 18.55 169 GLY B O 1
ATOM 2780 N N . THR B 1 170 ? 33.246 71.348 21.635 1.00 15.48 170 THR B N 1
ATOM 2781 C CA . THR B 1 170 ? 31.779 71.308 21.742 1.00 15.26 170 THR B CA 1
ATOM 2782 C C . THR B 1 170 ? 31.155 69.952 21.381 1.00 15.25 170 THR B C 1
ATOM 2783 O O . THR B 1 170 ? 29.980 69.714 21.638 1.00 15.69 170 THR B O 1
ATOM 2787 N N . LEU B 1 171 ? 31.916 69.095 20.732 1.00 15.15 171 LEU B N 1
ATOM 2788 C CA . LEU B 1 171 ? 31.421 67.792 20.326 1.00 15.74 171 LEU B CA 1
ATOM 2789 C C . LEU B 1 171 ? 30.988 66.944 21.519 1.00 15.16 171 LEU B C 1
ATOM 2790 O O . LEU B 1 171 ? 30.186 66.040 21.373 1.00 15.13 171 LEU B O 1
ATOM 2795 N N . GLU B 1 172 ? 31.505 67.260 22.697 1.00 15.13 172 GLU B N 1
ATOM 2796 C CA . GLU B 1 172 ? 31.082 66.597 23.920 1.00 15.17 172 GLU B CA 1
ATOM 2797 C C . GLU B 1 172 ? 31.075 67.550 25.088 1.00 14.50 172 GLU B C 1
ATOM 2798 O O . GLU B 1 172 ? 31.882 68.452 25.124 1.00 15.05 172 GLU B O 1
ATOM 2804 N N . PRO B 1 173 ? 30.127 67.385 26.010 1.00 14.13 173 PRO B N 1
ATOM 2805 C CA . PRO B 1 173 ? 30.110 68.185 27.240 1.00 13.10 173 PRO B CA 1
ATOM 2806 C C . PRO B 1 173 ? 31.337 67.851 28.077 1.00 12.13 173 PRO B C 1
ATOM 2807 O O . PRO B 1 173 ? 31.708 66.674 28.180 1.00 11.72 173 PRO B O 1
ATOM 2811 N N . ALA B 1 174 ? 31.982 68.882 28.609 1.00 10.86 174 ALA B N 1
ATOM 2812 C CA . ALA B 1 174 ? 33.117 68.751 29.506 1.00 10.48 174 ALA B CA 1
ATOM 2813 C C . ALA B 1 174 ? 32.775 67.937 30.755 1.00 9.40 174 ALA B C 1
ATOM 2814 O O . ALA B 1 174 ? 31.623 67.811 31.122 1.00 9.96 174 ALA B O 1
ATOM 2816 N N . GLY B 1 175 ? 33.791 67.392 31.396 1.00 8.37 175 GLY B N 1
ATOM 2817 C CA . GLY B 1 175 ? 33.614 66.731 32.655 1.00 8.47 175 GLY B CA 1
ATOM 2818 C C . GLY B 1 175 ? 33.473 65.231 32.651 1.00 9.18 175 GLY B C 1
ATOM 2819 O O . GLY B 1 175 ? 33.446 64.647 33.728 1.00 8.59 175 GLY B O 1
ATOM 2820 N N . ARG B 1 176 ? 33.343 64.616 31.475 1.00 9.66 176 ARG B N 1
ATOM 2821 C CA . ARG B 1 176 ? 33.240 63.183 31.377 1.00 10.56 176 ARG B CA 1
ATOM 2822 C C . ARG B 1 176 ? 34.584 62.511 31.121 1.00 9.63 176 ARG B C 1
ATOM 2823 O O . ARG B 1 176 ? 34.658 61.298 30.964 1.00 8.76 176 ARG B O 1
ATOM 2831 N N . GLU B 1 177 ? 35.645 63.291 31.115 1.00 9.08 17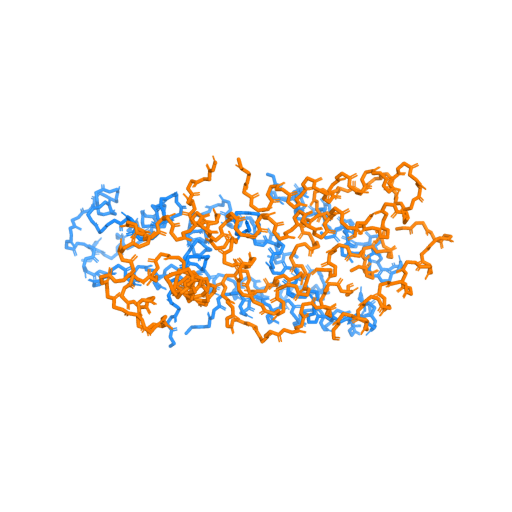7 GLU B N 1
ATOM 2832 C CA . GLU B 1 177 ? 36.975 62.729 30.935 1.00 8.90 177 GLU B CA 1
ATOM 2833 C C . GLU B 1 177 ? 37.312 61.664 31.963 1.00 8.13 177 GLU B C 1
ATOM 2834 O O . GLU B 1 177 ? 37.873 60.641 31.606 1.00 6.62 177 GLU B O 1
ATOM 2840 N N . PRO B 1 178 ? 37.000 61.903 33.236 1.00 7.31 178 PRO B N 1
ATOM 2841 C CA . PRO B 1 178 ? 37.345 60.945 34.296 1.00 7.27 178 PRO B CA 1
ATOM 2842 C C . PRO B 1 178 ? 36.631 59.616 34.174 1.00 6.81 178 PRO B C 1
ATOM 2843 O O . PRO B 1 178 ? 37.190 58.582 34.546 1.00 6.42 178 PRO B O 1
ATOM 2847 N N . ARG B 1 179 ? 35.408 59.670 33.688 1.00 6.15 179 ARG B N 1
ATOM 2848 C CA . ARG B 1 179 ? 34.569 58.499 33.512 1.00 6.90 179 ARG B CA 1
ATOM 2849 C C . ARG B 1 179 ? 35.148 57.626 32.404 1.00 6.61 179 ARG B C 1
ATOM 2850 O O . ARG B 1 179 ? 35.335 56.445 32.601 1.00 6.11 179 ARG B O 1
ATOM 2858 N N . ARG B 1 180 ? 35.420 58.232 31.246 1.00 5.95 180 ARG B N 1
ATOM 2859 C CA . ARG B 1 180 ? 35.896 57.513 30.094 1.00 6.38 180 ARG B CA 1
ATOM 2860 C C . ARG B 1 180 ? 37.234 56.864 30.398 1.00 5.85 180 ARG B C 1
ATOM 2861 O O . ARG B 1 180 ? 37.456 55.703 30.068 1.00 5.68 180 ARG B O 1
ATOM 2869 N N . LEU B 1 181 ? 38.120 57.623 31.036 1.00 5.10 181 LEU B N 1
ATOM 2870 C CA . LEU B 1 181 ? 39.469 57.149 31.382 1.00 4.15 181 LEU B CA 1
ATOM 2871 C C . LEU B 1 181 ? 39.392 55.977 32.366 1.00 3.72 181 LEU B C 1
ATOM 2872 O O . LEU B 1 181 ? 40.077 54.993 32.208 1.00 3.54 181 LEU B O 1
ATOM 2877 N N . ALA B 1 182 ? 38.508 56.057 33.346 1.00 3.03 182 ALA B N 1
ATOM 2878 C CA . ALA B 1 182 ? 38.392 54.987 34.304 1.00 2.93 182 ALA B CA 1
ATOM 2879 C C . ALA B 1 182 ? 37.894 53.728 33.652 1.00 3.06 182 ALA B C 1
ATOM 2880 O O . ALA B 1 182 ? 38.354 52.643 33.956 1.00 3.42 182 ALA B O 1
ATOM 2882 N N . GLU B 1 183 ? 36.957 53.863 32.722 1.00 4.27 183 GLU B N 1
ATOM 2883 C CA . GLU B 1 183 ? 36.413 52.715 32.018 1.00 4.57 183 GLU B CA 1
ATOM 2884 C C . GLU B 1 183 ? 37.492 51.964 31.221 1.00 4.47 183 GLU B C 1
ATOM 2885 O O . GLU B 1 183 ? 37.477 50.732 31.148 1.00 3.85 183 GLU B O 1
ATOM 2899 N N . TRP B 1 185 ? 40.768 52.180 31.831 1.00 3.46 185 TRP B N 1
ATOM 2900 C CA . TRP B 1 185 ? 41.654 51.452 32.785 1.00 4.79 185 TRP B CA 1
ATOM 2901 C C . TRP B 1 185 ? 41.116 50.099 33.206 1.00 4.58 185 TRP B C 1
ATOM 2902 O O . TRP B 1 185 ? 41.896 49.157 33.281 1.00 3.96 185 TRP B O 1
ATOM 2913 N N . TYR B 1 186 ? 39.817 50.021 33.523 1.00 5.48 186 TYR B N 1
ATOM 2914 C CA . TYR B 1 186 ? 39.165 48.738 33.819 1.00 6.29 186 TYR B CA 1
ATOM 2915 C C . TYR B 1 186 ? 39.398 47.700 32.670 1.00 4.49 186 TYR B C 1
ATOM 2916 O O . TYR B 1 186 ? 39.700 46.558 32.936 1.00 2.80 186 TYR B O 1
ATOM 2925 N N . ILE B 1 187 ? 39.260 48.131 31.420 1.00 3.01 187 ILE B N 1
ATOM 2926 C CA . ILE B 1 187 ? 39.378 47.256 30.276 1.00 2.49 187 ILE B CA 1
ATOM 2927 C C . ILE B 1 187 ? 40.802 46.825 30.137 1.00 2.52 187 ILE B C 1
ATOM 2928 O O . ILE B 1 187 ? 41.092 45.643 29.924 1.00 2.00 187 ILE B O 1
ATOM 2933 N N . LEU B 1 188 ? 41.698 47.780 30.271 1.00 3.39 188 LEU B N 1
ATOM 2934 C CA . LEU B 1 188 ? 43.126 47.484 30.152 1.00 3.75 188 LEU B CA 1
ATOM 2935 C C . LEU B 1 188 ? 43.565 46.534 31.219 1.00 3.88 188 LEU B C 1
ATOM 2936 O O . LEU B 1 188 ? 44.327 45.620 30.927 1.00 2.58 188 LEU B O 1
ATOM 2941 N N . ILE B 1 189 ? 43.078 46.755 32.462 1.00 4.55 189 ILE B N 1
ATOM 2942 C CA . ILE B 1 189 ? 43.503 45.968 33.644 1.00 4.43 189 ILE B CA 1
ATOM 2943 C C . ILE B 1 189 ? 43.052 44.531 33.503 1.00 5.34 189 ILE B C 1
ATOM 2944 O O . ILE B 1 189 ? 43.802 43.587 33.776 1.00 7.19 189 ILE B O 1
ATOM 2949 N N . ARG B 1 190 ? 41.805 44.360 33.136 1.00 5.95 190 ARG B N 1
ATOM 2950 C CA . ARG B 1 190 ? 41.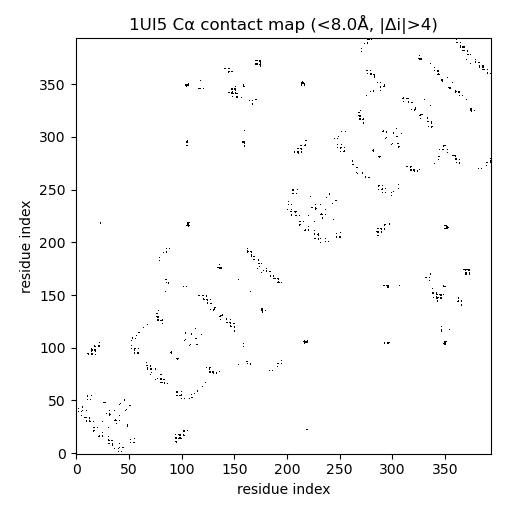251 43.046 32.868 1.00 7.89 190 ARG B CA 1
ATOM 2951 C C . ARG B 1 190 ? 42.099 42.293 31.824 1.00 7.53 190 ARG B C 1
ATOM 2952 O O . ARG B 1 190 ? 42.319 41.095 31.949 1.00 8.01 190 ARG B O 1
ATOM 2960 N N . GLY B 1 191 ? 42.629 43.008 30.830 1.00 7.29 191 GLY B N 1
ATOM 2961 C CA . GLY B 1 191 ? 43.318 42.358 29.721 1.00 7.19 191 GLY B CA 1
ATOM 2962 C C . GLY B 1 191 ? 44.815 42.196 29.860 1.00 6.98 191 GLY B C 1
ATOM 2963 O O . GLY B 1 191 ? 45.403 41.388 29.169 1.00 6.50 191 GLY B O 1
ATOM 2972 N N . VAL B 1 193 ? 46.740 42.899 33.255 1.00 6.30 193 VAL B N 1
ATOM 2973 C CA . VAL B 1 193 ? 47.336 42.755 34.593 1.00 6.59 193 VAL B CA 1
ATOM 2974 C C . VAL B 1 193 ? 47.051 41.323 35.040 1.00 6.90 193 VAL B C 1
ATOM 2975 O O . VAL B 1 193 ? 45.932 40.828 34.913 1.00 7.23 193 VAL B O 1
ATOM 2979 N N . PRO B 1 194 ? 48.066 40.659 35.547 1.00 6.85 194 PRO B N 1
ATOM 2980 C CA . PRO B 1 194 ? 47.926 39.271 35.953 1.00 6.61 194 PRO B CA 1
ATOM 2981 C C . PRO B 1 194 ? 46.789 39.132 36.943 1.00 6.91 194 PRO B C 1
ATOM 2982 O O . PRO B 1 194 ? 46.519 40.049 37.703 1.00 6.68 194 PRO B O 1
ATOM 2986 N N . VAL B 1 195 ? 46.136 37.985 36.940 1.00 6.67 195 VAL B N 1
ATOM 2987 C CA . VAL B 1 195 ? 44.979 37.783 37.796 1.00 7.92 195 VAL B CA 1
ATOM 2988 C C . VAL B 1 195 ? 45.246 37.981 39.308 1.00 7.58 195 VAL B C 1
ATOM 2989 O O . VAL B 1 195 ? 44.361 38.389 40.040 1.00 6.31 195 VAL B O 1
ATOM 2993 N N . THR B 1 196 ? 46.463 37.714 39.777 1.00 8.52 196 THR B N 1
ATOM 2994 C CA . THR B 1 196 ? 46.790 37.848 41.209 1.00 9.60 196 THR B CA 1
ATOM 2995 C C . THR B 1 196 ? 46.864 39.298 41.710 1.00 9.72 196 THR B C 1
ATOM 2996 O O . THR B 1 196 ? 46.867 39.553 42.940 1.00 9.14 196 THR B O 1
ATOM 3000 N N . ARG B 1 197 ? 46.944 40.226 40.761 1.00 10.19 197 ARG B N 1
ATOM 3001 C CA . ARG B 1 197 ? 47.131 41.638 41.066 1.00 10.88 197 ARG B CA 1
ATOM 3002 C C . ARG B 1 197 ? 46.019 42.531 40.559 1.00 10.16 197 ARG B C 1
ATOM 3003 O O . ARG B 1 197 ? 46.034 43.721 40.835 1.00 9.89 197 ARG B O 1
ATOM 3011 N N . ARG B 1 198 ? 45.072 41.985 39.804 1.00 10.07 198 ARG B N 1
ATOM 3012 C CA . ARG B 1 198 ? 44.015 42.825 39.212 1.00 10.30 198 ARG B CA 1
ATOM 3013 C C . ARG B 1 198 ? 43.232 43.624 40.247 1.00 9.03 198 ARG B C 1
ATOM 3014 O O . ARG B 1 198 ? 43.036 44.814 40.115 1.00 6.77 198 ARG B O 1
ATOM 3022 N N . ALA B 1 199 ? 42.750 42.910 41.243 1.00 8.65 199 ALA B N 1
ATOM 3023 C CA . ALA B 1 199 ? 41.835 43.480 42.215 1.00 9.35 199 ALA B CA 1
ATOM 3024 C C . ALA B 1 199 ? 42.325 44.811 42.750 1.00 8.96 199 ALA B C 1
ATOM 3025 O O . ALA B 1 199 ? 41.548 45.720 42.899 1.00 8.69 199 ALA B O 1
ATOM 3027 N N . ARG B 1 200 ? 43.620 44.916 43.023 1.00 9.13 200 ARG B N 1
ATOM 3028 C CA . ARG B 1 200 ? 44.158 46.105 43.641 1.00 9.38 200 ARG B CA 1
ATOM 3029 C C . ARG B 1 200 ? 44.110 47.268 42.649 1.00 8.78 200 ARG B C 1
ATOM 3030 O O . ARG B 1 200 ? 43.878 48.384 43.006 1.00 8.19 200 ARG B O 1
ATOM 3038 N N . TYR B 1 201 ? 44.336 46.989 41.378 1.00 8.29 201 TYR B N 1
ATOM 3039 C CA . TYR B 1 201 ? 44.340 48.025 40.376 1.00 6.99 201 TYR B CA 1
ATOM 3040 C C . TYR B 1 201 ? 42.911 48.420 39.956 1.00 6.50 201 TYR B C 1
ATOM 3041 O O . TYR B 1 201 ? 42.661 49.586 39.644 1.00 6.48 201 TYR B O 1
ATOM 3050 N N . VAL B 1 202 ? 41.977 47.480 39.975 1.00 6.04 202 VAL B N 1
ATOM 3051 C CA . VAL B 1 202 ? 40.581 47.803 39.681 1.00 5.74 202 VAL B CA 1
ATOM 3052 C C . VAL B 1 202 ? 40.002 48.753 40.735 1.00 5.60 202 VAL B C 1
ATOM 3053 O O . VAL B 1 202 ? 39.332 49.691 40.374 1.00 4.40 202 VAL B O 1
ATOM 3057 N N . THR B 1 203 ? 40.248 48.491 42.026 1.00 5.78 203 THR B N 1
ATOM 3058 C CA . THR B 1 203 ? 39.784 49.373 43.084 1.00 5.88 203 THR B CA 1
ATOM 3059 C C . THR B 1 203 ? 40.549 50.691 43.066 1.00 5.47 203 THR B C 1
ATOM 3060 O O . THR B 1 203 ? 40.002 51.731 43.406 1.00 5.49 203 THR B O 1
ATOM 3064 N N . LEU B 1 204 ? 41.805 50.665 42.674 1.00 4.86 204 LEU B N 1
ATOM 3065 C CA . LEU B 1 204 ? 42.541 51.926 42.539 1.00 5.20 204 LEU B CA 1
ATOM 3066 C C . LEU B 1 204 ? 41.977 52.800 41.411 1.00 4.48 204 LEU B C 1
ATOM 3067 O O . LEU B 1 204 ? 41.840 54.004 41.567 1.00 4.93 204 LEU B O 1
ATOM 3072 N N . ALA B 1 205 ? 41.635 52.204 40.276 1.00 3.51 205 ALA B N 1
ATOM 3073 C CA . ALA B 1 205 ? 41.033 52.985 39.201 1.00 3.21 205 ALA B CA 1
ATOM 3074 C C . ALA B 1 205 ? 39.664 53.597 39.629 1.00 2.74 205 ALA B C 1
ATOM 3075 O O . ALA B 1 205 ? 39.375 54.762 39.398 1.00 2.00 205 ALA B O 1
ATOM 3077 N N . ALA B 1 206 ? 38.836 52.794 40.259 1.00 2.71 206 ALA B N 1
ATOM 3078 C CA . ALA B 1 206 ? 37.557 53.296 40.751 1.00 3.46 206 ALA B CA 1
ATOM 3079 C C . ALA B 1 206 ? 37.757 54.433 41.785 1.00 3.11 206 ALA B C 1
ATOM 3080 O O . ALA B 1 206 ? 37.013 55.384 41.816 1.00 3.23 206 ALA B O 1
ATOM 3082 N N . ARG B 1 207 ? 38.777 54.324 42.601 1.00 3.55 207 ARG B N 1
ATOM 3083 C CA . ARG B 1 207 ? 39.060 55.304 43.620 1.00 4.45 207 ARG B CA 1
ATOM 3084 C C . ARG B 1 207 ? 39.554 56.644 43.015 1.00 4.85 207 ARG B C 1
ATOM 3085 O O . ARG B 1 207 ? 39.096 57.734 43.425 1.00 4.01 207 ARG B O 1
ATOM 3093 N N . LEU B 1 208 ? 40.505 56.570 42.080 1.00 4.85 208 LEU B N 1
ATOM 3094 C CA . LEU B 1 208 ? 41.058 57.786 41.487 1.00 5.70 208 LEU B CA 1
ATOM 3095 C C . LEU B 1 208 ? 39.968 58.576 40.780 1.00 6.82 208 LEU B C 1
ATOM 3096 O O . LEU B 1 208 ? 39.940 59.805 40.864 1.00 6.97 208 LEU B O 1
ATOM 3101 N N . GLU B 1 209 ? 39.067 57.862 40.111 1.00 7.49 209 GLU B N 1
ATOM 3102 C CA . GLU B 1 209 ? 37.907 58.475 39.499 1.00 8.21 209 GLU B CA 1
ATOM 3103 C C . GLU B 1 209 ? 37.067 59.301 40.506 1.00 8.82 209 GLU B C 1
ATOM 3104 O O . GLU B 1 209 ? 36.674 60.411 40.192 1.00 7.65 209 GLU B O 1
ATOM 3110 N N . GLN B 1 210 ? 36.771 58.745 41.681 1.00 10.32 210 GLN B N 1
ATOM 3111 C CA . GLN B 1 210 ? 35.996 59.488 42.689 1.00 12.36 210 GLN B CA 1
ATOM 3112 C C . GLN B 1 210 ? 36.773 60.689 43.248 1.00 13.62 210 GLN B C 1
ATOM 3113 O O . GLN B 1 210 ? 36.218 61.735 43.463 1.00 12.94 210 GLN B O 1
ATOM 3119 N N . GLU B 1 211 ? 38.067 60.518 43.478 1.00 16.10 211 GLU B N 1
ATOM 3120 C CA . GLU B 1 211 ? 38.905 61.587 43.992 1.00 18.18 211 GLU B CA 1
ATOM 3121 C C . GLU B 1 211 ? 39.134 62.692 42.951 1.00 20.55 211 GLU B C 1
ATOM 3122 O O . GLU B 1 211 ? 39.469 63.805 43.307 1.00 21.06 211 GLU B O 1
ATOM 3128 N N . THR B 1 212 ? 38.948 62.375 41.680 1.00 23.46 212 THR B N 1
ATOM 3129 C CA . THR B 1 212 ? 39.165 63.314 40.594 1.00 26.34 212 THR B CA 1
ATOM 3130 C C . THR B 1 212 ? 37.876 63.996 40.169 1.00 28.63 212 THR B C 1
ATOM 3131 O O . THR B 1 212 ? 37.739 65.212 40.291 1.00 29.73 212 THR B O 1
ATOM 3135 N N . GLY B 1 213 ? 36.934 63.198 39.674 1.00 31.36 213 GLY B N 1
ATOM 3136 C CA . GLY B 1 213 ? 35.696 63.699 39.071 1.00 32.62 213 GLY B CA 1
ATOM 3137 C C . GLY B 1 213 ? 34.814 64.475 40.020 1.00 33.42 213 GLY B C 1
ATOM 3138 O O . GLY B 1 213 ? 35.203 64.486 41.195 1.00 34.36 213 GLY B O 1
#

Secondary structure (DSSP, 8-state):
--TTTHHHHHHHHHHHHHHHH-TTT--HHHHHHHHT--HHHHHHH-SSHHHHHHHHHHHHHHHHHHHHHHTTSSS--HHHH--TTT--HHHHH-HHHHHHHHHHHTTPPPP----HHHHHHHHHHHHHHHHHHTTSS-TT--HHHHHHHHHHHHH-TT---HHHHHH--HHHHH---TTTHHHHHHHHHHHHHH-/-HHHHHHHHHHHHHHHHHHHH-STT--HHHHHHHHT--HHHHHHH-SSHHHHHHHHHHHHHHHHHHHHHT---HHHH--TTT--HHHHH-SHHHHHHHHHHTT-------HHHHHHHHHHHHHHHHHHTTSS-TT--HHHHHHHHHHHHHGGGGG-TTSS-TT-HHHHHH--HHHHH---TTTHHHHHHHHHHHHHHH-

B-factor: mean 15.55, std 8.9, range [2.0, 50.16]

Sequence (394 aa):
LRAEQTRATIIGAAADLFDRRGYESTTLSEIVAHAGVTKGALYFHFAAKEDLAHAILEIQSRTSRRLAKDLDGRGYSSLEALRLTFGARLCVQGPVLRAGLRLATAGVPVRPLPHPFTEWREIATSRLLDAVRQSDVHQDIDVDSVAHTLVCSVVGTRVVREPRRLAEWYILIRGVPVTRRARYVTLAARLEQETLRAEQTRATIIGAAADLFDRRGYESTTLSEIVAHAGVTKGALYFHFAAKEDLAHAILEIQSRTSRRLAKDLYSSLEALRLTFGARLCVQGPVLRAGLRLATAGVPVRLPHPFTEWREIATSRLLDAVRQSDVHQDIDVDSVAHTLVCSVVGTRVVGGTLEPAGREPRRLAEWYILIRGVPVTRRARYVTLAARLEQETG

CATH classification: 1.10.357.10

Organism: Streptomyces coelicolor (NCBI:txid1902)

Nearest PDB structures (foldseek):
  1ui5-assembly1_A  TM=1.004E+00  e=2.405E-26  Streptomyces coelicolor A3(2)
  1ui6-assembly1_A  TM=9.724E-01  e=1.272E-21  Streptomyces coelicolor A3(2)
  1ui6-assembly1_B  TM=9.543E-01  e=5.239E-22  Streptomyces coelicolor A3(2)
  2gfn-assembly1_A  TM=6.100E-01  e=7.747E-05  Rhodococcus jostii RHA1
  8t5y-assembly1_A-2  TM=7.569E-01  e=6.041E-04  Rhodococcus sp. USK13